Protein 3GW7 (pdb70)

Foldseek 3Di:
DCLPVCVCPVVDDPQCLLVQLLVVLCVLCPPVPAPNPLLNLLSRQLPVQPCPTQLVSLVPSLVVCCPVVVVPPPVSRVLSRLLSNQQDCSPVSDRDGPSSQSNVLSSLLCCFAPNVVVCLVVVCVVLVQDQAPVCVVCVPPPDPDSVSVSVLVPDLLCSLVPRDGDVSSVSSQLRNLNVQCVVQQVVCVNVVNVDGGNPVSSVPSHDPPSDHDDD/DCLPVCVCPVVDDPQCLLVQLLVVLCVLCPPVPAPNPLLNLLSRQLPVQPCPTQLVSLVPSLVVCCPVVVVPPPVSRVLSRLLSNQQDCSPVSDRDGPSSQSNVLSSLLCCFAPNVVVCLVVVCVVLVQDQAPVCVVCVPPPDPDSVSVSVLVPDLLCSLVPRDGDVSSVSSQLRNLNVQCVVQQVVCVNVVNVDGGNPVSSVPSHDPPSDHDDD

Secondary structure (DSSP, 8-state):
-TTTGGGTTTTT----HHHHHHHHHHHHTTTS-S-TTHHHHHHHHTTTT---SSHHHHHHHHHHHHHHTTSS-TTTTTSTTTGGGSS-TTS-----SHHHHHHHHHTGGGGSHHHHHHHHHHHHHHTT---SGGGGGGGTS------HHHHHTTTGGGTTTT--SHHHHHHHHHHHHHHHHHHHHHHHHHTT--SS--TTTHHHHS-TT------/-TTTGGGTTTTT----HHHHHHHHHHHHTTTS-S-TTHHHHHHHHTTTT---SSHHHHHHHHHHHHHHTTSS-TTTTTSTTTGGGSS-TTS-----SHHHHHHHHHTGGGGSHHHHHHHHHHHHHHTT---SGGGGGGGTS------HHHHHTTTGGGTTTT--SHHHHHHHHHHHHHHHHHHHHHHHHHTT--SS--TTTHHHHS-TT------

Solvent-accessible surface area: 22418 Å² total; per-residue (Å²): 188,75,139,122,62,34,55,101,10,62,70,156,61,178,116,43,30,8,114,18,1,34,33,10,0,75,110,16,1,51,146,92,144,42,23,64,54,1,0,4,1,0,0,5,7,6,70,57,22,127,136,190,34,1,76,74,1,6,100,63,1,86,169,40,5,152,130,57,31,111,148,73,41,66,157,66,23,110,22,0,14,47,0,0,8,1,11,33,102,52,18,127,54,64,16,143,42,74,20,0,21,11,0,16,0,1,24,18,8,31,10,0,0,0,13,0,0,1,80,4,0,18,55,2,10,69,109,57,30,56,24,90,48,36,20,60,56,34,97,168,106,176,66,130,44,66,70,0,14,2,21,0,79,55,46,0,28,106,7,14,117,76,12,96,11,99,119,0,81,93,18,0,58,72,1,7,16,38,0,0,72,2,11,0,9,9,22,4,8,24,74,8,108,8,69,48,55,50,117,150,21,15,108,81,66,25,71,93,42,47,105,125,128,155,208,187,86,141,123,60,34,53,102,11,62,70,159,61,179,117,45,31,8,116,18,1,36,33,9,0,73,109,17,1,52,146,92,143,41,23,66,54,0,0,6,1,0,0,6,7,6,71,60,22,126,138,190,34,2,76,75,1,6,101,63,1,88,169,40,4,154,132,55,37,111,143,75,40,64,157,64,22,110,21,0,16,49,0,0,8,1,12,33,103,52,19,127,55,63,16,142,42,74,20,0,21,12,0,15,0,1,24,18,8,31,10,0,0,0,14,0,0,2,79,4,0,17,56,2,10,68,106,57,31,57,24,91,47,36,21,60,55,33,97,164,103,177,66,130,42,68,72,0,14,2,21,0,80,56,46,0,27,103,8,13,119,75,12,98,10,100,120,0,82,91,17,0,60,73,1,8,16,37,0,0,72,2,11,0,10,9,20,4,8,22,71,7,107,8,69,47,55,49,117,151,20,15,108,81,67,24,73,92,42,48,106,127,130,156,208

Structure (mmCIF, N/CA/C/O backbone):
data_3GW7
#
_entry.id   3GW7
#
_cell.length_a   99.408
_cell.length_b   99.408
_cell.length_c   130.629
_cell.angle_alpha   90.000
_cell.angle_beta   90.000
_cell.angle_gamma   120.000
#
_symmetry.space_group_name_H-M   'P 63'
#
loop_
_entity.id
_entity.type
_entity.pdbx_description
1 polymer 'Uncharacterized protein yedJ'
2 non-polymer 'NICKEL (II) ION'
#
loop_
_atom_site.group_PDB
_atom_site.id
_atom_site.type_symbol
_atom_site.label_atom_id
_atom_site.label_alt_id
_atom_site.label_comp_id
_atom_site.label_asym_id
_atom_site.label_entity_id
_atom_site.label_seq_id
_atom_site.pdbx_PDB_ins_code
_atom_site.Cartn_x
_atom_site.Cartn_y
_atom_site.Cartn_z
_atom_site.occupancy
_atom_site.B_iso_or_equiv
_atom_site.auth_seq_id
_atom_site.auth_comp_id
_atom_site.auth_asym_id
_atom_site.auth_atom_id
_atom_site.pdbx_PDB_model_num
ATOM 1 N N . GLN A 1 4 ? 12.888 53.624 49.229 1.00 185.30 4 GLN A N 1
ATOM 2 C CA . GLN A 1 4 ? 12.880 54.254 47.882 1.00 185.50 4 GLN A CA 1
ATOM 3 C C . GLN A 1 4 ? 13.705 55.542 47.882 1.00 185.33 4 GLN A C 1
ATOM 4 O O . GLN A 1 4 ? 13.951 56.131 46.827 1.00 185.06 4 GLN A O 1
ATOM 10 N N . HIS A 1 5 ? 14.125 55.971 49.074 1.00 185.18 5 HIS A N 1
ATOM 11 C CA . HIS A 1 5 ? 14.958 57.169 49.233 1.00 184.85 5 HIS A CA 1
ATOM 12 C C . HIS A 1 5 ? 16.406 56.686 49.163 1.00 184.35 5 HIS A C 1
ATOM 13 O O . HIS A 1 5 ? 17.338 57.392 49.555 1.00 184.63 5 HIS A O 1
ATOM 20 N N . TRP A 1 6 ? 16.574 55.465 48.662 1.00 183.44 6 TRP A N 1
ATOM 21 C CA . TRP A 1 6 ? 17.882 54.831 48.526 1.00 181.80 6 TRP A CA 1
ATOM 22 C C . TRP A 1 6 ? 18.433 55.034 47.114 1.00 180.25 6 TRP A C 1
ATOM 23 O O . TRP A 1 6 ? 19.644 55.065 46.913 1.00 180.00 6 TRP A O 1
ATOM 34 N N . GLN A 1 7 ? 17.528 55.163 46.145 1.00 178.44 7 GLN A N 1
ATOM 35 C CA . GLN A 1 7 ? 17.898 55.373 44.748 1.00 176.14 7 GLN A CA 1
ATOM 36 C C . GLN A 1 7 ? 17.460 56.764 44.296 1.00 174.89 7 GLN A C 1
ATOM 37 O O . GLN A 1 7 ? 18.098 57.390 43.451 1.00 174.36 7 GLN A O 1
ATOM 43 N N . ALA A 1 8 ? 16.361 57.241 44.867 1.00 173.75 8 ALA A N 1
ATOM 44 C CA . ALA A 1 8 ? 15.829 58.554 44.525 1.00 172.75 8 ALA A CA 1
ATOM 45 C C . ALA A 1 8 ? 16.809 59.687 44.853 1.00 172.02 8 ALA A C 1
ATOM 46 O O . ALA A 1 8 ? 17.034 60.575 44.027 1.00 172.20 8 ALA A O 1
ATOM 48 N N . GLN A 1 9 ? 17.401 59.646 46.047 1.00 170.78 9 GLN A N 1
ATOM 49 C CA . GLN A 1 9 ? 18.343 60.679 46.492 1.00 168.98 9 GLN A CA 1
ATOM 50 C C . GLN A 1 9 ? 19.584 60.796 45.617 1.00 167.60 9 GLN A C 1
ATOM 51 O O . GLN A 1 9 ? 20.477 61.600 45.900 1.00 167.17 9 GLN A O 1
ATOM 57 N N . PHE A 1 10 ? 19.653 59.978 44.570 1.00 166.20 10 PHE A N 1
ATOM 58 C CA . PHE A 1 10 ? 20.784 60.033 43.655 1.00 164.62 10 PHE A CA 1
ATOM 59 C C . PHE A 1 10 ? 20.775 61.467 43.118 1.00 164.11 10 PHE A C 1
ATOM 60 O O . PHE A 1 10 ? 21.807 62.006 42.703 1.00 163.93 10 PHE A O 1
ATOM 68 N N . GLU A 1 11 ? 19.592 62.084 43.155 1.00 163.32 11 GLU A N 1
ATOM 69 C CA . GLU A 1 11 ? 19.416 63.464 42.715 1.00 161.93 11 GLU A CA 1
ATOM 70 C C . GLU A 1 11 ? 20.093 64.350 43.750 1.00 160.81 11 GLU A C 1
ATOM 71 O O . GLU A 1 11 ? 19.500 65.284 44.287 1.00 160.08 11 GLU A O 1
ATOM 77 N N . ASN A 1 12 ? 21.344 64.014 44.036 1.00 160.26 12 ASN A N 1
ATOM 78 C CA . ASN A 1 12 ? 22.152 64.758 44.978 1.00 160.32 12 ASN A CA 1
ATOM 79 C C . ASN A 1 12 ? 22.821 65.827 44.112 1.00 161.54 12 ASN A C 1
ATOM 80 O O . ASN A 1 12 ? 22.312 66.943 44.014 1.00 162.17 12 ASN A O 1
ATOM 85 N N . TRP A 1 13 ? 23.930 65.487 43.457 1.00 163.10 13 TRP A N 1
ATOM 86 C CA . TRP A 1 13 ? 24.623 66.450 42.588 1.00 164.28 13 TRP A CA 1
ATOM 87 C C . TRP A 1 13 ? 23.934 66.434 41.233 1.00 164.06 13 TRP A C 1
ATOM 88 O O . TRP A 1 13 ? 24.275 67.206 40.329 1.00 163.67 13 TRP A O 1
ATOM 99 N N . LEU A 1 14 ? 22.963 65.535 41.109 1.00 163.82 14 LEU A N 1
ATOM 100 C CA . LEU A 1 14 ? 22.196 65.396 39.884 1.00 163.93 14 LEU A CA 1
ATOM 101 C C . LEU A 1 14 ? 21.212 66.559 39.785 1.00 163.17 14 LEU A C 1
ATOM 102 O O . LEU A 1 14 ? 20.130 66.444 39.206 1.00 162.51 14 LEU A O 1
ATOM 107 N N . LYS A 1 15 ? 21.627 67.688 40.349 1.00 163.20 15 LYS A N 1
ATOM 108 C CA . LYS A 1 15 ? 20.842 68.916 40.368 1.00 163.56 15 LYS A CA 1
ATOM 109 C C . LYS A 1 15 ? 21.477 69.828 41.432 1.00 163.14 15 LYS A C 1
ATOM 110 O O . LYS A 1 15 ? 20.952 69.985 42.538 1.00 163.03 15 LYS A O 1
ATOM 116 N N . ASN A 1 16 ? 22.628 70.406 41.087 1.00 162.03 16 ASN A N 1
ATOM 117 C CA . ASN A 1 16 ? 23.363 71.294 41.985 1.00 161.02 16 ASN A CA 1
ATOM 118 C C . ASN A 1 16 ? 24.076 72.377 41.160 1.00 161.79 16 ASN A C 1
ATOM 119 O O . ASN A 1 16 ? 23.432 73.259 40.584 1.00 160.78 16 ASN A O 1
ATOM 124 N N . HIS A 1 17 ? 25.406 72.287 41.102 1.00 162.95 17 HIS A N 1
ATOM 125 C CA . HIS A 1 17 ? 26.261 73.223 40.358 1.00 163.37 17 HIS A CA 1
ATOM 126 C C . HIS A 1 17 ? 25.754 74.663 40.305 1.00 163.32 17 HIS A C 1
ATOM 127 O O . HIS A 1 17 ? 26.540 75.613 40.403 1.00 162.59 17 HIS A O 1
ATOM 134 N N . VAL A 1 27 ? 33.529 64.603 39.921 1.00 110.29 27 VAL A N 1
ATOM 135 C CA . VAL A 1 27 ? 32.103 64.734 39.601 1.00 111.52 27 VAL A CA 1
ATOM 136 C C . VAL A 1 27 ? 31.509 63.380 39.134 1.00 111.54 27 VAL A C 1
ATOM 137 O O . VAL A 1 27 ? 30.351 63.052 39.432 1.00 109.40 27 VAL A O 1
ATOM 141 N N . CYS A 1 28 ? 32.299 62.600 38.397 1.00 112.13 28 CYS A N 1
ATOM 142 C CA . CYS A 1 28 ? 31.857 61.276 37.944 1.00 113.04 28 CYS A CA 1
ATOM 143 C C . CYS A 1 28 ? 32.651 60.303 38.846 1.00 113.39 28 CYS A C 1
ATOM 144 O O . CYS A 1 28 ? 32.281 59.128 39.035 1.00 112.57 28 CYS A O 1
ATOM 147 N N . HIS A 1 29 ? 33.746 60.840 39.393 1.00 113.04 29 HIS A N 1
ATOM 148 C CA . HIS A 1 29 ? 34.649 60.152 40.317 1.00 112.79 29 HIS A CA 1
ATOM 149 C C . HIS A 1 29 ? 33.823 59.573 41.446 1.00 113.04 29 HIS A C 1
ATOM 150 O O . HIS A 1 29 ? 34.152 58.531 42.005 1.00 113.98 29 HIS A O 1
ATOM 157 N N . PHE A 1 30 ? 32.736 60.264 41.768 1.00 113.16 30 PHE A N 1
ATOM 158 C CA . PHE A 1 30 ? 31.835 59.861 42.837 1.00 112.35 30 PHE A CA 1
ATOM 159 C C . PHE A 1 30 ? 30.992 58.658 42.431 1.00 113.65 30 PHE A C 1
ATOM 160 O O . PHE A 1 30 ? 30.837 57.710 43.206 1.00 113.57 30 PHE A O 1
ATOM 168 N N . ARG A 1 31 ? 30.451 58.721 41.212 1.00 115.63 31 ARG A N 1
ATOM 169 C CA . ARG A 1 31 ? 29.610 57.675 40.627 1.00 115.85 31 ARG A CA 1
ATOM 170 C C . ARG A 1 31 ? 30.211 56.291 40.862 1.00 115.03 31 ARG A C 1
ATOM 171 O O . ARG A 1 31 ? 29.504 55.334 41.213 1.00 113.40 31 ARG A O 1
ATOM 179 N N . ARG A 1 32 ? 31.530 56.217 40.670 1.00 114.13 32 ARG A N 1
ATOM 180 C CA . ARG A 1 32 ? 32.330 54.993 40.828 1.00 112.38 32 ARG A CA 1
ATOM 181 C C . ARG A 1 32 ? 32.594 54.684 42.300 1.00 112.67 32 ARG A C 1
ATOM 182 O O . ARG A 1 32 ? 32.401 53.554 42.747 1.00 113.38 32 ARG A O 1
ATOM 190 N N . VAL A 1 33 ? 33.049 55.689 43.045 1.00 112.20 33 VAL A N 1
ATOM 191 C CA . VAL A 1 33 ? 33.343 55.477 44.443 1.00 112.10 33 VAL A CA 1
ATOM 192 C C . VAL A 1 33 ? 32.156 54.850 45.144 1.00 113.40 33 VAL A C 1
ATOM 193 O O . VAL A 1 33 ? 32.326 53.886 45.884 1.00 113.37 33 VAL A O 1
ATOM 197 N N . TRP A 1 34 ? 30.953 55.372 44.919 1.00 114.95 34 TRP A N 1
ATOM 198 C CA . TRP A 1 34 ? 29.786 54.776 45.566 1.00 117.47 34 TRP A CA 1
ATOM 199 C C . TRP A 1 34 ? 29.743 53.305 45.143 1.00 117.30 34 TRP A C 1
ATOM 200 O O . TRP A 1 34 ? 29.647 52.401 45.982 1.00 117.90 34 TRP A O 1
ATOM 211 N N . ALA A 1 35 ? 29.837 53.065 43.840 1.00 116.10 35 ALA A N 1
ATOM 212 C CA . ALA A 1 35 ? 29.794 51.707 43.303 1.00 114.87 35 ALA A CA 1
ATOM 213 C C . ALA A 1 35 ? 30.646 50.694 44.056 1.00 113.33 35 ALA A C 1
ATOM 214 O O . ALA A 1 35 ? 30.182 49.600 44.362 1.00 112.04 35 ALA A O 1
ATOM 216 N N . THR A 1 36 ? 31.896 51.059 44.335 1.00 113.20 36 THR A N 1
ATOM 217 C CA . THR A 1 36 ? 32.822 50.166 45.028 1.00 112.89 36 THR A CA 1
ATOM 218 C C . THR A 1 36 ? 32.711 50.318 46.541 1.00 112.64 36 THR A C 1
ATOM 219 O O . THR A 1 36 ? 33.128 49.435 47.302 1.00 111.87 36 THR A O 1
ATOM 223 N N . ALA A 1 37 ? 32.137 51.447 46.959 1.00 113.46 37 ALA A N 1
ATOM 224 C CA . ALA A 1 37 ? 31.918 51.773 48.378 1.00 113.92 37 ALA A CA 1
ATOM 225 C C . ALA A 1 37 ? 30.802 50.899 48.955 1.00 113.62 37 ALA A C 1
ATOM 226 O O . ALA A 1 37 ? 30.770 50.617 50.158 1.00 112.82 37 ALA A O 1
ATOM 228 N N . GLN A 1 38 ? 29.891 50.486 48.078 1.00 113.18 38 GLN A N 1
ATOM 229 C CA . GLN A 1 38 ? 28.783 49.647 48.462 1.00 112.85 38 GLN A CA 1
ATOM 230 C C . GLN A 1 38 ? 29.290 48.225 48.560 1.00 112.54 38 GLN A C 1
ATOM 231 O O . GLN A 1 38 ? 28.910 47.488 49.463 1.00 112.17 38 GLN A O 1
ATOM 237 N N . LYS A 1 39 ? 30.163 47.839 47.638 1.00 113.07 39 LYS A N 1
ATOM 238 C CA . LYS A 1 39 ? 30.698 46.484 47.636 1.00 114.21 39 LYS A CA 1
ATOM 239 C C . LYS A 1 39 ? 31.537 46.210 48.872 1.00 114.42 39 LYS A C 1
ATOM 240 O O . LYS A 1 39 ? 31.650 45.062 49.299 1.00 114.67 39 LYS A O 1
ATOM 246 N N . LEU A 1 40 ? 32.113 47.267 49.443 1.00 114.73 40 LEU A N 1
ATOM 247 C CA . LEU A 1 40 ? 32.949 47.160 50.638 1.00 115.67 40 LEU A CA 1
ATOM 248 C C . LEU A 1 40 ? 32.168 46.838 51.910 1.00 118.04 40 LEU A C 1
ATOM 249 O O . LEU A 1 40 ? 32.665 46.137 52.798 1.00 117.03 40 LEU A O 1
ATOM 254 N N . ALA A 1 41 ? 30.949 47.367 51.987 1.00 122.06 41 ALA A N 1
ATOM 255 C CA . ALA A 1 41 ? 30.064 47.175 53.130 1.00 126.39 41 ALA A CA 1
ATOM 256 C C . ALA A 1 41 ? 28.835 46.391 52.712 1.00 129.80 41 ALA A C 1
ATOM 257 O O . ALA A 1 41 ? 27.715 46.713 53.106 1.00 130.85 41 ALA A O 1
ATOM 259 N N . ALA A 1 42 ? 29.049 45.356 51.914 1.00 133.94 42 ALA A N 1
ATOM 260 C CA . ALA A 1 42 ? 27.949 44.535 51.438 1.00 138.42 42 ALA A CA 1
ATOM 261 C C . ALA A 1 42 ? 27.475 43.580 52.525 1.00 141.43 42 ALA A C 1
ATOM 262 O O . ALA A 1 42 ? 28.252 42.763 53.018 1.00 142.57 42 ALA A O 1
ATOM 264 N N . ASP A 1 43 ? 26.203 43.695 52.901 1.00 144.28 43 ASP A N 1
ATOM 265 C CA . ASP A 1 43 ? 25.598 42.830 53.917 1.00 146.22 43 ASP A CA 1
ATOM 266 C C . ASP A 1 43 ? 26.323 42.885 55.272 1.00 147.17 43 ASP A C 1
ATOM 267 O O . ASP A 1 43 ? 26.664 41.848 55.852 1.00 146.71 43 ASP A O 1
ATOM 272 N N . ASP A 1 44 ? 26.545 44.107 55.766 1.00 148.94 44 ASP A N 1
ATOM 273 C CA . ASP A 1 44 ? 27.217 44.360 57.053 1.00 150.25 44 ASP A CA 1
ATOM 274 C C . ASP A 1 44 ? 26.336 45.217 57.966 1.00 150.09 44 ASP A C 1
ATOM 275 O O . ASP A 1 44 ? 26.595 45.328 59.166 1.00 150.25 44 ASP A O 1
ATOM 280 N N . ASP A 1 45 ? 25.300 45.818 57.377 1.00 149.46 45 ASP A N 1
ATOM 281 C CA . ASP A 1 45 ? 24.358 46.682 58.094 1.00 147.54 45 ASP A CA 1
ATOM 282 C C . ASP A 1 45 ? 25.117 47.748 58.885 1.00 145.10 45 ASP A C 1
ATOM 283 O O . ASP A 1 45 ? 25.256 47.655 60.101 1.00 144.12 45 ASP A O 1
ATOM 288 N N . VAL A 1 46 ? 25.606 48.759 58.177 1.00 142.79 46 VAL A N 1
ATOM 289 C CA . VAL A 1 46 ? 26.356 49.841 58.797 1.00 141.15 46 VAL A CA 1
ATOM 290 C C . VAL A 1 46 ? 25.634 51.171 58.660 1.00 139.33 46 VAL A C 1
ATOM 291 O O . VAL A 1 46 ? 25.336 51.824 59.658 1.00 138.55 46 VAL A O 1
ATOM 295 N N . ASP A 1 47 ? 25.369 51.569 57.417 1.00 137.71 47 ASP A N 1
ATOM 296 C CA . ASP A 1 47 ? 24.657 52.811 57.120 1.00 136.05 47 ASP A CA 1
ATOM 297 C C . ASP A 1 47 ? 24.855 53.269 55.677 1.00 135.10 47 ASP A C 1
ATOM 298 O O . ASP A 1 47 ? 25.279 54.401 55.429 1.00 134.64 47 ASP A O 1
ATOM 303 N N . MET A 1 48 ? 24.538 52.395 54.725 1.00 133.50 48 MET A N 1
ATOM 304 C CA . MET A 1 48 ? 24.697 52.732 53.312 1.00 131.30 48 MET A CA 1
ATOM 305 C C . MET A 1 48 ? 23.724 53.843 52.904 1.00 129.91 48 MET A C 1
ATOM 306 O O . MET A 1 48 ? 22.965 53.709 51.946 1.00 129.91 48 MET A O 1
ATOM 311 N N . LEU A 1 49 ? 23.764 54.951 53.634 1.00 127.71 49 LEU A N 1
ATOM 312 C CA . LEU A 1 49 ? 22.874 56.069 53.369 1.00 125.85 49 LEU A CA 1
ATOM 313 C C . LEU A 1 49 ? 23.637 57.369 53.604 1.00 122.92 49 LEU A C 1
ATOM 314 O O . LEU A 1 49 ? 23.407 58.368 52.912 1.00 122.80 49 LEU A O 1
ATOM 319 N N . VAL A 1 50 ? 24.534 57.342 54.596 1.00 119.43 50 VAL A N 1
ATOM 320 C CA . VAL A 1 50 ? 25.393 58.487 54.954 1.00 117.88 50 VAL A CA 1
ATOM 321 C C . VAL A 1 50 ? 26.673 58.379 54.143 1.00 116.25 50 VAL A C 1
ATOM 322 O O . VAL A 1 50 ? 27.163 59.374 53.600 1.00 115.08 50 VAL A O 1
ATOM 326 N N . ILE A 1 51 ? 27.208 57.156 54.072 1.00 112.59 51 ILE A N 1
ATOM 327 C CA . ILE A 1 51 ? 28.439 56.894 53.333 1.00 107.57 51 ILE A CA 1
ATOM 328 C C . ILE A 1 51 ? 28.316 57.520 51.948 1.00 105.79 51 ILE A C 1
ATOM 329 O O . ILE A 1 51 ? 29.306 58.007 51.396 1.00 107.70 51 ILE A O 1
ATOM 334 N N . LEU A 1 52 ? 27.089 57.529 51.417 1.00 101.31 52 LEU A N 1
ATOM 335 C CA . LEU A 1 52 ? 26.805 58.068 50.094 1.00 98.05 52 LEU A CA 1
ATOM 336 C C . LEU A 1 52 ? 27.089 59.554 49.951 1.00 99.71 52 LEU A C 1
ATOM 337 O O . LEU A 1 52 ? 27.842 59.988 49.067 1.00 99.70 52 LEU A O 1
ATOM 342 N N . THR A 1 53 ? 26.462 60.342 50.808 1.00 100.73 53 THR A N 1
ATOM 343 C CA . THR A 1 53 ? 26.653 61.780 50.757 1.00 103.65 53 THR A CA 1
ATOM 344 C C . THR A 1 53 ? 28.128 62.048 51.050 1.00 103.24 53 THR A C 1
ATOM 345 O O . THR A 1 53 ? 28.709 63.038 50.588 1.00 102.34 53 THR A O 1
ATOM 349 N N . ALA A 1 54 ? 28.722 61.136 51.813 1.00 106.12 54 ALA A N 1
ATOM 350 C CA . ALA A 1 54 ? 30.127 61.241 52.171 1.00 109.35 54 ALA A CA 1
ATOM 351 C C . ALA A 1 54 ? 30.976 61.269 50.911 1.00 111.13 54 ALA A C 1
ATOM 352 O O . ALA A 1 54 ? 31.712 62.223 50.665 1.00 114.19 54 ALA A O 1
ATOM 354 N N . CYS A 1 55 ? 30.861 60.223 50.105 1.00 113.94 55 CYS A N 1
ATOM 355 C CA . CYS A 1 55 ? 31.644 60.154 48.888 1.00 115.42 55 CYS A CA 1
ATOM 356 C C . CYS A 1 55 ? 31.108 61.031 47.759 1.00 115.32 55 CYS A C 1
ATOM 357 O O . CYS A 1 55 ? 31.769 61.194 46.743 1.00 114.57 55 CYS A O 1
ATOM 360 N N . TYR A 1 56 ? 29.926 61.611 47.946 1.00 115.86 56 TYR A N 1
ATOM 361 C CA . TYR A 1 56 ? 29.336 62.475 46.926 1.00 116.80 56 TYR A CA 1
ATOM 362 C C . TYR A 1 56 ? 29.682 63.961 47.037 1.00 119.59 56 TYR A C 1
ATOM 363 O O . TYR A 1 56 ? 29.256 64.760 46.196 1.00 119.44 56 TYR A O 1
ATOM 372 N N . PHE A 1 57 ? 30.451 64.331 48.061 1.00 122.26 57 PHE A N 1
ATOM 373 C CA . PHE A 1 57 ? 30.822 65.726 48.270 1.00 124.26 57 PHE A CA 1
ATOM 374 C C . PHE A 1 57 ? 32.249 65.980 48.722 1.00 125.99 57 PHE A C 1
ATOM 375 O O . PHE A 1 57 ? 32.696 67.119 48.690 1.00 125.96 57 PHE A O 1
ATOM 383 N N . HIS A 1 58 ? 32.971 64.938 49.120 1.00 128.86 58 HIS A N 1
ATOM 384 C CA . HIS A 1 58 ? 34.343 65.118 49.601 1.00 132.51 58 HIS A CA 1
ATOM 385 C C . HIS A 1 58 ? 35.257 66.001 48.733 1.00 135.17 58 HIS A C 1
ATOM 386 O O . HIS A 1 58 ? 36.363 66.364 49.150 1.00 134.52 58 HIS A O 1
ATOM 393 N N . ASP A 1 59 ? 34.784 66.353 47.539 1.00 138.26 59 ASP A N 1
ATOM 394 C CA . ASP A 1 59 ? 35.549 67.181 46.609 1.00 141.69 59 ASP A CA 1
ATOM 395 C C . ASP A 1 59 ? 34.995 68.603 46.444 1.00 143.45 59 ASP A C 1
ATOM 396 O O . ASP A 1 59 ? 35.701 69.493 45.964 1.00 143.87 59 ASP A O 1
ATOM 401 N N . ILE A 1 60 ? 33.741 68.820 46.838 1.00 145.11 60 ILE A N 1
ATOM 402 C CA . ILE A 1 60 ? 33.115 70.135 46.690 1.00 146.76 60 ILE A CA 1
ATOM 403 C C . ILE A 1 60 ? 33.810 71.220 47.521 1.00 147.47 60 ILE A C 1
ATOM 404 O O . ILE A 1 60 ? 33.433 72.392 47.476 1.00 147.43 60 ILE A O 1
ATOM 409 N N . VAL A 1 61 ? 34.847 70.828 48.255 1.00 148.47 61 VAL A N 1
ATOM 410 C CA . VAL A 1 61 ? 35.584 71.762 49.107 1.00 149.28 61 VAL A CA 1
ATOM 411 C C . VAL A 1 61 ? 37.109 71.643 48.919 1.00 149.23 61 VAL A C 1
ATOM 412 O O . VAL A 1 61 ? 37.873 71.774 49.879 1.00 148.56 61 VAL A O 1
ATOM 416 N N . SER A 1 62 ? 37.539 71.410 47.678 1.00 149.49 62 SER A N 1
ATOM 417 C CA . SER A 1 62 ? 38.959 71.244 47.339 1.00 149.61 62 SER A CA 1
ATOM 418 C C . SER A 1 62 ? 39.730 70.484 48.423 1.00 149.76 62 SER A C 1
ATOM 419 O O . SER A 1 62 ? 40.865 70.050 48.211 1.00 149.53 62 SER A O 1
ATOM 422 N N . GLN A 1 71 ? 47.772 71.274 53.456 1.00 171.00 71 GLN A N 1
ATOM 423 C CA . GLN A 1 71 ? 47.164 70.136 54.140 1.00 170.79 71 GLN A CA 1
ATOM 424 C C . GLN A 1 71 ? 45.868 70.553 54.838 1.00 170.80 71 GLN A C 1
ATOM 425 O O . GLN A 1 71 ? 45.316 69.810 55.648 1.00 170.69 71 GLN A O 1
ATOM 431 N N . ARG A 1 72 ? 45.389 71.750 54.526 1.00 170.62 72 ARG A N 1
ATOM 432 C CA . ARG A 1 72 ? 44.161 72.251 55.122 1.00 170.07 72 ARG A CA 1
ATOM 433 C C . ARG A 1 72 ? 43.108 72.300 54.022 1.00 169.86 72 ARG A C 1
ATOM 434 O O . ARG A 1 72 ? 43.127 73.205 53.189 1.00 170.58 72 ARG A O 1
ATOM 442 N N . SER A 1 73 ? 42.202 71.327 53.995 1.00 168.82 73 SER A N 1
ATOM 443 C CA . SER A 1 73 ? 41.162 71.316 52.966 1.00 167.90 73 SER A CA 1
ATOM 444 C C . SER A 1 73 ? 40.107 70.247 53.198 1.00 167.02 73 SER A C 1
ATOM 445 O O . SER A 1 73 ? 39.003 70.316 52.652 1.00 166.68 73 SER A O 1
ATOM 448 N N . SER A 1 74 ? 40.448 69.254 54.008 1.00 166.19 74 SER A N 1
ATOM 449 C CA . SER A 1 74 ? 39.512 68.183 54.307 1.00 165.20 74 SER A CA 1
ATOM 450 C C . SER A 1 74 ? 38.656 68.539 55.509 1.00 164.19 74 SER A C 1
ATOM 451 O O . SER A 1 74 ? 37.476 68.201 55.551 1.00 163.76 74 SER A O 1
ATOM 454 N N . ILE A 1 75 ? 39.268 69.205 56.488 1.00 163.65 75 ILE A N 1
ATOM 455 C CA . ILE A 1 75 ? 38.573 69.626 57.703 1.00 162.79 75 ILE A CA 1
ATOM 456 C C . ILE A 1 75 ? 37.491 70.628 57.313 1.00 162.30 75 ILE A C 1
ATOM 457 O O . ILE A 1 75 ? 36.476 70.767 58.000 1.00 161.52 75 ILE A O 1
ATOM 462 N N . LEU A 1 76 ? 37.720 71.324 56.202 1.00 162.50 76 LEU A N 1
ATOM 463 C CA . LEU A 1 76 ? 36.766 72.304 55.696 1.00 162.77 76 LEU A CA 1
ATOM 464 C C . LEU A 1 76 ? 35.791 71.643 54.723 1.00 162.19 76 LEU A C 1
ATOM 465 O O . LEU A 1 76 ? 34.745 72.208 54.398 1.00 162.20 76 LEU A O 1
ATOM 470 N N . ALA A 1 77 ? 36.135 70.444 54.263 1.00 161.35 77 ALA A N 1
ATOM 471 C CA . ALA A 1 77 ? 35.275 69.712 53.344 1.00 159.92 77 ALA A CA 1
ATOM 472 C C . ALA A 1 77 ? 33.969 69.359 54.047 1.00 159.05 77 ALA A C 1
ATOM 473 O O . ALA A 1 77 ? 32.942 69.157 53.401 1.00 158.14 77 ALA A O 1
ATOM 475 N N . ALA A 1 78 ? 34.024 69.301 55.376 1.00 159.05 78 ALA A N 1
ATOM 476 C CA . ALA A 1 78 ? 32.866 68.975 56.209 1.00 159.47 78 ALA A CA 1
ATOM 477 C C . ALA A 1 78 ? 32.251 70.234 56.813 1.00 159.36 78 ALA A C 1
ATOM 478 O O . ALA A 1 78 ? 31.057 70.278 57.122 1.00 158.43 78 ALA A O 1
ATOM 480 N N . GLU A 1 79 ? 33.084 71.250 57.005 1.00 159.49 79 GLU A N 1
ATOM 481 C CA . GLU A 1 79 ? 32.617 72.522 57.535 1.00 159.76 79 GLU A CA 1
ATOM 482 C C . GLU A 1 79 ? 31.966 73.281 56.388 1.00 159.73 79 GLU A C 1
ATOM 483 O O . GLU A 1 79 ? 31.461 74.393 56.558 1.00 159.82 79 GLU A O 1
ATOM 489 N N . GLU A 1 80 ? 31.993 72.658 55.215 1.00 159.56 80 GLU A N 1
ATOM 490 C CA . GLU A 1 80 ? 31.413 73.226 54.004 1.00 158.78 80 GLU A CA 1
ATOM 491 C C . GLU A 1 80 ? 30.231 72.372 53.564 1.00 157.75 80 GLU A C 1
ATOM 492 O O . GLU A 1 80 ? 29.162 72.892 53.248 1.00 157.28 80 GLU A O 1
ATOM 498 N N . THR A 1 81 ? 30.430 71.057 53.546 1.00 157.09 81 THR A N 1
ATOM 499 C CA . THR A 1 81 ? 29.386 70.128 53.126 1.00 156.38 81 THR A CA 1
ATOM 500 C C . THR A 1 81 ? 28.235 70.071 54.134 1.00 156.75 81 THR A C 1
ATOM 501 O O . THR A 1 81 ? 27.142 69.614 53.799 1.00 157.08 81 THR A O 1
ATOM 505 N N . ARG A 1 82 ? 28.471 70.542 55.360 1.00 156.62 82 ARG A N 1
ATOM 506 C CA . ARG A 1 82 ? 27.431 70.533 56.391 1.00 156.31 82 ARG A CA 1
ATOM 507 C C . ARG A 1 82 ? 26.431 71.662 56.167 1.00 156.45 82 ARG A C 1
ATOM 508 O O . ARG A 1 82 ? 25.221 71.469 56.297 1.00 155.99 82 ARG A O 1
ATOM 516 N N . ARG A 1 83 ? 26.952 72.837 55.825 1.00 157.21 83 ARG A N 1
ATOM 517 C CA . ARG A 1 83 ? 26.132 74.021 55.561 1.00 157.75 83 ARG A CA 1
ATOM 518 C C . ARG A 1 83 ? 25.342 73.822 54.260 1.00 158.01 83 ARG A C 1
ATOM 519 O O . ARG A 1 83 ? 24.148 74.129 54.189 1.00 157.63 83 ARG A O 1
ATOM 527 N N . LEU A 1 84 ? 26.024 73.308 53.237 1.00 158.59 84 LEU A N 1
ATOM 528 C CA . LEU A 1 84 ? 25.416 73.053 51.933 1.00 159.02 84 LEU A CA 1
ATOM 529 C C . LEU A 1 84 ? 24.381 71.926 52.047 1.00 159.94 84 LEU A C 1
ATOM 530 O O . LEU A 1 84 ? 23.389 71.895 51.310 1.00 159.65 84 LEU A O 1
ATOM 535 N N . LEU A 1 85 ? 24.614 71.005 52.978 1.00 160.91 85 LEU A N 1
ATOM 536 C CA . LEU A 1 85 ? 23.705 69.887 53.190 1.00 161.96 85 LEU A CA 1
ATOM 537 C C . LEU A 1 85 ? 22.334 70.449 53.552 1.00 163.21 85 LEU A C 1
ATOM 538 O O . LEU A 1 85 ? 21.307 69.888 53.176 1.00 162.80 85 LEU A O 1
ATOM 543 N N . ARG A 1 86 ? 22.328 71.571 54.273 1.00 165.23 86 ARG A N 1
ATOM 544 C CA . ARG A 1 86 ? 21.085 72.228 54.684 1.00 167.17 86 ARG A CA 1
ATOM 545 C C . ARG A 1 86 ? 20.439 72.909 53.473 1.00 168.46 86 ARG A C 1
ATOM 546 O O . ARG A 1 86 ? 20.232 74.122 53.471 1.00 168.21 86 ARG A O 1
ATOM 554 N N . GLU A 1 87 ? 20.135 72.120 52.448 1.00 170.06 87 GLU A N 1
ATOM 555 C CA . GLU A 1 87 ? 19.514 72.624 51.228 1.00 171.81 87 GLU A CA 1
ATOM 556 C C . GLU A 1 87 ? 18.601 71.546 50.652 1.00 172.82 87 GLU A C 1
ATOM 557 O O . GLU A 1 87 ? 17.381 71.714 50.583 1.00 172.60 87 GLU A O 1
ATOM 563 N N . GLU A 1 88 ? 19.203 70.437 50.235 1.00 174.47 88 GLU A N 1
ATOM 564 C CA . GLU A 1 88 ? 18.452 69.312 49.681 1.00 175.54 88 GLU A CA 1
ATOM 565 C C . GLU A 1 88 ? 18.353 68.191 50.725 1.00 176.70 88 GLU A C 1
ATOM 566 O O . GLU A 1 88 ? 17.419 67.383 50.691 1.00 177.36 88 GLU A O 1
ATOM 572 N N . PHE A 1 89 ? 19.323 68.154 51.643 1.00 177.16 89 PHE A N 1
ATOM 573 C CA . PHE A 1 89 ? 19.378 67.156 52.721 1.00 177.13 89 PHE A CA 1
ATOM 574 C C . PHE A 1 89 ? 18.431 67.621 53.833 1.00 177.25 89 PHE A C 1
ATOM 575 O O . PHE A 1 89 ? 18.460 67.116 54.959 1.00 176.89 89 PHE A O 1
ATOM 583 N N . GLU A 1 90 ? 17.595 68.596 53.481 1.00 177.32 90 GLU A N 1
ATOM 584 C CA . GLU A 1 90 ? 16.608 69.188 54.375 1.00 176.95 90 GLU A CA 1
ATOM 585 C C . GLU A 1 90 ? 15.549 68.159 54.742 1.00 176.29 90 GLU A C 1
ATOM 586 O O . GLU A 1 90 ? 15.027 68.165 55.856 1.00 176.82 90 GLU A O 1
ATOM 592 N N . GLN A 1 91 ? 15.230 67.278 53.799 1.00 175.32 91 GLN A N 1
ATOM 593 C CA . GLN A 1 91 ? 14.219 66.248 54.026 1.00 174.35 91 GLN A CA 1
ATOM 594 C C . GLN A 1 91 ? 14.587 65.196 55.081 1.00 172.96 91 GLN A C 1
ATOM 595 O O . GLN A 1 91 ? 13.749 64.828 55.911 1.00 172.52 91 GLN A O 1
ATOM 601 N N . PHE A 1 92 ? 15.830 64.716 55.053 1.00 171.41 92 PHE A N 1
ATOM 602 C CA . PHE A 1 92 ? 16.260 63.693 56.004 1.00 169.85 92 PHE A CA 1
ATOM 603 C C . PHE A 1 92 ? 17.670 63.843 56.580 1.00 167.81 92 PHE A C 1
ATOM 604 O O . PHE A 1 92 ? 18.619 63.226 56.099 1.00 167.93 92 PHE A O 1
ATOM 612 N N . PRO A 1 93 ? 17.825 64.685 57.602 1.00 165.88 93 PRO A N 1
ATOM 613 C CA . PRO A 1 93 ? 19.139 64.869 58.218 1.00 164.26 93 PRO A CA 1
ATOM 614 C C . PRO A 1 93 ? 19.283 63.904 59.406 1.00 162.46 93 PRO A C 1
ATOM 615 O O . PRO A 1 93 ? 20.041 62.937 59.338 1.00 163.30 93 PRO A O 1
ATOM 619 N N . ALA A 1 94 ? 18.533 64.157 60.478 1.00 159.91 94 ALA A N 1
ATOM 620 C CA . ALA A 1 94 ? 18.573 63.327 61.687 1.00 156.85 94 ALA A CA 1
ATOM 621 C C . ALA A 1 94 ? 19.993 63.271 62.242 1.00 154.70 94 ALA A C 1
ATOM 622 O O . ALA A 1 94 ? 20.773 64.211 62.057 1.00 153.62 94 ALA A O 1
ATOM 624 N N . GLU A 1 95 ? 20.316 62.178 62.934 1.00 152.77 95 GLU A N 1
ATOM 625 C CA . GLU A 1 95 ? 21.655 61.981 63.497 1.00 151.03 95 GLU A CA 1
ATOM 626 C C . GLU A 1 95 ? 22.620 61.765 62.333 1.00 148.55 95 GLU A C 1
ATOM 627 O O . GLU A 1 95 ? 23.828 62.005 62.446 1.00 148.48 95 GLU A O 1
ATOM 633 N N . LYS A 1 96 ? 22.054 61.311 61.216 1.00 145.53 96 LYS A N 1
ATOM 634 C CA . LYS A 1 96 ? 22.788 61.056 59.981 1.00 142.28 96 LYS A CA 1
ATOM 635 C C . LYS A 1 96 ? 23.157 62.368 59.296 1.00 140.62 96 LYS A C 1
ATOM 636 O O . LYS A 1 96 ? 22.596 62.701 58.259 1.00 140.86 96 LYS A O 1
ATOM 642 N N . ILE A 1 97 ? 24.086 63.116 59.875 1.00 139.03 97 ILE A N 1
ATOM 643 C CA . ILE A 1 97 ? 24.516 64.380 59.286 1.00 138.74 97 ILE A CA 1
ATOM 644 C C .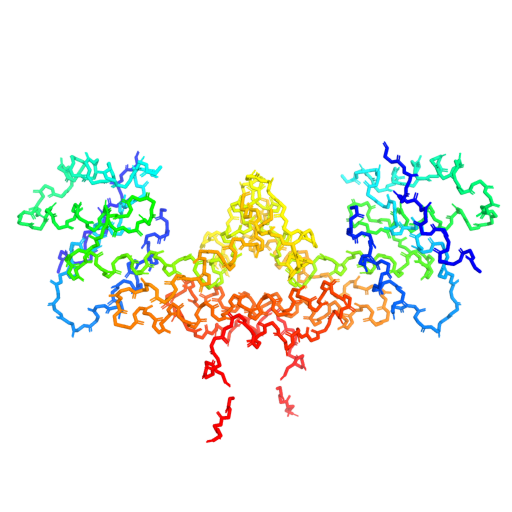 ILE A 1 97 ? 25.812 64.746 59.981 1.00 138.99 97 ILE A C 1
ATOM 645 O O . ILE A 1 97 ? 26.576 65.590 59.511 1.00 139.56 97 ILE A O 1
ATOM 650 N N . GLU A 1 98 ? 26.047 64.097 61.117 1.00 139.29 98 GLU A N 1
ATOM 651 C CA . GLU A 1 98 ? 27.258 64.310 61.901 1.00 138.90 98 GLU A CA 1
ATOM 652 C C . GLU A 1 98 ? 28.257 63.251 61.437 1.00 137.49 98 GLU A C 1
ATOM 653 O O . GLU A 1 98 ? 29.461 63.389 61.643 1.00 137.13 98 GLU A O 1
ATOM 659 N N . ALA A 1 99 ? 27.729 62.201 60.804 1.00 135.61 99 ALA A N 1
ATOM 660 C CA . ALA A 1 99 ? 28.525 61.099 60.272 1.00 133.25 99 ALA A CA 1
ATOM 661 C C . ALA A 1 99 ? 28.994 61.495 58.884 1.00 131.81 99 ALA A C 1
ATOM 662 O O . ALA A 1 99 ? 30.057 61.068 58.431 1.00 131.95 99 ALA A O 1
ATOM 664 N N . VAL A 1 100 ? 28.178 62.310 58.216 1.00 129.56 100 VAL A N 1
ATOM 665 C CA . VAL A 1 100 ? 28.486 62.804 56.875 1.00 126.55 100 VAL A CA 1
ATOM 666 C C . VAL A 1 100 ? 29.474 63.957 57.039 1.00 125.61 100 VAL A C 1
ATOM 667 O O . VAL A 1 100 ? 29.798 64.651 56.075 1.00 125.97 100 VAL A O 1
ATOM 671 N N . CYS A 1 101 ? 29.941 64.173 58.267 1.00 123.39 101 CYS A N 1
ATOM 672 C CA . CYS A 1 101 ? 30.911 65.232 58.511 1.00 121.07 101 CYS A CA 1
ATOM 673 C C . CYS A 1 101 ? 32.253 64.670 58.955 1.00 119.68 101 CYS A C 1
ATOM 674 O O . CYS A 1 101 ? 33.233 65.408 59.070 1.00 118.97 101 CYS A O 1
ATOM 677 N N . HIS A 1 102 ? 32.295 63.365 59.212 1.00 118.12 102 HIS A N 1
ATOM 678 C CA . HIS A 1 102 ? 33.546 62.718 59.591 1.00 116.92 102 HIS A CA 1
ATOM 679 C C . HIS A 1 102 ? 34.048 62.030 58.328 1.00 117.19 102 HIS A C 1
ATOM 680 O O . HIS A 1 102 ? 35.235 62.087 58.002 1.00 118.19 102 HIS A O 1
ATOM 687 N N . ALA A 1 103 ? 33.139 61.373 57.615 1.00 116.53 103 ALA A N 1
ATOM 688 C CA . ALA A 1 103 ? 33.519 60.701 56.392 1.00 115.62 103 ALA A CA 1
ATOM 689 C C . ALA A 1 103 ? 34.122 61.751 55.486 1.00 115.81 103 ALA A C 1
ATOM 690 O O . ALA A 1 103 ? 35.308 61.692 55.160 1.00 115.70 103 ALA A O 1
ATOM 692 N N . ILE A 1 104 ? 33.304 62.729 55.109 1.00 115.92 104 ILE A N 1
ATOM 693 C CA . ILE A 1 104 ? 33.747 63.808 54.229 1.00 116.47 104 ILE A CA 1
ATOM 694 C C . ILE A 1 104 ? 34.742 64.733 54.913 1.00 117.36 104 ILE A C 1
ATOM 695 O O . ILE A 1 104 ? 34.709 65.951 54.733 1.00 116.63 104 ILE A O 1
ATOM 700 N N . ALA A 1 105 ? 35.628 64.136 55.697 1.00 118.70 105 ALA A N 1
ATOM 701 C CA . ALA A 1 105 ? 36.654 64.872 56.410 1.00 120.85 105 ALA A CA 1
ATOM 702 C C . ALA A 1 105 ? 37.766 63.886 56.684 1.00 122.58 105 ALA A C 1
ATOM 703 O O . ALA A 1 105 ? 38.880 64.268 57.030 1.00 123.59 105 ALA A O 1
ATOM 705 N N . ALA A 1 106 ? 37.454 62.606 56.538 1.00 124.32 106 ALA A N 1
ATOM 706 C CA . ALA A 1 106 ? 38.450 61.568 56.755 1.00 126.54 106 ALA A CA 1
ATOM 707 C C . ALA A 1 106 ? 38.465 60.678 55.529 1.00 127.95 106 ALA A C 1
ATOM 708 O O . ALA A 1 106 ? 37.917 59.579 55.532 1.00 128.28 106 ALA A O 1
ATOM 710 N N . HIS A 1 107 ? 39.090 61.174 54.473 1.00 129.51 107 HIS A N 1
ATOM 711 C CA . HIS A 1 107 ? 39.183 60.429 53.242 1.00 132.16 107 HIS A CA 1
ATOM 712 C C . HIS A 1 107 ? 40.533 60.730 52.596 1.00 135.02 107 HIS A C 1
ATOM 713 O O . HIS A 1 107 ? 41.158 59.853 51.991 1.00 136.29 107 HIS A O 1
ATOM 720 N N . SER A 1 108 ? 40.999 61.966 52.743 1.00 137.32 108 SER A N 1
ATOM 721 C CA . SER A 1 108 ? 42.286 62.362 52.168 1.00 140.39 108 SER A CA 1
ATOM 722 C C . SER A 1 108 ? 43.338 62.463 53.258 1.00 141.96 108 SER A C 1
ATOM 723 O O . SER A 1 108 ? 43.178 63.233 54.203 1.00 141.71 108 SER A O 1
ATOM 726 N N . PHE A 1 109 ? 44.417 61.692 53.129 1.00 144.35 109 PHE A N 1
ATOM 727 C CA . PHE A 1 109 ? 45.472 61.728 54.144 1.00 146.90 109 PHE A CA 1
ATOM 728 C C . PHE A 1 109 ? 46.308 63.003 54.108 1.00 148.32 109 PHE A C 1
ATOM 729 O O . PHE A 1 109 ? 47.498 62.995 54.443 1.00 148.59 109 PHE A O 1
ATOM 737 N N . SER A 1 110 ? 45.671 64.097 53.695 1.00 149.45 110 SER A N 1
ATOM 738 C CA . SER A 1 110 ? 46.326 65.401 53.646 1.00 150.08 110 SER A CA 1
ATOM 739 C C . SER A 1 110 ? 46.071 66.079 54.997 1.00 150.36 110 SER A C 1
ATOM 740 O O . SER A 1 110 ? 46.878 66.888 55.458 1.00 150.68 110 SER A O 1
ATOM 743 N N . ALA A 1 111 ? 44.951 65.720 55.628 1.00 150.45 111 ALA A N 1
ATOM 744 C CA . ALA A 1 111 ? 44.555 66.269 56.928 1.00 150.29 111 ALA A CA 1
ATOM 745 C C . ALA A 1 111 ? 44.792 65.271 58.066 1.00 149.69 111 ALA A C 1
ATOM 746 O O . ALA A 1 111 ? 44.635 65.611 59.241 1.00 149.92 111 ALA A O 1
ATOM 748 N N . GLN A 1 112 ? 45.182 64.049 57.709 1.00 148.79 112 GLN A N 1
ATOM 749 C CA . GLN A 1 112 ? 45.428 62.983 58.682 1.00 147.75 112 GLN A CA 1
ATOM 750 C C . GLN A 1 112 ? 44.245 62.815 59.643 1.00 145.66 112 GLN A C 1
ATOM 751 O O . GLN A 1 112 ? 44.421 62.443 60.804 1.00 146.02 112 GLN A O 1
ATOM 757 N N . ILE A 1 113 ? 43.040 63.097 59.154 1.00 142.50 113 ILE A N 1
ATOM 758 C CA . ILE A 1 113 ? 41.824 62.971 59.960 1.00 138.97 113 ILE A CA 1
ATOM 759 C C . ILE A 1 113 ? 41.441 61.484 60.059 1.00 135.90 113 ILE A C 1
ATOM 760 O O . ILE A 1 113 ? 40.713 60.958 59.211 1.00 135.58 113 ILE A O 1
ATOM 765 N N . ALA A 1 114 ? 41.941 60.819 61.100 1.00 131.81 114 ALA A N 1
ATOM 766 C CA . ALA A 1 114 ? 41.681 59.396 61.331 1.00 127.96 114 ALA A CA 1
ATOM 767 C C . ALA A 1 114 ? 40.192 59.079 61.374 1.00 125.05 114 ALA A C 1
ATOM 768 O O . ALA A 1 114 ? 39.460 59.656 62.169 1.00 125.68 114 ALA A O 1
ATOM 770 N N . PRO A 1 115 ? 39.721 58.152 60.524 1.00 121.48 115 PRO A N 1
ATOM 771 C CA . PRO A 1 115 ? 38.304 57.789 60.503 1.00 119.79 115 PRO A CA 1
ATOM 772 C C . PRO A 1 115 ? 37.939 56.880 61.669 1.00 117.87 115 PRO A C 1
ATOM 773 O O . PRO A 1 115 ? 38.610 55.869 61.893 1.00 118.04 115 PRO A O 1
ATOM 777 N N . LEU A 1 116 ? 36.884 57.233 62.409 1.00 114.77 116 LEU A N 1
ATOM 778 C CA . LEU A 1 116 ? 36.439 56.422 63.547 1.00 111.00 116 LEU A CA 1
ATOM 779 C C . LEU A 1 116 ? 35.201 55.625 63.218 1.00 109.24 116 LEU A C 1
ATOM 780 O O . LEU A 1 116 ? 35.082 54.466 63.600 1.00 109.12 116 LEU A O 1
ATOM 785 N N . THR A 1 117 ? 34.273 56.252 62.512 1.00 107.21 117 THR A N 1
ATOM 786 C CA . THR A 1 117 ? 33.038 55.583 62.141 1.00 106.17 117 THR A CA 1
ATOM 787 C C . THR A 1 117 ? 33.311 54.490 61.127 1.00 105.39 117 THR A C 1
ATOM 788 O O . THR A 1 117 ? 34.104 54.679 60.202 1.00 104.53 117 THR A O 1
ATOM 792 N N . THR A 1 118 ? 32.646 53.348 61.285 1.00 105.50 118 THR A N 1
ATOM 793 C CA . THR A 1 118 ? 32.816 52.246 60.327 1.00 104.80 118 THR A CA 1
ATOM 794 C C . THR A 1 118 ? 32.256 52.667 58.966 1.00 104.57 118 THR A C 1
ATOM 795 O O . THR A 1 118 ? 32.476 51.993 57.971 1.00 104.32 118 THR A O 1
ATOM 799 N N . GLU A 1 119 ? 31.541 53.790 58.936 1.00 105.14 119 GLU A N 1
ATOM 800 C CA . GLU A 1 119 ? 30.982 54.300 57.691 1.00 105.53 119 GLU A CA 1
ATOM 801 C C . GLU A 1 119 ? 32.028 55.209 57.025 1.00 105.01 119 GLU A C 1
ATOM 802 O O . GLU A 1 119 ? 32.193 55.218 55.804 1.00 102.17 119 GLU A O 1
ATOM 808 N N . ALA A 1 120 ? 32.730 55.971 57.862 1.00 105.84 120 ALA A N 1
ATOM 809 C CA . ALA A 1 120 ? 33.776 56.920 57.444 1.00 106.34 120 ALA A CA 1
ATOM 810 C C . ALA A 1 120 ? 35.042 56.169 57.026 1.00 105.78 120 ALA A C 1
ATOM 811 O O . ALA A 1 120 ? 36.038 56.757 56.577 1.00 105.40 120 ALA A O 1
ATOM 813 N N . LYS A 1 121 ? 34.984 54.855 57.202 1.00 104.44 121 LYS A N 1
ATOM 814 C CA . LYS A 1 121 ? 36.079 53.979 56.841 1.00 101.54 121 LYS A CA 1
ATOM 815 C C . LYS A 1 121 ? 35.856 53.459 55.424 1.00 98.12 121 LYS A C 1
ATOM 816 O O . LYS A 1 121 ? 36.766 53.435 54.617 1.00 96.56 121 LYS A O 1
ATOM 822 N N . ILE A 1 122 ? 34.632 53.065 55.119 1.00 94.87 122 ILE A N 1
ATOM 823 C CA . ILE A 1 122 ? 34.334 52.560 53.798 1.00 92.42 122 ILE A CA 1
ATOM 824 C C . ILE A 1 122 ? 34.642 53.598 52.699 1.00 93.09 122 ILE A C 1
ATOM 825 O O . ILE A 1 122 ? 34.962 53.232 51.574 1.00 93.36 122 ILE A O 1
ATOM 830 N N . VAL A 1 123 ? 34.543 54.885 53.008 1.00 92.41 123 VAL A N 1
ATOM 831 C CA . VAL A 1 123 ? 34.808 55.899 52.001 1.00 91.73 123 VAL A CA 1
ATOM 832 C C . VAL A 1 123 ? 36.293 56.117 51.858 1.00 92.49 123 VAL A C 1
ATOM 833 O O . VAL A 1 123 ? 36.816 56.191 50.746 1.00 92.48 123 VAL A O 1
ATOM 837 N N . GLN A 1 124 ? 36.981 56.224 52.989 1.00 93.50 124 GLN A N 1
ATOM 838 C CA . GLN A 1 124 ? 38.430 56.435 52.975 1.00 94.35 124 GLN A CA 1
ATOM 839 C C . GLN A 1 124 ? 39.090 55.256 52.265 1.00 96.29 124 GLN A C 1
ATOM 840 O O . GLN A 1 124 ? 40.308 55.214 52.101 1.00 98.22 124 GLN A O 1
ATOM 846 N N . ASP A 1 125 ? 38.281 54.288 51.852 1.00 96.22 125 ASP A N 1
ATOM 847 C CA . ASP A 1 125 ? 38.816 53.144 51.156 1.00 94.85 125 ASP A CA 1
ATOM 848 C C . ASP A 1 125 ? 38.378 53.230 49.728 1.00 94.10 125 ASP A C 1
ATOM 849 O O . ASP A 1 125 ? 39.203 53.167 48.829 1.00 96.14 125 ASP A O 1
ATOM 854 N N . ALA A 1 126 ? 37.084 53.408 49.508 1.00 91.82 126 ALA A N 1
ATOM 855 C CA . ALA A 1 126 ? 36.593 53.489 48.146 1.00 89.58 126 ALA A CA 1
ATOM 856 C C . ALA A 1 126 ? 37.271 54.624 47.377 1.00 88.78 126 ALA A C 1
ATOM 857 O O . ALA A 1 126 ? 37.666 54.430 46.231 1.00 89.50 126 ALA A O 1
ATOM 859 N N . ASP A 1 127 ? 37.427 55.789 48.003 1.00 87.69 127 ASP A N 1
ATOM 860 C CA . ASP A 1 127 ? 38.067 56.936 47.350 1.00 87.93 127 ASP A CA 1
ATOM 861 C C . ASP A 1 127 ? 39.584 56.691 47.202 1.00 88.29 127 ASP A C 1
ATOM 862 O O . ASP A 1 127 ? 40.207 57.083 46.204 1.00 86.96 127 ASP A O 1
ATOM 867 N N . ARG A 1 128 ? 40.179 56.034 48.194 1.00 88.96 128 ARG A N 1
ATOM 868 C CA . ARG A 1 128 ? 41.614 55.766 48.170 1.00 88.73 128 ARG A CA 1
ATOM 869 C C . ARG A 1 128 ? 41.971 54.674 47.166 1.00 88.43 128 ARG A C 1
ATOM 870 O O . ARG A 1 128 ? 43.127 54.520 46.797 1.00 88.13 128 ARG A O 1
ATOM 878 N N . LEU A 1 129 ? 40.976 53.908 46.741 1.00 89.02 129 LEU A N 1
ATOM 879 C CA . LEU A 1 129 ? 41.203 52.858 45.760 1.00 89.21 129 LEU A CA 1
ATOM 880 C C . LEU A 1 129 ? 41.239 53.526 44.381 1.00 90.98 129 LEU A C 1
ATOM 881 O O . LEU A 1 129 ? 41.676 52.937 43.385 1.00 93.02 129 LEU A O 1
ATOM 886 N N . GLU A 1 130 ? 40.781 54.769 44.320 1.00 89.96 130 GLU A N 1
ATOM 887 C CA . GLU A 1 130 ? 40.789 55.485 43.056 1.00 87.58 130 GLU A CA 1
ATOM 888 C C . GLU A 1 130 ? 42.217 55.963 42.765 1.00 85.15 130 GLU A C 1
ATOM 889 O O . GLU A 1 130 ? 42.464 56.573 41.730 1.00 84.81 130 GLU A O 1
ATOM 895 N N . ALA A 1 131 ? 43.151 55.680 43.678 1.00 81.60 131 ALA A N 1
ATOM 896 C CA . ALA A 1 131 ? 44.552 56.086 43.514 1.00 78.65 131 ALA A CA 1
ATOM 897 C C . ALA A 1 131 ? 45.370 54.973 42.887 1.00 77.54 131 ALA A C 1
ATOM 898 O O . ALA A 1 131 ? 46.426 55.217 42.289 1.00 77.39 131 ALA A O 1
ATOM 900 N N . LEU A 1 132 ? 44.862 53.753 43.019 1.00 75.38 132 LEU A N 1
ATOM 901 C CA . LEU A 1 132 ? 45.506 52.571 42.479 1.00 73.49 132 LEU A CA 1
ATOM 902 C C . LEU A 1 132 ? 44.774 52.087 41.232 1.00 73.69 132 LEU A C 1
ATOM 903 O O . LEU A 1 132 ? 43.725 52.620 40.860 1.00 73.27 132 LEU A O 1
ATOM 908 N N . GLY A 1 133 ? 45.344 51.084 40.579 1.00 74.20 133 GLY A N 1
ATOM 909 C CA . GLY A 1 133 ? 44.738 50.534 39.380 1.00 75.24 133 GLY A CA 1
ATOM 910 C C . GLY A 1 133 ? 44.949 51.314 38.091 1.00 75.56 133 GLY A C 1
ATOM 911 O O . GLY A 1 133 ? 45.752 52.241 38.009 1.00 74.86 133 GLY A O 1
ATOM 912 N N . ALA A 1 134 ? 44.222 50.910 37.062 1.00 75.96 134 ALA A N 1
ATOM 913 C CA . ALA A 1 134 ? 44.311 51.564 35.771 1.00 76.99 134 ALA A CA 1
ATOM 914 C C . ALA A 1 134 ? 44.071 53.087 35.866 1.00 77.02 134 ALA A C 1
ATOM 915 O O . ALA A 1 134 ? 44.885 53.871 35.362 1.00 77.22 134 ALA A O 1
ATOM 917 N N . ILE A 1 135 ? 42.971 53.500 36.511 1.00 77.27 135 ILE A N 1
ATOM 918 C CA . ILE A 1 135 ? 42.613 54.928 36.680 1.00 76.11 135 ILE A CA 1
ATOM 919 C C . ILE A 1 135 ? 43.699 55.565 37.528 1.00 76.91 135 ILE A C 1
ATOM 920 O O . ILE A 1 135 ? 44.038 56.734 37.346 1.00 76.50 135 ILE A O 1
ATOM 925 N N . GLY A 1 136 ? 44.222 54.792 38.478 1.00 77.31 136 GLY A N 1
ATOM 926 C CA . GLY A 1 136 ? 45.270 55.298 39.346 1.00 78.62 136 GLY A CA 1
ATOM 927 C C . GLY A 1 136 ? 46.516 55.610 38.542 1.00 80.23 136 GLY A C 1
ATOM 928 O O . GLY A 1 136 ? 47.078 56.689 38.697 1.00 79.78 136 GLY A O 1
ATOM 929 N N . LEU A 1 137 ? 46.937 54.673 37.683 1.00 81.19 137 LEU A N 1
ATOM 930 C CA . LEU A 1 137 ? 48.122 54.842 36.847 1.00 82.05 137 LEU A CA 1
ATOM 931 C C . LEU A 1 137 ? 47.946 56.000 35.897 1.00 83.47 137 LEU A C 1
ATOM 932 O O . LEU A 1 137 ? 48.925 56.576 35.427 1.00 84.46 137 LEU A O 1
ATOM 937 N N . ALA A 1 138 ? 46.703 56.336 35.586 1.00 84.93 138 ALA A N 1
ATOM 938 C CA . ALA A 1 138 ? 46.456 57.457 34.688 1.00 86.74 138 ALA A CA 1
ATOM 939 C C . ALA A 1 138 ? 46.567 58.777 35.460 1.00 88.14 138 ALA A C 1
ATOM 940 O O . ALA A 1 138 ? 47.178 59.727 34.963 1.00 87.75 138 ALA A O 1
ATOM 942 N N . ARG A 1 139 ? 45.996 58.829 36.671 1.00 89.10 139 ARG A N 1
ATOM 943 C CA . ARG A 1 139 ? 46.046 60.039 37.508 1.00 90.17 139 ARG A CA 1
ATOM 944 C C . ARG A 1 139 ? 47.512 60.460 37.788 1.00 89.62 139 ARG A C 1
ATOM 945 O O . ARG A 1 139 ? 47.891 61.600 37.542 1.00 89.47 139 ARG A O 1
ATOM 953 N N . VAL A 1 140 ? 48.348 59.545 38.262 1.00 89.85 140 VAL A N 1
ATOM 954 C CA . VAL A 1 140 ? 49.743 59.886 38.561 1.00 90.68 140 VAL A CA 1
ATOM 955 C C . VAL A 1 140 ? 50.462 60.692 37.487 1.00 91.63 140 VAL A C 1
ATOM 956 O O . VAL A 1 140 ? 51.214 61.610 37.794 1.00 91.75 140 VAL A O 1
ATOM 960 N N . PHE A 1 141 ? 50.236 60.317 36.231 1.00 93.68 141 PHE A N 1
ATOM 961 C CA . PHE A 1 141 ? 50.873 60.949 35.084 1.00 94.72 141 PHE A CA 1
ATOM 962 C C . PHE A 1 141 ? 50.092 62.133 34.551 1.00 96.53 141 PHE A C 1
ATOM 963 O O . PHE A 1 141 ? 50.685 63.107 34.078 1.00 96.98 141 PHE A O 1
ATOM 971 N N . ALA A 1 142 ? 48.765 62.057 34.599 1.00 98.54 142 ALA A N 1
ATOM 972 C CA . ALA A 1 142 ? 47.960 63.190 34.135 1.00 100.85 142 ALA A CA 1
ATOM 973 C C . ALA A 1 142 ? 48.372 64.377 35.030 1.00 101.74 142 ALA A C 1
ATOM 974 O O . ALA A 1 142 ? 48.960 65.350 34.546 1.00 102.37 142 ALA A O 1
ATOM 976 N N . VAL A 1 143 ? 48.070 64.276 36.328 1.00 102.25 143 VAL A N 1
ATOM 977 C CA . VAL A 1 143 ? 48.434 65.293 37.309 1.00 102.65 143 VAL A CA 1
ATOM 978 C C . VAL A 1 143 ? 49.883 65.694 37.029 1.00 102.67 143 VAL A C 1
ATOM 979 O O . VAL A 1 143 ? 50.169 66.839 36.681 1.00 103.09 143 VAL A O 1
ATOM 983 N N . SER A 1 144 ? 50.792 64.738 37.157 1.00 102.93 144 SER A N 1
ATOM 984 C CA . SER A 1 144 ? 52.199 64.998 36.902 1.00 103.80 144 SER A CA 1
ATOM 985 C C . SER A 1 144 ? 52.393 65.784 35.603 1.00 104.85 144 SER A C 1
ATOM 986 O O . SER A 1 144 ? 53.429 66.406 35.414 1.00 105.64 144 SER A O 1
ATOM 989 N N . GLY A 1 145 ? 51.398 65.765 34.716 1.00 106.75 145 GLY A N 1
ATOM 990 C CA . GLY A 1 145 ? 51.505 66.476 33.441 1.00 108.57 145 GLY A CA 1
ATOM 991 C C . GLY A 1 145 ? 51.394 67.992 33.519 1.00 109.87 145 GLY A C 1
ATOM 992 O O . GLY A 1 145 ? 52.208 68.741 32.948 1.00 108.64 145 GLY A O 1
ATOM 993 N N . ALA A 1 146 ? 50.351 68.430 34.221 1.00 112.14 146 ALA A N 1
ATOM 994 C CA . ALA A 1 146 ? 50.071 69.842 34.446 1.00 113.32 146 ALA A CA 1
ATOM 995 C C . ALA A 1 146 ? 51.204 70.375 35.322 1.00 113.44 146 ALA A C 1
ATOM 996 O O . ALA A 1 146 ? 51.886 71.328 34.952 1.00 113.61 146 ALA A O 1
ATOM 998 N N . LEU A 1 147 ? 51.408 69.749 36.478 1.00 113.58 147 LEU A N 1
ATOM 999 C CA . LEU A 1 147 ? 52.488 70.166 37.366 1.00 114.43 147 LEU A CA 1
ATOM 1000 C C . LEU A 1 147 ? 53.827 70.072 36.628 1.00 115.34 147 LEU A C 1
ATOM 1001 O O . LEU A 1 147 ? 54.850 70.570 37.110 1.00 115.44 147 LEU A O 1
ATOM 1006 N N . GLY A 1 148 ? 53.816 69.422 35.465 1.00 115.67 148 GLY A N 1
ATOM 1007 C CA . GLY A 1 148 ? 55.037 69.253 34.692 1.00 116.57 148 GLY A CA 1
ATOM 1008 C C . GLY A 1 148 ? 56.219 68.852 35.565 1.00 116.71 148 GLY A C 1
ATOM 1009 O O . GLY A 1 148 ? 57.118 69.665 35.795 1.00 116.91 148 GLY A O 1
ATOM 1010 N N . VAL A 1 149 ? 56.230 67.606 36.041 1.00 116.00 149 VAL A N 1
ATOM 1011 C CA . VAL A 1 149 ? 57.304 67.129 36.907 1.00 115.70 149 VAL A CA 1
ATOM 1012 C C . VAL A 1 149 ? 58.182 66.060 36.269 1.00 116.45 149 VAL A C 1
ATOM 1013 O O . VAL A 1 149 ? 59.167 65.621 36.865 1.00 116.61 149 VAL A O 1
ATOM 1017 N N . ALA A 1 150 ? 57.833 65.636 35.064 1.00 117.01 150 ALA A N 1
ATOM 1018 C CA . ALA A 1 150 ? 58.625 64.624 34.384 1.00 118.73 150 ALA A CA 1
ATOM 1019 C C . ALA A 1 150 ? 58.541 63.282 35.111 1.00 119.83 150 ALA A C 1
ATOM 1020 O O . ALA A 1 150 ? 57.855 63.163 36.123 1.00 120.06 150 ALA A O 1
ATOM 1022 N N . LEU A 1 151 ? 59.262 62.281 34.616 1.00 121.59 151 LEU A N 1
ATOM 1023 C CA . LEU A 1 151 ? 59.208 60.950 35.203 1.00 123.32 151 LEU A CA 1
ATOM 1024 C C . LEU A 1 151 ? 60.249 60.035 34.551 1.00 126.69 151 LEU A C 1
ATOM 1025 O O . LEU A 1 151 ? 60.274 58.828 34.810 1.00 126.15 151 LEU A O 1
ATOM 1030 N N . PHE A 1 152 ? 61.093 60.624 33.697 1.00 131.44 152 PHE A N 1
ATOM 1031 C CA . PHE A 1 152 ? 62.127 59.892 32.934 1.00 135.01 152 PHE A CA 1
ATOM 1032 C C . PHE A 1 152 ? 63.235 59.212 33.769 1.00 135.81 152 PHE A C 1
ATOM 1033 O O . PHE A 1 152 ? 63.220 59.255 35.008 1.00 133.75 152 PHE A O 1
ATOM 1041 N N . ASP A 1 153 ? 64.176 58.583 33.053 1.00 137.74 153 ASP A N 1
ATOM 1042 C CA . ASP A 1 153 ? 65.312 57.854 33.627 1.00 140.18 153 ASP A CA 1
ATOM 1043 C C . ASP A 1 153 ? 65.876 58.561 34.829 1.00 142.67 153 ASP A C 1
ATOM 1044 O O . ASP A 1 153 ? 66.562 57.961 35.651 1.00 143.49 153 ASP A O 1
ATOM 1049 N N . GLY A 1 154 ? 65.596 59.849 34.927 1.00 144.98 154 GLY A N 1
ATOM 1050 C CA . GLY A 1 154 ? 66.084 60.591 36.063 1.00 147.68 154 GLY A CA 1
ATOM 1051 C C . GLY A 1 154 ? 65.632 59.908 37.337 1.00 149.59 154 GLY A C 1
ATOM 1052 O O . GLY A 1 154 ? 66.085 60.285 38.419 1.00 150.00 154 GLY A O 1
ATOM 1053 N N . GLU A 1 155 ? 64.745 58.907 37.203 1.00 151.49 155 GLU A N 1
ATOM 1054 C CA . GLU A 1 155 ? 64.187 58.136 38.345 1.00 153.04 155 GLU A CA 1
ATOM 1055 C C . GLU A 1 155 ? 64.682 56.685 38.485 1.00 152.59 155 GLU A C 1
ATOM 1056 O O . GLU A 1 155 ? 64.690 56.136 39.589 1.00 153.06 155 GLU A O 1
ATOM 1062 N N . ASP A 1 156 ? 65.083 56.061 37.381 1.00 151.57 156 ASP A N 1
ATOM 1063 C CA . ASP A 1 156 ? 65.545 54.687 37.458 1.00 150.40 156 ASP A CA 1
ATOM 1064 C C . ASP A 1 156 ? 66.796 54.568 38.316 1.00 148.93 156 ASP A C 1
ATOM 1065 O O . ASP A 1 156 ? 66.812 53.822 39.293 1.00 149.13 156 ASP A O 1
ATOM 1070 N N . PRO A 1 157 ? 67.866 55.304 37.969 1.00 147.77 157 PRO A N 1
ATOM 1071 C CA . PRO A 1 157 ? 69.079 55.194 38.787 1.00 146.58 157 PRO A CA 1
ATOM 1072 C C . PRO A 1 157 ? 68.913 55.529 40.287 1.00 144.54 157 PRO A C 1
ATOM 1073 O O . PRO A 1 157 ? 69.896 55.521 41.037 1.00 143.82 157 PRO A O 1
ATOM 1077 N N . PHE A 1 158 ? 67.674 55.807 40.714 1.00 143.41 158 PHE A N 1
ATOM 1078 C CA . PHE A 1 158 ? 67.359 56.122 42.124 1.00 142.17 158 PHE A CA 1
ATOM 1079 C C . PHE A 1 158 ? 67.515 54.909 43.042 1.00 142.10 158 PHE A C 1
ATOM 1080 O O . PHE A 1 158 ? 67.052 54.919 44.188 1.00 141.29 158 PHE A O 1
ATOM 1088 N N . ALA A 1 159 ? 68.154 53.866 42.519 1.00 142.60 159 ALA A N 1
ATOM 1089 C CA . ALA A 1 159 ? 68.418 52.656 43.276 1.00 143.34 159 ALA A CA 1
ATOM 1090 C C . ALA A 1 159 ? 69.634 52.992 44.150 1.00 144.20 159 ALA A C 1
ATOM 1091 O O . ALA A 1 159 ? 69.894 52.331 45.156 1.00 143.81 159 ALA A O 1
ATOM 1093 N N . GLN A 1 160 ? 70.353 54.046 43.753 1.00 145.23 160 GLN A N 1
ATOM 1094 C CA . GLN A 1 160 ? 71.539 54.534 44.456 1.00 145.36 160 GLN A CA 1
ATOM 1095 C C . GLN A 1 160 ? 71.449 56.013 44.837 1.00 144.87 160 GLN A C 1
ATOM 1096 O O . GLN A 1 160 ? 72.244 56.500 45.643 1.00 144.80 160 GLN A O 1
ATOM 1102 N N . HIS A 1 161 ? 70.489 56.722 44.248 1.00 144.55 161 HIS A N 1
ATOM 1103 C CA . HIS A 1 161 ? 70.272 58.141 44.540 1.00 144.37 161 HIS A CA 1
ATOM 1104 C C . HIS A 1 161 ? 69.060 58.256 45.469 1.00 143.23 161 HIS A C 1
ATOM 1105 O O . HIS A 1 161 ? 68.616 57.257 46.039 1.00 142.77 161 HIS A O 1
ATOM 1112 N N . ARG A 1 162 ? 68.514 59.463 45.602 1.00 141.04 162 ARG A N 1
ATOM 1113 C CA . ARG A 1 162 ? 67.366 59.681 46.477 1.00 139.42 162 ARG A CA 1
ATOM 1114 C C . ARG A 1 162 ? 66.106 60.213 45.771 1.00 138.76 162 ARG A C 1
ATOM 1115 O O . ARG A 1 162 ? 66.208 60.981 44.811 1.00 138.92 162 ARG A O 1
ATOM 1123 N N . PRO A 1 163 ? 64.898 59.806 46.244 1.00 138.96 163 PRO A N 1
ATOM 1124 C CA . PRO A 1 163 ? 63.600 60.214 45.680 1.00 136.42 163 PRO A CA 1
ATOM 1125 C C . PRO A 1 163 ? 63.134 61.628 46.018 1.00 136.49 163 PRO A C 1
ATOM 1126 O O . PRO A 1 163 ? 62.863 61.943 47.177 1.00 135.76 163 PRO A O 1
ATOM 1130 N N . LEU A 1 164 ? 63.037 62.464 44.986 1.00 137.10 164 LEU A N 1
ATOM 1131 C CA . LEU A 1 164 ? 62.605 63.854 45.135 1.00 137.21 164 LEU A CA 1
ATOM 1132 C C . LEU A 1 164 ? 61.079 63.950 44.992 1.00 137.26 164 LEU A C 1
ATOM 1133 O O . LEU A 1 164 ? 60.490 65.012 45.219 1.00 137.62 164 LEU A O 1
ATOM 1138 N N . ASP A 1 165 ? 60.451 62.836 44.618 1.00 136.84 165 ASP A N 1
ATOM 1139 C CA . ASP A 1 165 ? 59.001 62.774 44.424 1.00 136.71 165 ASP A CA 1
ATOM 1140 C C . ASP A 1 165 ? 58.529 63.953 43.578 1.00 136.79 165 ASP A C 1
ATOM 1141 O O . ASP A 1 165 ? 59.342 64.681 43.004 1.00 137.46 165 ASP A O 1
ATOM 1146 N N . ASP A 1 166 ? 57.215 64.136 43.506 1.00 136.68 166 ASP A N 1
ATOM 1147 C CA . ASP A 1 166 ? 56.629 65.227 42.736 1.00 136.83 166 ASP A CA 1
ATOM 1148 C C . ASP A 1 166 ? 57.281 66.564 43.114 1.00 136.43 166 ASP A C 1
ATOM 1149 O O . ASP A 1 166 ? 58.345 66.926 42.598 1.00 135.03 166 ASP A O 1
ATOM 1154 N N . TYR A 1 169 ? 59.761 64.012 38.897 1.00 112.24 169 TYR A N 1
ATOM 1155 C CA . TYR A 1 169 ? 59.807 62.554 38.897 1.00 112.72 169 TYR A CA 1
ATOM 1156 C C . TYR A 1 169 ? 58.546 61.818 39.431 1.00 111.82 169 TYR A C 1
ATOM 1157 O O . TYR A 1 169 ? 58.508 61.341 40.579 1.00 112.12 169 TYR A O 1
ATOM 1166 N N . ALA A 1 170 ? 57.522 61.719 38.581 1.00 108.61 170 ALA A N 1
ATOM 1167 C CA . ALA A 1 170 ? 56.279 61.047 38.939 1.00 104.77 170 ALA A CA 1
ATOM 1168 C C . ALA A 1 170 ? 56.507 59.580 39.306 1.00 102.74 170 ALA A C 1
ATOM 1169 O O . ALA A 1 170 ? 56.074 59.129 40.362 1.00 102.01 170 ALA A O 1
ATOM 1171 N N . LEU A 1 171 ? 57.196 58.831 38.454 1.00 100.57 171 LEU A N 1
ATOM 1172 C CA . LEU A 1 171 ? 57.430 57.413 38.744 1.00 99.60 171 LEU A CA 1
ATOM 1173 C C . LEU A 1 171 ? 57.935 57.169 40.178 1.00 100.23 171 LEU A C 1
ATOM 1174 O O . LEU A 1 171 ? 57.981 56.027 40.655 1.00 100.57 171 LEU A O 1
ATOM 1179 N N . ASP A 1 172 ? 58.316 58.240 40.864 1.00 100.10 172 ASP A N 1
ATOM 1180 C CA . ASP A 1 172 ? 58.784 58.129 42.238 1.00 99.87 172 ASP A CA 1
ATOM 1181 C C . ASP A 1 172 ? 57.571 58.131 43.163 1.00 99.30 172 ASP A C 1
ATOM 1182 O O . ASP A 1 172 ? 57.511 57.361 44.133 1.00 97.80 172 ASP A O 1
ATOM 1187 N N . HIS A 1 173 ? 56.606 58.995 42.836 1.00 99.15 173 HIS A N 1
ATOM 1188 C CA . HIS A 1 173 ? 55.354 59.145 43.587 1.00 98.61 173 HIS A CA 1
ATOM 1189 C C . HIS A 1 173 ? 54.776 57.757 43.780 1.00 97.31 173 HIS A C 1
ATOM 1190 O O . HIS A 1 173 ? 53.908 57.538 44.622 1.00 96.34 173 HIS A O 1
ATOM 1197 N N . PHE A 1 174 ? 55.288 56.825 42.984 1.00 96.48 174 PHE A N 1
ATOM 1198 C CA . PHE A 1 174 ? 54.869 55.438 43.037 1.00 96.24 174 PHE A CA 1
ATOM 1199 C C . PHE A 1 174 ? 55.222 54.773 44.353 1.00 96.46 174 PHE A C 1
ATOM 1200 O O . PHE A 1 174 ? 54.342 54.394 45.117 1.00 97.32 174 PHE A O 1
ATOM 1208 N N . GLN A 1 175 ? 56.504 54.610 44.628 1.00 96.41 175 GLN A N 1
ATOM 1209 C CA . GLN A 1 175 ? 56.854 53.957 45.866 1.00 97.04 175 GLN A CA 1
ATOM 1210 C C . GLN A 1 175 ? 56.981 54.907 47.044 1.00 99.82 175 GLN A C 1
ATOM 1211 O O . GLN A 1 175 ? 57.799 54.691 47.938 1.00 101.77 175 GLN A O 1
ATOM 1217 N N . THR A 1 176 ? 56.162 55.951 47.073 1.00 100.96 176 THR A N 1
ATOM 1218 C CA . THR A 1 176 ? 56.217 56.889 48.185 1.00 101.36 176 THR A CA 1
ATOM 1219 C C . THR A 1 176 ? 54.861 56.995 48.868 1.00 101.64 176 THR A C 1
ATOM 1220 O O . THR A 1 176 ? 54.766 57.107 50.097 1.00 102.30 176 THR A O 1
ATOM 1224 N N . LYS A 1 177 ? 53.814 56.945 48.055 1.00 100.54 177 LYS A N 1
ATOM 1225 C CA . LYS A 1 177 ? 52.445 57.061 48.538 1.00 99.37 177 LYS A CA 1
ATOM 1226 C C . LYS A 1 177 ? 51.634 55.862 48.069 1.00 98.52 177 LYS A C 1
ATOM 1227 O O . LYS A 1 177 ? 51.103 55.086 48.874 1.00 98.91 177 LYS A O 1
ATOM 1233 N N . LEU A 1 178 ? 51.568 55.725 46.750 1.00 96.69 178 LEU A N 1
ATOM 1234 C CA . LEU A 1 178 ? 50.811 54.670 46.102 1.00 94.28 178 LEU A CA 1
ATOM 1235 C C . LEU A 1 178 ? 51.130 53.247 46.510 1.00 94.44 178 LEU A C 1
ATOM 1236 O O . LEU A 1 178 ? 50.234 52.464 46.810 1.00 95.75 178 LEU A O 1
ATOM 1241 N N . LEU A 1 179 ? 52.402 52.903 46.518 1.00 93.49 179 LEU A N 1
ATOM 1242 C CA . LEU A 1 179 ? 52.760 51.556 46.873 1.00 93.06 179 LEU A CA 1
ATOM 1243 C C . LEU A 1 179 ? 52.636 51.322 48.364 1.00 93.47 179 LEU A C 1
ATOM 1244 O O . LEU A 1 179 ? 52.739 50.196 48.838 1.00 92.81 179 LEU A O 1
ATOM 1249 N N . LYS A 1 180 ? 52.394 52.388 49.107 1.00 94.52 180 LYS A N 1
ATOM 1250 C CA . LYS A 1 180 ? 52.284 52.263 50.546 1.00 95.99 180 LYS A CA 1
ATOM 1251 C C . LYS A 1 180 ? 50.841 52.420 51.003 1.00 96.15 180 LYS A C 1
ATOM 1252 O O . LYS A 1 180 ? 50.548 52.295 52.186 1.00 96.49 180 LYS A O 1
ATOM 1258 N N . LEU A 1 181 ? 49.946 52.688 50.056 1.00 96.64 181 LEU A N 1
ATOM 1259 C CA . LEU A 1 181 ? 48.529 52.879 50.360 1.00 96.99 181 LEU A CA 1
ATOM 1260 C C . LEU A 1 181 ? 47.777 51.631 50.794 1.00 98.50 181 LEU A C 1
ATOM 1261 O O . LEU A 1 181 ? 46.972 51.670 51.723 1.00 98.97 181 LEU A O 1
ATOM 1266 N N . PRO A 1 182 ? 48.019 50.505 50.120 1.00 100.54 182 PRO A N 1
ATOM 1267 C CA . PRO A 1 182 ? 47.317 49.276 50.487 1.00 102.86 182 PRO A CA 1
ATOM 1268 C C . PRO A 1 182 ? 47.576 48.746 51.893 1.00 103.57 182 PRO A C 1
ATOM 1269 O O . PRO A 1 182 ? 46.662 48.210 52.516 1.00 105.15 182 PRO A O 1
ATOM 1273 N N . GLN A 1 183 ? 48.802 48.898 52.395 1.00 104.15 183 GLN A N 1
ATOM 1274 C CA . GLN A 1 183 ? 49.166 48.406 53.731 1.00 105.41 183 GLN A CA 1
ATOM 1275 C C . GLN A 1 183 ? 48.479 49.200 54.870 1.00 103.55 183 GLN A C 1
ATOM 1276 O O . GLN A 1 183 ? 48.191 48.647 55.936 1.00 102.40 183 GLN A O 1
ATOM 1282 N N . THR A 1 184 ? 48.219 50.485 54.621 1.00 102.02 184 THR A N 1
ATOM 1283 C CA . THR A 1 184 ? 47.564 51.378 55.574 1.00 100.35 184 THR A CA 1
ATOM 1284 C C . THR A 1 184 ? 46.070 51.456 55.251 1.00 99.60 184 THR A C 1
ATOM 1285 O O . THR A 1 184 ? 45.401 52.405 55.647 1.00 99.16 184 THR A O 1
ATOM 1289 N N . MET A 1 185 ? 45.562 50.481 54.502 1.00 100.48 185 MET A N 1
ATOM 1290 C CA . MET A 1 185 ? 44.141 50.429 54.134 1.00 100.84 185 MET A CA 1
ATOM 1291 C C . MET A 1 185 ? 43.432 49.990 55.409 1.00 101.41 185 MET A C 1
ATOM 1292 O O . MET A 1 185 ? 43.903 49.062 56.075 1.00 102.27 185 MET A O 1
ATOM 1297 N N . GLN A 1 186 ? 42.314 50.629 55.760 1.00 101.60 186 GLN A N 1
ATOM 1298 C CA . GLN A 1 186 ? 41.638 50.264 57.015 1.00 103.01 186 GLN A CA 1
ATOM 1299 C C . GLN A 1 186 ? 40.316 49.513 56.901 1.00 101.36 186 GLN A C 1
ATOM 1300 O O . GLN A 1 186 ? 39.559 49.411 57.870 1.00 99.64 186 GLN A O 1
ATOM 1306 N N . THR A 1 187 ? 40.057 48.958 55.726 1.00 100.97 187 THR A N 1
ATOM 1307 C CA . THR A 1 187 ? 38.826 48.214 55.524 1.00 101.75 187 THR A CA 1
ATOM 1308 C C . THR A 1 187 ? 39.054 46.769 55.119 1.00 102.86 187 THR A C 1
ATOM 1309 O O . THR A 1 187 ? 39.593 46.483 54.051 1.00 103.08 187 THR A O 1
ATOM 1313 N N . ALA A 1 188 ? 38.616 45.871 55.994 1.00 104.53 188 ALA A N 1
ATOM 1314 C CA . ALA A 1 188 ? 38.705 44.433 55.800 1.00 104.95 188 ALA A CA 1
ATOM 1315 C C . ALA A 1 188 ? 39.087 44.056 54.362 1.00 105.10 188 ALA A C 1
ATOM 1316 O O . ALA A 1 188 ? 40.267 43.836 54.067 1.00 103.37 188 ALA A O 1
ATOM 1318 N N . ARG A 1 189 ? 38.077 44.002 53.486 1.00 105.80 189 ARG A N 1
ATOM 1319 C CA . ARG A 1 189 ? 38.240 43.656 52.069 1.00 105.55 189 ARG A CA 1
ATOM 1320 C C . ARG A 1 189 ? 38.990 44.758 51.322 1.00 102.63 189 ARG A C 1
ATOM 1321 O O . ARG A 1 189 ? 39.904 44.477 50.554 1.00 103.47 189 ARG A O 1
ATOM 1329 N N . GLY A 1 190 ? 38.607 46.009 51.539 1.00 98.93 190 GLY A N 1
ATOM 1330 C CA . GLY A 1 190 ? 39.283 47.097 50.861 1.00 96.00 190 GLY A CA 1
ATOM 1331 C C . GLY A 1 190 ? 40.799 46.998 50.765 1.00 94.24 190 GLY A C 1
ATOM 1332 O O . GLY A 1 190 ? 41.381 47.533 49.836 1.00 93.67 190 GLY A O 1
ATOM 1333 N N . LYS A 1 191 ? 41.448 46.315 51.700 1.00 94.04 191 LYS A N 1
ATOM 1334 C CA . LYS A 1 191 ? 42.907 46.193 51.682 1.00 93.57 191 LYS A CA 1
ATOM 1335 C C . LYS A 1 191 ? 43.406 45.168 50.679 1.00 93.45 191 LYS A C 1
ATOM 1336 O O . LYS A 1 191 ? 44.396 45.390 49.989 1.00 93.85 191 LYS A O 1
ATOM 1342 N N . GLN A 1 192 ? 42.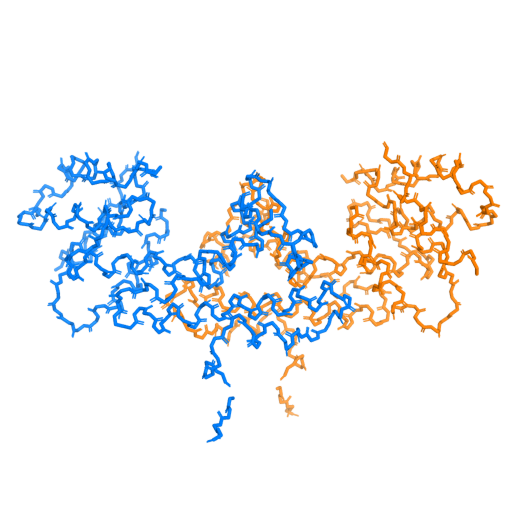729 44.030 50.625 1.00 93.23 192 GLN A N 1
ATOM 1343 C CA . GLN A 1 192 ? 43.097 42.964 49.711 1.00 92.69 192 GLN A CA 1
ATOM 1344 C C . GLN A 1 192 ? 42.761 43.424 48.304 1.00 91.74 192 GLN A C 1
ATOM 1345 O O . GLN A 1 192 ? 43.286 42.909 47.326 1.00 93.26 192 GLN A O 1
ATOM 1351 N N . LEU A 1 193 ? 41.869 44.402 48.218 1.00 89.86 193 LEU A N 1
ATOM 1352 C CA . LEU A 1 193 ? 41.446 44.955 46.939 1.00 87.49 193 LEU A CA 1
ATOM 1353 C C . LEU A 1 193 ? 42.451 46.025 46.501 1.00 86.84 193 LEU A C 1
ATOM 1354 O O . LEU A 1 193 ? 42.781 46.142 45.325 1.00 85.71 193 LEU A O 1
ATOM 1359 N N . ALA A 1 194 ? 42.927 46.809 47.462 1.00 87.33 194 ALA A N 1
ATOM 1360 C CA . ALA A 1 194 ? 43.907 47.851 47.191 1.00 87.08 194 ALA A CA 1
ATOM 1361 C C . ALA A 1 194 ? 45.252 47.165 47.101 1.00 87.20 194 ALA A C 1
ATOM 1362 O O . ALA A 1 194 ? 46.281 47.821 46.981 1.00 88.86 194 ALA A O 1
ATOM 1364 N N . GLN A 1 195 ? 45.238 45.838 47.167 1.00 86.80 195 GLN A N 1
ATOM 1365 C CA . GLN A 1 195 ? 46.460 45.045 47.115 1.00 85.86 195 GLN A CA 1
ATOM 1366 C C . GLN A 1 195 ? 46.683 44.549 45.690 1.00 85.13 195 GLN A C 1
ATOM 1367 O O . GLN A 1 195 ? 47.814 44.531 45.199 1.00 86.44 195 GLN A O 1
ATOM 1373 N N . HIS A 1 196 ? 45.595 44.148 45.038 1.00 83.39 196 HIS A N 1
ATOM 1374 C CA . HIS A 1 196 ? 45.643 43.694 43.658 1.00 81.32 196 HIS A CA 1
ATOM 1375 C C . HIS A 1 196 ? 45.990 44.931 42.828 1.00 81.67 196 HIS A C 1
ATOM 1376 O O . HIS A 1 196 ? 47.065 45.010 42.226 1.00 80.91 196 HIS A O 1
ATOM 1383 N N . ASN A 1 197 ? 45.085 45.910 42.833 1.00 81.91 197 ASN A N 1
ATOM 1384 C CA . ASN A 1 197 ? 45.298 47.142 42.092 1.00 82.27 197 ASN A CA 1
ATOM 1385 C C . ASN A 1 197 ? 46.659 47.782 42.313 1.00 82.66 197 ASN A C 1
ATOM 1386 O O . ASN A 1 197 ? 47.198 48.438 41.415 1.00 83.36 197 ASN A O 1
ATOM 1391 N N . ALA A 1 198 ? 47.224 47.575 43.496 1.00 80.83 198 ALA A N 1
ATOM 1392 C CA . ALA A 1 198 ? 48.538 48.109 43.794 1.00 80.50 198 ALA A CA 1
ATOM 1393 C C . ALA A 1 198 ? 49.601 47.255 43.093 1.00 81.61 198 ALA A C 1
ATOM 1394 O O . ALA A 1 198 ? 50.717 47.728 42.838 1.00 81.60 198 ALA A O 1
ATOM 1396 N N . HIS A 1 199 ? 49.251 46.005 42.779 1.00 80.49 199 HIS A N 1
ATOM 1397 C CA . HIS A 1 199 ? 50.163 45.102 42.091 1.00 79.11 199 HIS A CA 1
ATOM 1398 C C . HIS A 1 199 ? 50.133 45.425 40.601 1.00 78.61 199 HIS A C 1
ATOM 1399 O O . HIS A 1 199 ? 51.127 45.226 39.905 1.00 78.85 199 HIS A O 1
ATOM 1406 N N . PHE A 1 200 ? 49.003 45.938 40.114 1.00 77.77 200 PHE A N 1
ATOM 1407 C CA . PHE A 1 200 ? 48.886 46.295 38.700 1.00 76.12 200 PHE A CA 1
ATOM 1408 C C . PHE A 1 200 ? 49.871 47.417 38.401 1.00 75.93 200 PHE A C 1
ATOM 1409 O O . PHE A 1 200 ? 50.397 47.504 37.300 1.00 76.06 200 PHE A O 1
ATOM 1417 N N . LEU A 1 201 ? 50.121 48.266 39.393 1.00 76.12 201 LEU A N 1
ATOM 1418 C CA . LEU A 1 201 ? 51.052 49.375 39.240 1.00 76.33 201 LEU A CA 1
ATOM 1419 C C . LEU A 1 201 ? 52.488 48.876 39.106 1.00 77.80 201 LEU A C 1
ATOM 1420 O O . LEU A 1 201 ? 53.237 49.367 38.262 1.00 79.00 201 LEU A O 1
ATOM 1425 N N . VAL A 1 202 ? 52.868 47.908 39.943 1.00 78.25 202 VAL A N 1
ATOM 1426 C CA . VAL A 1 202 ? 54.211 47.326 39.911 1.00 76.61 202 VAL A CA 1
ATOM 1427 C C . VAL A 1 202 ? 54.464 46.750 38.523 1.00 76.85 202 VAL A C 1
ATOM 1428 O O . VAL A 1 202 ? 55.425 47.144 37.883 1.00 79.98 202 VAL A O 1
ATOM 1432 N N . GLU A 1 203 ? 53.610 45.833 38.055 1.00 75.43 203 GLU A N 1
ATOM 1433 C CA . GLU A 1 203 ? 53.760 45.234 36.724 1.00 73.14 203 GLU A CA 1
ATOM 1434 C C . GLU A 1 203 ? 54.046 46.319 35.675 1.00 70.98 203 GLU A C 1
ATOM 1435 O O . GLU A 1 203 ? 54.815 46.086 34.738 1.00 69.56 203 GLU A O 1
ATOM 1441 N N . PHE A 1 204 ? 53.419 47.494 35.843 1.00 70.10 204 PHE A N 1
ATOM 1442 C CA . PHE A 1 204 ? 53.640 48.661 34.971 1.00 68.86 204 PHE A CA 1
ATOM 1443 C C . PHE A 1 204 ? 55.097 49.105 35.155 1.00 68.77 204 PHE A C 1
ATOM 1444 O O . PHE A 1 204 ? 55.777 49.467 34.213 1.00 68.71 204 PHE A O 1
ATOM 1452 N N . MET A 1 205 ? 55.535 49.125 36.401 1.00 69.33 205 MET A N 1
ATOM 1453 C CA . MET A 1 205 ? 56.890 49.467 36.709 1.00 69.45 205 MET A CA 1
ATOM 1454 C C . MET A 1 205 ? 57.751 48.399 36.034 1.00 70.35 205 MET A C 1
ATOM 1455 O O . MET A 1 205 ? 58.748 48.729 35.414 1.00 73.26 205 MET A O 1
ATOM 1460 N N . ALA A 1 206 ? 57.365 47.126 36.120 1.00 70.29 206 ALA A N 1
ATOM 1461 C CA . ALA A 1 206 ? 58.131 46.029 35.498 1.00 69.72 206 ALA A CA 1
ATOM 1462 C C . ALA A 1 206 ? 58.395 46.239 33.996 1.00 70.52 206 ALA A C 1
ATOM 1463 O O . ALA A 1 206 ? 59.516 46.079 33.536 1.00 69.81 206 ALA A O 1
ATOM 1465 N N . LYS A 1 207 ? 57.349 46.577 33.245 1.00 72.76 207 LYS A N 1
ATOM 1466 C CA . LYS A 1 207 ? 57.456 46.848 31.815 1.00 75.28 207 LYS A CA 1
ATOM 1467 C C . LYS A 1 207 ? 58.251 48.150 31.589 1.00 77.20 207 LYS A C 1
ATOM 1468 O O . LYS A 1 207 ? 59.006 48.284 30.621 1.00 77.61 207 LYS A O 1
ATOM 1474 N N . LEU A 1 208 ? 58.078 49.113 32.489 1.00 78.67 208 LEU A N 1
ATOM 1475 C CA . LEU A 1 208 ? 58.751 50.405 32.366 1.00 78.41 208 LEU A CA 1
ATOM 1476 C C . LEU A 1 208 ? 60.233 50.240 32.544 1.00 77.94 208 LEU A C 1
ATOM 1477 O O . LEU A 1 208 ? 61.000 50.974 31.943 1.00 78.62 208 LEU A O 1
ATOM 1482 N N . SER A 1 209 ? 60.637 49.293 33.381 1.00 77.19 209 SER A N 1
ATOM 1483 C CA . SER A 1 209 ? 62.055 49.093 33.603 1.00 78.89 209 SER A CA 1
ATOM 1484 C C . SER A 1 209 ? 62.674 48.535 32.343 1.00 81.43 209 SER A C 1
ATOM 1485 O O . SER A 1 209 ? 63.633 49.103 31.810 1.00 83.46 209 SER A O 1
ATOM 1488 N N . ALA A 1 210 ? 62.121 47.418 31.872 1.00 81.92 210 ALA A N 1
ATOM 1489 C CA . ALA A 1 210 ? 62.609 46.767 30.667 1.00 82.06 210 ALA A CA 1
ATOM 1490 C C . ALA A 1 210 ? 62.737 47.787 29.539 1.00 81.89 210 ALA A C 1
ATOM 1491 O O . ALA A 1 210 ? 63.837 48.118 29.111 1.00 81.23 210 ALA A O 1
ATOM 1493 N N . GLU A 1 211 ? 61.602 48.278 29.068 1.00 82.29 211 GLU A N 1
ATOM 1494 C CA . GLU A 1 211 ? 61.566 49.266 28.003 1.00 83.89 211 GLU A CA 1
ATOM 1495 C C . GLU A 1 211 ? 62.628 50.330 28.192 1.00 84.49 211 GLU A C 1
ATOM 1496 O O . GLU A 1 211 ? 63.232 50.786 27.223 1.00 83.78 211 GLU A O 1
ATOM 1502 N N . LEU A 1 212 ? 62.817 50.730 29.450 1.00 86.08 212 LEU A N 1
ATOM 1503 C CA . LEU A 1 212 ? 63.776 51.762 29.850 1.00 88.05 212 LEU A CA 1
ATOM 1504 C C . LEU A 1 212 ? 65.193 51.218 29.715 1.00 90.75 212 LEU A C 1
ATOM 1505 O O . LEU A 1 212 ? 66.152 51.981 29.650 1.00 93.04 212 LEU A O 1
ATOM 1510 N N . ALA A 1 213 ? 65.326 49.900 29.674 1.00 91.97 213 ALA A N 1
ATOM 1511 C CA . ALA A 1 213 ? 66.631 49.302 29.536 1.00 93.40 213 ALA A CA 1
ATOM 1512 C C . ALA A 1 213 ? 66.727 48.695 28.158 1.00 95.42 213 ALA A C 1
ATOM 1513 O O . ALA A 1 213 ? 67.346 47.649 27.970 1.00 97.09 213 ALA A O 1
ATOM 1515 N N . GLY A 1 214 ? 66.102 49.354 27.194 1.00 97.11 214 GLY A N 1
ATOM 1516 C CA . GLY A 1 214 ? 66.118 48.864 25.828 1.00 99.84 214 GLY A CA 1
ATOM 1517 C C . GLY A 1 214 ? 65.727 47.401 25.653 1.00 101.03 214 GLY A C 1
ATOM 1518 O O . GLY A 1 214 ? 66.331 46.700 24.852 1.00 101.60 214 GLY A O 1
ATOM 1519 N N . GLU A 1 215 ? 64.730 46.931 26.393 1.00 101.97 215 GLU A N 1
ATOM 1520 C CA . GLU A 1 215 ? 64.298 45.552 26.254 1.00 104.98 215 GLU A CA 1
ATOM 1521 C C . GLU A 1 215 ? 63.171 45.413 25.227 1.00 105.17 215 GLU A C 1
ATOM 1522 O O . GLU A 1 215 ? 63.131 44.437 24.473 1.00 108.07 215 GLU A O 1
ATOM 1528 N N . ASN A 1 216 ? 62.260 46.388 25.207 1.00 103.32 216 ASN A N 1
ATOM 1529 C CA . ASN A 1 216 ? 61.121 46.435 24.271 1.00 100.51 216 ASN A CA 1
ATOM 1530 C C . ASN A 1 216 ? 60.184 45.230 24.335 1.00 99.85 216 ASN A C 1
ATOM 1531 O O . ASN A 1 216 ? 59.154 45.227 23.682 1.00 98.44 216 ASN A O 1
ATOM 1536 N N . GLU A 1 217 ? 60.524 44.206 25.105 1.00 100.25 217 GLU A N 1
ATOM 1537 C CA . GLU A 1 217 ? 59.655 43.047 25.137 1.00 101.19 217 GLU A CA 1
ATOM 1538 C C . GLU A 1 217 ? 59.138 42.637 26.508 1.00 102.03 217 GLU A C 1
ATOM 1539 O O . GLU A 1 217 ? 58.060 43.069 26.924 1.00 103.72 217 GLU A O 1
ATOM 1545 N N . GLY A 1 218 ? 59.889 41.808 27.222 1.00 101.33 218 GLY A N 1
ATOM 1546 C CA . GLY A 1 218 ? 59.439 41.369 28.537 1.00 100.95 218 GLY A CA 1
ATOM 1547 C C . GLY A 1 218 ? 59.371 42.460 29.595 1.00 100.63 218 GLY A C 1
ATOM 1548 O O . GLY A 1 218 ? 59.324 43.654 29.296 1.00 99.80 218 GLY A O 1
ATOM 1549 N N . VAL A 1 219 ? 59.338 42.040 30.850 1.00 100.21 219 VAL A N 1
ATOM 1550 C CA . VAL A 1 219 ? 59.308 42.982 31.948 1.00 100.89 219 VAL A CA 1
ATOM 1551 C C . VAL A 1 219 ? 60.426 42.596 32.898 1.00 103.40 219 VAL A C 1
ATOM 1552 O O . VAL A 1 219 ? 60.779 41.419 32.998 1.00 104.73 219 VAL A O 1
ATOM 1556 N N . ASP A 1 220 ? 60.980 43.593 33.588 1.00 104.43 220 ASP A N 1
ATOM 1557 C CA . ASP A 1 220 ? 62.077 43.391 34.531 1.00 104.89 220 ASP A CA 1
ATOM 1558 C C . ASP A 1 220 ? 61.636 42.551 35.712 1.00 106.45 220 ASP A C 1
ATOM 1559 O O . ASP A 1 220 ? 61.227 43.087 36.739 1.00 107.39 220 ASP A O 1
ATOM 1564 N N . HIS A 1 221 ? 61.718 41.230 35.572 1.00 108.41 221 HIS A N 1
ATOM 1565 C CA . HIS A 1 221 ? 61.335 40.325 36.661 1.00 109.65 221 HIS A CA 1
ATOM 1566 C C . HIS A 1 221 ? 62.320 40.443 37.825 1.00 108.70 221 HIS A C 1
ATOM 1567 O O . HIS A 1 221 ? 62.876 39.445 38.283 1.00 109.58 221 HIS A O 1
ATOM 1574 N N . LYS A 1 222 ? 62.536 41.667 38.286 1.00 106.54 222 LYS A N 1
ATOM 1575 C CA . LYS A 1 222 ? 63.440 41.920 39.386 1.00 105.82 222 LYS A CA 1
ATOM 1576 C C . LYS A 1 222 ? 62.747 43.019 40.165 1.00 105.32 222 LYS A C 1
ATOM 1577 O O . LYS A 1 222 ? 62.916 43.126 41.384 1.00 107.23 222 LYS A O 1
ATOM 1583 N N . VAL A 1 223 ? 61.944 43.817 39.451 1.00 103.03 223 VAL A N 1
ATOM 1584 C CA . VAL A 1 223 ? 61.182 44.914 40.057 1.00 100.81 223 VAL A CA 1
ATOM 1585 C C . VAL A 1 223 ? 59.894 44.358 40.637 1.00 100.18 223 VAL A C 1
ATOM 1586 O O . VAL A 1 223 ? 59.347 44.910 41.586 1.00 99.43 223 VAL A O 1
ATOM 1590 N N . ILE A 1 224 ? 59.421 43.259 40.053 1.00 100.93 224 ILE A N 1
ATOM 1591 C CA . ILE A 1 224 ? 58.207 42.596 40.517 1.00 100.94 224 ILE A CA 1
ATOM 1592 C C . ILE A 1 224 ? 58.643 41.922 41.803 1.00 101.51 224 ILE A C 1
ATOM 1593 O O . ILE A 1 224 ? 57.869 41.780 42.739 1.00 102.27 224 ILE A O 1
ATOM 1598 N N . ASP A 1 225 ? 59.906 41.524 41.842 1.00 102.37 225 ASP A N 1
ATOM 1599 C CA . ASP A 1 225 ? 60.443 40.849 43.000 1.00 104.24 225 ASP A CA 1
ATOM 1600 C C . ASP A 1 225 ? 60.631 41.732 44.209 1.00 104.20 225 ASP A C 1
ATOM 1601 O O . ASP A 1 225 ? 60.645 41.228 45.332 1.00 105.61 225 ASP A O 1
ATOM 1606 N N . ALA A 1 226 ? 60.775 43.038 43.993 1.00 103.56 226 ALA A N 1
ATOM 1607 C CA . ALA A 1 226 ? 60.993 43.975 45.098 1.00 103.25 226 ALA A CA 1
ATOM 1608 C C . ALA A 1 226 ? 59.842 44.936 45.457 1.00 103.00 226 ALA A C 1
ATOM 1609 O O . ALA A 1 226 ? 59.689 45.293 46.626 1.00 102.34 226 ALA A O 1
ATOM 1611 N N . PHE A 1 227 ? 59.041 45.346 44.471 1.00 103.69 227 PHE A N 1
ATOM 1612 C CA . PHE A 1 227 ? 57.936 46.267 44.734 1.00 104.39 227 PHE A CA 1
ATOM 1613 C C . PHE A 1 227 ? 56.536 45.698 44.934 1.00 105.67 227 PHE A C 1
ATOM 1614 O O . PHE A 1 227 ? 55.575 46.459 44.897 1.00 106.95 227 PHE A O 1
ATOM 1622 N N . SER A 1 228 ? 56.389 44.385 45.095 1.00 106.44 228 SER A N 1
ATOM 1623 C CA . SER A 1 228 ? 55.065 43.817 45.375 1.00 107.71 228 SER A CA 1
ATOM 1624 C C . SER A 1 228 ? 55.156 42.432 45.989 1.00 109.33 228 SER A C 1
ATOM 1625 O O . SER A 1 228 ? 55.818 41.535 45.459 1.00 109.19 228 SER A O 1
ATOM 1628 N N . SER A 1 229 ? 54.471 42.285 47.120 1.00 110.42 229 SER A N 1
ATOM 1629 C CA . SER A 1 229 ? 54.434 41.045 47.884 1.00 111.65 229 SER A CA 1
ATOM 1630 C C . SER A 1 229 ? 54.024 39.838 47.051 1.00 112.24 229 SER A C 1
ATOM 1631 O O . SER A 1 229 ? 52.896 39.769 46.577 1.00 112.50 229 SER A O 1
ATOM 1634 N N . ALA A 1 230 ? 54.937 38.884 46.880 1.00 113.03 230 ALA A N 1
ATOM 1635 C CA . ALA A 1 230 ? 54.629 37.685 46.114 1.00 113.05 230 ALA A CA 1
ATOM 1636 C C . ALA A 1 230 ? 53.389 37.043 46.722 1.00 114.10 230 ALA A C 1
ATOM 1637 O O . ALA A 1 230 ? 52.959 37.403 47.825 1.00 115.18 230 ALA A O 1
ATOM 1639 N N . GLY A 1 231 ? 52.812 36.090 46.005 1.00 113.98 231 GLY A N 1
ATOM 1640 C CA . GLY A 1 231 ? 51.611 35.455 46.496 1.00 112.94 231 GLY A CA 1
ATOM 1641 C C . GLY A 1 231 ? 50.477 36.003 45.662 1.00 113.03 231 GLY A C 1
ATOM 1642 O O . GLY A 1 231 ? 49.542 35.285 45.351 1.00 113.36 231 GLY A O 1
ATOM 1643 N N . LEU A 1 232 ? 50.552 37.274 45.287 1.00 113.63 232 LEU A N 1
ATOM 1644 C CA . LEU A 1 232 ? 49.493 37.841 44.476 1.00 114.88 232 LEU A CA 1
ATOM 1645 C C . LEU A 1 232 ? 49.560 37.355 43.041 1.00 118.50 232 LEU A C 1
ATOM 1646 O O . LEU A 1 232 ? 48.959 37.957 42.150 1.00 120.71 232 LEU A O 1
ATOM 1651 N N . GLU A 1 233 ? 50.286 36.261 42.816 1.00 121.34 233 GLU A N 1
ATOM 1652 C CA . GLU A 1 233 ? 50.414 35.686 41.477 1.00 122.72 233 GLU A CA 1
ATOM 1653 C C . GLU A 1 233 ? 51.166 34.354 41.509 1.00 123.16 233 GLU A C 1
ATOM 1654 O O . GLU A 1 233 ? 51.249 33.644 40.496 1.00 123.91 233 GLU A O 1
ATOM 1660 N N . HIS A 1 235 ? 53.371 31.722 41.804 1.00 81.39 235 HIS A N 1
ATOM 1661 C CA . HIS A 1 235 ? 53.985 31.783 43.133 1.00 80.97 235 HIS A CA 1
ATOM 1662 C C . HIS A 1 235 ? 54.179 30.372 43.662 1.00 79.70 235 HIS A C 1
ATOM 1663 O O . HIS A 1 235 ? 53.324 29.517 43.445 1.00 79.85 235 HIS A O 1
ATOM 1670 N N . HIS A 1 236 ? 55.282 30.118 44.364 1.00 77.14 236 HIS A N 1
ATOM 1671 C CA . HIS A 1 236 ? 55.517 28.782 44.913 1.00 74.33 236 HIS A CA 1
ATOM 1672 C C . HIS A 1 236 ? 55.524 28.860 46.442 1.00 72.66 236 HIS A C 1
ATOM 1673 O O . HIS A 1 236 ? 55.180 29.902 46.972 1.00 74.12 236 HIS A O 1
ATOM 1680 N N . HIS A 1 237 ? 55.868 27.779 47.144 1.00 70.33 237 HIS A N 1
ATOM 1681 C CA . HIS A 1 237 ? 55.900 27.769 48.614 1.00 68.41 237 HIS A CA 1
ATOM 1682 C C . HIS A 1 237 ? 57.127 26.932 49.013 1.00 67.03 237 HIS A C 1
ATOM 1683 O O . HIS A 1 237 ? 57.223 25.783 48.589 1.00 68.82 237 HIS A O 1
ATOM 1690 N N . HIS A 1 238 ? 58.086 27.454 49.784 1.00 64.44 238 HIS A N 1
ATOM 1691 C CA . HIS A 1 238 ? 59.205 26.561 50.160 1.00 62.79 238 HIS A CA 1
ATOM 1692 C C . HIS A 1 238 ? 58.894 25.936 51.517 1.00 62.47 238 HIS A C 1
ATOM 1693 O O . HIS A 1 238 ? 57.724 25.567 51.805 1.00 61.55 238 HIS A O 1
ATOM 1700 N N . GLN B 1 4 ? 86.130 53.199 16.204 1.00 185.13 4 GLN B N 1
ATOM 1701 C CA . GLN B 1 4 ? 86.754 54.233 17.074 1.00 185.46 4 GLN B CA 1
ATOM 1702 C C . GLN B 1 4 ? 85.913 55.512 17.071 1.00 185.48 4 GLN B C 1
ATOM 1703 O O . GLN B 1 4 ? 85.756 56.161 18.109 1.00 185.42 4 GLN B O 1
ATOM 1709 N N . HIS B 1 5 ? 85.378 55.864 15.901 1.00 185.39 5 HIS B N 1
ATOM 1710 C CA . HIS B 1 5 ? 84.522 57.047 15.747 1.00 185.03 5 HIS B CA 1
ATOM 1711 C C . HIS B 1 5 ? 83.082 56.544 15.733 1.00 184.53 5 HIS B C 1
ATOM 1712 O O . HIS B 1 5 ? 82.204 57.128 15.090 1.00 184.43 5 HIS B O 1
ATOM 1719 N N . TRP B 1 6 ? 82.862 55.440 16.445 1.00 183.80 6 TRP B N 1
ATOM 1720 C CA . TRP B 1 6 ? 81.552 54.803 16.552 1.00 182.38 6 TRP B CA 1
ATOM 1721 C C . TRP B 1 6 ? 80.991 55.011 17.964 1.00 180.68 6 TRP B C 1
ATOM 1722 O O . TRP B 1 6 ? 79.778 55.051 18.154 1.00 180.36 6 TRP B O 1
ATOM 1733 N N . GLN B 1 7 ? 81.886 55.137 18.943 1.00 178.66 7 GLN B N 1
ATOM 1734 C CA . GLN B 1 7 ? 81.508 55.348 20.340 1.00 176.27 7 GLN B CA 1
ATOM 1735 C C . GLN B 1 7 ? 81.944 56.740 20.794 1.00 174.95 7 GLN B C 1
ATOM 1736 O O . GLN B 1 7 ? 81.302 57.366 21.640 1.00 174.47 7 GLN B O 1
ATOM 1742 N N . ALA B 1 8 ? 83.043 57.219 20.223 1.00 173.58 8 ALA B N 1
ATOM 1743 C CA . ALA B 1 8 ? 83.575 58.530 20.564 1.00 172.43 8 ALA B CA 1
ATOM 1744 C C . ALA B 1 8 ? 82.597 59.664 20.236 1.00 171.80 8 ALA B C 1
ATOM 1745 O O . ALA B 1 8 ? 82.375 60.552 21.061 1.00 172.18 8 ALA B O 1
ATOM 1747 N N . GLN B 1 9 ? 82.002 59.623 19.043 1.00 170.55 9 GLN B N 1
ATOM 1748 C CA . GLN B 1 9 ? 81.060 60.659 18.601 1.00 168.66 9 GLN B CA 1
ATOM 1749 C C . GLN B 1 9 ? 79.820 60.775 19.478 1.00 167.35 9 GLN B C 1
ATOM 1750 O O . GLN B 1 9 ? 78.927 61.580 19.195 1.00 166.75 9 GLN B O 1
ATOM 1756 N N . PHE B 1 10 ? 79.753 59.957 20.526 1.00 166.02 10 PHE B N 1
ATOM 1757 C CA . PHE B 1 10 ? 78.623 60.009 21.443 1.00 164.40 10 PHE B CA 1
ATOM 1758 C C . PHE B 1 10 ? 78.632 61.444 21.977 1.00 164.07 10 PHE B C 1
ATOM 1759 O O . PHE B 1 10 ? 77.599 61.983 22.390 1.00 164.07 10 PHE B O 1
ATOM 1767 N N . GLU B 1 11 ? 79.814 62.060 21.938 1.00 163.29 11 GLU B N 1
ATOM 1768 C CA . GLU B 1 11 ? 79.990 63.442 22.376 1.00 161.74 11 GLU B CA 1
ATOM 1769 C C . GLU B 1 11 ? 79.312 64.328 21.338 1.00 160.67 11 GLU B C 1
ATOM 1770 O O . GLU B 1 11 ? 79.905 65.262 20.798 1.00 159.54 11 GLU B O 1
ATOM 1776 N N . ASN B 1 12 ? 78.060 63.992 21.054 1.00 160.12 12 ASN B N 1
ATOM 1777 C CA . ASN B 1 12 ? 77.250 64.735 20.114 1.00 160.22 12 ASN B CA 1
ATOM 1778 C C . ASN B 1 12 ? 76.581 65.804 20.981 1.00 161.63 12 ASN B C 1
ATOM 1779 O O . ASN B 1 12 ? 77.087 66.922 21.076 1.00 162.48 12 ASN B O 1
ATOM 1784 N N . TRP B 1 13 ? 75.472 65.465 21.639 1.00 163.02 13 TRP B N 1
ATOM 1785 C CA . TRP B 1 13 ? 74.782 66.429 22.509 1.00 163.94 13 TRP B CA 1
ATOM 1786 C C . TRP B 1 13 ? 75.473 66.415 23.865 1.00 163.85 13 TRP B C 1
ATOM 1787 O O . TRP B 1 13 ? 75.136 67.189 24.768 1.00 163.46 13 TRP B O 1
ATOM 1798 N N . LEU B 1 14 ? 76.441 65.513 23.993 1.00 163.58 14 LEU B N 1
ATOM 1799 C CA . LEU B 1 14 ? 77.208 65.375 25.218 1.00 163.50 14 LEU B CA 1
ATOM 1800 C C . LEU B 1 14 ? 78.194 66.537 25.315 1.00 163.00 14 LEU B C 1
ATOM 1801 O O . LEU B 1 14 ? 79.275 66.423 25.895 1.00 162.37 14 LEU B O 1
ATOM 1806 N N . LYS B 1 15 ? 77.781 67.664 24.746 1.00 163.07 15 LYS B N 1
ATOM 1807 C CA . LYS B 1 15 ? 78.566 68.891 24.726 1.00 163.39 15 LYS B CA 1
ATOM 1808 C C . LYS B 1 15 ? 77.932 69.803 23.662 1.00 163.15 15 LYS B C 1
ATOM 1809 O O . LYS B 1 15 ? 78.458 69.959 22.557 1.00 162.96 15 LYS B O 1
ATOM 1815 N N . ASN B 1 16 ? 76.779 70.379 24.006 1.00 162.27 16 ASN B N 1
ATOM 1816 C CA . ASN B 1 16 ? 76.044 71.269 23.110 1.00 161.40 16 ASN B CA 1
ATOM 1817 C C . ASN B 1 16 ? 75.330 72.353 23.937 1.00 162.34 16 ASN B C 1
ATOM 1818 O O . ASN B 1 16 ? 75.974 73.239 24.510 1.00 161.68 16 ASN B O 1
ATOM 1823 N N . HIS B 1 17 ? 74.000 72.264 23.996 1.00 163.29 17 HIS B N 1
ATOM 1824 C CA . HIS B 1 17 ? 73.146 73.200 24.742 1.00 163.60 17 HIS B CA 1
ATOM 1825 C C . HIS B 1 17 ? 73.655 74.637 24.793 1.00 163.48 17 HIS B C 1
ATOM 1826 O O . HIS B 1 17 ? 72.868 75.585 24.699 1.00 163.04 17 HIS B O 1
ATOM 1833 N N . VAL B 1 27 ? 65.875 64.588 25.177 1.00 111.55 27 VAL B N 1
ATOM 1834 C CA . VAL B 1 27 ? 67.304 64.713 25.499 1.00 112.33 27 VAL B CA 1
ATOM 1835 C C . VAL B 1 27 ? 67.898 63.356 25.964 1.00 111.90 27 VAL B C 1
ATOM 1836 O O . VAL B 1 27 ? 69.054 63.029 25.664 1.00 109.64 27 VAL B O 1
ATOM 1840 N N . CYS B 1 28 ? 67.111 62.575 26.703 1.00 112.06 28 CYS B N 1
ATOM 1841 C CA . CYS B 1 28 ? 67.555 61.255 27.155 1.00 112.49 28 CYS B CA 1
ATOM 1842 C C . CYS B 1 28 ? 66.760 60.285 26.257 1.00 112.99 28 CYS B C 1
ATOM 1843 O O . CYS B 1 28 ? 67.127 59.109 26.071 1.00 111.73 28 CYS B O 1
ATOM 1846 N N . HIS B 1 29 ? 65.665 60.824 25.708 1.00 112.94 29 HIS B N 1
ATOM 1847 C CA . HIS B 1 29 ? 64.757 60.136 24.783 1.00 112.74 29 HIS B CA 1
ATOM 1848 C C . HIS B 1 29 ? 65.577 59.552 23.651 1.00 112.85 29 HIS B C 1
ATOM 1849 O O . HIS B 1 29 ? 65.243 58.511 23.094 1.00 112.84 29 HIS B O 1
ATOM 1856 N N . PHE B 1 30 ? 66.665 60.241 23.326 1.00 113.07 30 PHE B N 1
ATOM 1857 C CA . PHE B 1 30 ? 67.566 59.837 22.257 1.00 111.78 30 PHE B CA 1
ATOM 1858 C C . PHE B 1 30 ? 68.409 58.635 22.667 1.00 112.81 30 PHE B C 1
ATOM 1859 O O . PHE B 1 30 ? 68.563 57.685 21.894 1.00 112.21 30 PHE B O 1
ATOM 1867 N N . ARG B 1 31 ? 68.950 58.701 23.885 1.00 114.85 31 ARG B N 1
ATOM 1868 C CA . ARG B 1 31 ? 69.791 57.658 24.471 1.00 115.40 31 ARG B CA 1
ATOM 1869 C C . ARG B 1 31 ? 69.194 56.272 24.237 1.00 115.11 31 ARG B C 1
ATOM 1870 O O . ARG B 1 31 ? 69.904 55.316 23.886 1.00 113.71 31 ARG B O 1
ATOM 1878 N N . ARG B 1 32 ? 67.874 56.195 24.425 1.00 114.41 32 ARG B N 1
ATOM 1879 C CA . ARG B 1 32 ? 67.073 54.970 24.270 1.00 111.90 32 ARG B CA 1
ATOM 1880 C C . ARG B 1 32 ? 66.809 54.667 22.803 1.00 112.15 32 ARG B C 1
ATOM 1881 O O . ARG B 1 32 ? 67.004 53.542 22.358 1.00 113.09 32 ARG B O 1
ATOM 1889 N N . VAL B 1 33 ? 66.353 55.671 22.059 1.00 111.76 33 VAL B N 1
ATOM 1890 C CA . VAL B 1 33 ? 66.058 55.458 20.660 1.00 111.82 33 VAL B CA 1
ATOM 1891 C C . VAL B 1 33 ? 67.245 54.835 19.957 1.00 113.20 33 VAL B C 1
ATOM 1892 O O . VAL B 1 33 ? 67.072 53.875 19.208 1.00 113.38 33 VAL B O 1
ATOM 1896 N N . TRP B 1 34 ? 68.450 55.353 20.188 1.00 114.47 34 TRP B N 1
ATOM 1897 C CA . TRP B 1 34 ? 69.617 54.757 19.537 1.00 117.09 34 TRP B CA 1
ATOM 1898 C C . TRP B 1 34 ? 69.662 53.288 19.954 1.00 116.97 34 TRP B C 1
ATOM 1899 O O . TRP B 1 34 ? 69.767 52.392 19.114 1.00 117.22 34 TRP B O 1
ATOM 1910 N N . ALA B 1 35 ? 69.561 53.046 21.256 1.00 116.49 35 ALA B N 1
ATOM 1911 C CA . ALA B 1 35 ? 69.605 51.687 21.800 1.00 115.46 35 ALA B CA 1
ATOM 1912 C C . ALA B 1 35 ? 68.748 50.676 21.047 1.00 114.37 35 ALA B C 1
ATOM 1913 O O . ALA B 1 35 ? 69.210 49.581 20.735 1.00 113.59 35 ALA B O 1
ATOM 1915 N N . THR B 1 36 ? 67.499 51.041 20.773 1.00 114.00 36 THR B N 1
ATOM 1916 C CA . THR B 1 36 ? 66.576 50.149 20.078 1.00 113.27 36 THR B CA 1
ATOM 1917 C C . THR B 1 36 ? 66.691 50.301 18.562 1.00 113.89 36 THR B C 1
ATOM 1918 O O . THR B 1 36 ? 66.287 49.411 17.800 1.00 113.34 36 THR B O 1
ATOM 1922 N N . ALA B 1 37 ? 67.255 51.436 18.143 1.00 114.30 37 ALA B N 1
ATOM 1923 C CA . ALA B 1 37 ? 67.476 51.758 16.725 1.00 114.25 37 ALA B CA 1
ATOM 1924 C C . ALA B 1 37 ? 68.593 50.886 16.147 1.00 113.91 37 ALA B C 1
ATOM 1925 O O . ALA B 1 37 ? 68.629 50.612 14.943 1.00 113.05 37 ALA B O 1
ATOM 1927 N N . GLN B 1 38 ? 69.500 50.467 17.025 1.00 113.52 38 GLN B N 1
ATOM 1928 C CA . GLN B 1 38 ? 70.610 49.626 16.640 1.00 113.21 38 GLN B CA 1
ATOM 1929 C C . GLN B 1 38 ? 70.104 48.201 16.544 1.00 112.81 38 GLN B C 1
ATOM 1930 O O . GLN B 1 38 ? 70.488 47.460 15.646 1.00 112.48 38 GLN B O 1
ATOM 1936 N N . LYS B 1 39 ? 69.225 47.819 17.462 1.00 112.99 39 LYS B N 1
ATOM 1937 C CA . LYS B 1 39 ? 68.691 46.466 17.462 1.00 114.00 39 LYS B CA 1
ATOM 1938 C C . LYS B 1 39 ? 67.848 46.190 16.230 1.00 113.90 39 LYS B C 1
ATOM 1939 O O . LYS B 1 39 ? 67.721 45.044 15.813 1.00 113.88 39 LYS B O 1
ATOM 1945 N N . LEU B 1 40 ? 67.280 47.247 15.657 1.00 114.51 40 LEU B N 1
ATOM 1946 C CA . LEU B 1 40 ? 66.442 47.141 14.464 1.00 115.79 40 LEU B CA 1
ATOM 1947 C C . LEU B 1 40 ? 67.223 46.819 13.187 1.00 118.28 40 LEU B C 1
ATOM 1948 O O . LEU B 1 40 ? 66.726 46.120 12.292 1.00 117.13 40 LEU B O 1
ATOM 1953 N N . ALA B 1 41 ? 68.441 47.349 13.113 1.00 122.25 41 ALA B N 1
ATOM 1954 C CA . ALA B 1 41 ? 69.328 47.161 11.970 1.00 126.64 41 ALA B CA 1
ATOM 1955 C C . ALA B 1 41 ? 70.558 46.374 12.388 1.00 130.11 41 ALA B C 1
ATOM 1956 O O . ALA B 1 41 ? 71.678 46.696 11.991 1.00 130.96 41 ALA B O 1
ATOM 1958 N N . ALA B 1 42 ? 70.344 45.338 13.186 1.00 134.44 42 ALA B N 1
ATOM 1959 C CA . ALA B 1 42 ? 71.443 44.516 13.662 1.00 138.76 42 ALA B CA 1
ATOM 1960 C C . ALA B 1 42 ? 71.917 43.558 12.577 1.00 141.78 42 ALA B C 1
ATOM 1961 O O . ALA B 1 42 ? 71.142 42.737 12.089 1.00 142.78 42 ALA B O 1
ATOM 1963 N N . ASP B 1 43 ? 73.189 43.675 12.199 1.00 144.58 43 ASP B N 1
ATOM 1964 C CA . ASP B 1 43 ? 73.792 42.808 11.184 1.00 146.55 43 ASP B CA 1
ATOM 1965 C C . ASP B 1 43 ? 73.065 42.866 9.828 1.00 147.61 43 ASP B C 1
ATOM 1966 O O . ASP B 1 43 ? 72.716 41.831 9.251 1.00 147.52 43 ASP B O 1
ATOM 1971 N N . ASP B 1 44 ? 72.847 44.088 9.331 1.00 149.19 44 ASP B N 1
ATOM 1972 C CA . ASP B 1 44 ? 72.176 44.338 8.044 1.00 150.21 44 ASP B CA 1
ATOM 1973 C C . ASP B 1 44 ? 73.059 45.195 7.133 1.00 149.98 44 ASP B C 1
ATOM 1974 O O . ASP B 1 44 ? 72.802 45.305 5.932 1.00 150.11 44 ASP B O 1
ATOM 1979 N N . ASP B 1 45 ? 74.092 45.797 7.723 1.00 149.17 45 ASP B N 1
ATOM 1980 C CA . ASP B 1 45 ? 75.033 46.660 7.007 1.00 147.23 45 ASP B CA 1
ATOM 1981 C C . ASP B 1 45 ? 74.272 47.726 6.215 1.00 144.90 45 ASP B C 1
ATOM 1982 O O . ASP B 1 45 ? 74.130 47.631 4.999 1.00 143.74 45 ASP B O 1
ATOM 1987 N N . VAL B 1 46 ? 73.785 48.740 6.921 1.00 142.58 46 VAL B N 1
ATOM 1988 C CA . VAL B 1 46 ? 73.033 49.822 6.300 1.00 140.69 46 VAL B CA 1
ATOM 1989 C C . VAL B 1 46 ? 73.757 51.148 6.438 1.00 139.14 46 VAL B C 1
ATOM 1990 O O . VAL B 1 46 ? 74.064 51.795 5.437 1.00 138.38 46 VAL B O 1
ATOM 1994 N N . ASP B 1 47 ? 74.016 51.549 7.681 1.00 137.64 47 ASP B N 1
ATOM 1995 C CA . ASP B 1 47 ? 74.730 52.791 7.979 1.00 136.13 47 ASP B CA 1
ATOM 1996 C C . ASP B 1 47 ? 74.533 53.252 9.422 1.00 135.13 47 ASP B C 1
ATOM 1997 O O . ASP B 1 47 ? 74.115 54.387 9.669 1.00 134.45 47 ASP B O 1
ATOM 2002 N N . MET B 1 48 ? 74.847 52.379 10.376 1.00 133.61 48 MET B N 1
ATOM 2003 C CA . MET B 1 48 ? 74.691 52.715 11.790 1.00 131.20 48 MET B CA 1
ATOM 2004 C C . MET B 1 48 ? 75.665 53.824 12.196 1.00 129.42 48 MET B C 1
ATOM 2005 O O . MET B 1 48 ? 76.424 53.690 13.152 1.00 128.96 48 MET B O 1
ATOM 2010 N N . LEU B 1 49 ? 75.628 54.929 11.462 1.00 127.35 49 LEU B N 1
ATOM 2011 C CA . LEU B 1 49 ? 76.520 56.046 11.725 1.00 125.73 49 LEU B CA 1
ATOM 2012 C C . LEU B 1 49 ? 75.759 57.347 11.489 1.00 122.83 49 LEU B C 1
ATOM 2013 O O . LEU B 1 49 ? 75.996 58.351 12.174 1.00 122.70 49 LEU B O 1
ATOM 2018 N N . VAL B 1 50 ? 74.856 57.315 10.504 1.00 119.30 50 VAL B N 1
ATOM 2019 C CA . VAL B 1 50 ? 74.000 58.459 10.147 1.00 117.99 50 VAL B CA 1
ATOM 2020 C C . VAL B 1 50 ? 72.718 58.354 10.956 1.00 116.40 50 VAL B C 1
ATOM 2021 O O . VAL B 1 50 ? 72.227 59.349 11.496 1.00 115.47 50 VAL B O 1
ATOM 2025 N N . ILE B 1 51 ? 72.180 57.132 11.024 1.00 112.33 51 ILE B N 1
ATOM 2026 C CA . ILE B 1 51 ? 70.947 56.875 11.762 1.00 106.52 51 ILE B CA 1
ATOM 2027 C C . ILE B 1 51 ? 71.078 57.503 13.150 1.00 106.17 51 ILE B C 1
ATOM 2028 O O . ILE B 1 51 ? 70.089 57.999 13.704 1.00 107.13 51 ILE B O 1
ATOM 2033 N N . LEU B 1 52 ? 72.309 57.510 13.677 1.00 101.12 52 LEU B N 1
ATOM 2034 C CA . LEU B 1 52 ? 72.600 58.049 14.999 1.00 97.78 52 LEU B CA 1
ATOM 2035 C C . LEU B 1 52 ? 72.314 59.538 15.145 1.00 100.00 52 LEU B C 1
ATOM 2036 O O . LEU B 1 52 ? 71.560 59.975 16.027 1.00 99.71 52 LEU B O 1
ATOM 2041 N N . THR B 1 53 ? 72.942 60.323 14.288 1.00 100.69 53 THR B N 1
ATOM 2042 C CA . THR B 1 53 ? 72.748 61.758 14.334 1.00 102.28 53 THR B CA 1
ATOM 2043 C C . THR B 1 53 ? 71.270 62.025 14.043 1.00 103.46 53 THR B C 1
ATOM 2044 O O . THR B 1 53 ? 70.686 63.014 14.509 1.00 102.77 53 THR B O 1
ATOM 2048 N N . ALA B 1 54 ? 70.672 61.113 13.281 1.00 106.21 54 ALA B N 1
ATOM 2049 C CA . ALA B 1 54 ? 69.269 61.221 12.927 1.00 109.04 54 ALA B CA 1
ATOM 2050 C C . ALA B 1 54 ? 68.425 61.250 14.189 1.00 111.00 54 ALA B C 1
ATOM 2051 O O . ALA B 1 54 ? 67.689 62.206 14.439 1.00 113.77 54 ALA B O 1
ATOM 2053 N N . CYS B 1 55 ? 68.541 60.205 14.994 1.00 113.96 55 CYS B N 1
ATOM 2054 C CA . CYS B 1 55 ? 67.757 60.135 16.211 1.00 115.69 55 CYS B CA 1
ATOM 2055 C C . CYS B 1 55 ? 68.296 61.009 17.338 1.00 115.80 55 CYS B C 1
ATOM 2056 O O . CYS B 1 55 ? 67.639 61.162 18.361 1.00 115.47 55 CYS B O 1
ATOM 2059 N N . TYR B 1 56 ? 69.478 61.593 17.147 1.00 116.36 56 TYR B N 1
ATOM 2060 C CA . TYR B 1 56 ? 70.074 62.462 18.165 1.00 117.11 56 TYR B CA 1
ATOM 2061 C C . TYR B 1 56 ? 69.728 63.949 18.056 1.00 119.46 56 TYR B C 1
ATOM 2062 O O . TYR B 1 56 ? 70.152 64.749 18.897 1.00 118.91 56 TYR B O 1
ATOM 2071 N N . PHE B 1 57 ? 68.953 64.317 17.037 1.00 122.11 57 PHE B N 1
ATOM 2072 C CA . PHE B 1 57 ? 68.581 65.710 16.828 1.00 124.10 57 PHE B CA 1
ATOM 2073 C C . PHE B 1 57 ? 67.151 65.966 16.379 1.00 125.63 57 PHE B C 1
ATOM 2074 O O . PHE B 1 57 ? 66.704 67.105 16.411 1.00 125.32 57 PHE B O 1
ATOM 2082 N N . HIS B 1 58 ? 66.429 64.923 15.984 1.00 128.49 58 HIS B N 1
ATOM 2083 C CA . HIS B 1 58 ? 65.058 65.103 15.500 1.00 132.10 58 HIS B CA 1
ATOM 2084 C C . HIS B 1 58 ? 64.148 65.986 16.364 1.00 134.78 58 HIS B C 1
ATOM 2085 O O . HIS B 1 58 ? 63.046 66.355 15.942 1.00 134.02 58 HIS B O 1
ATOM 2092 N N . ASP B 1 59 ? 64.621 66.335 17.561 1.00 138.14 59 ASP B N 1
ATOM 2093 C CA . ASP B 1 59 ? 63.857 67.163 18.496 1.00 141.67 59 ASP B CA 1
ATOM 2094 C C . ASP B 1 59 ? 64.410 68.585 18.661 1.00 143.38 59 ASP B C 1
ATOM 2095 O O . ASP B 1 59 ? 63.705 69.474 19.148 1.00 143.69 59 ASP B O 1
ATOM 2100 N N . ILE B 1 60 ? 65.661 68.802 18.259 1.00 145.20 60 ILE B N 1
ATOM 2101 C CA . ILE B 1 60 ? 66.291 70.118 18.404 1.00 146.98 60 ILE B CA 1
ATOM 2102 C C . ILE B 1 60 ? 65.598 71.202 17.573 1.00 147.44 60 ILE B C 1
ATOM 2103 O O . ILE B 1 60 ? 65.982 72.371 17.614 1.00 147.47 60 ILE B O 1
ATOM 2108 N N . VAL B 1 61 ? 64.557 70.813 16.843 1.00 148.30 61 VAL B N 1
ATOM 2109 C CA . VAL B 1 61 ? 63.821 71.748 15.992 1.00 149.10 61 VAL B CA 1
ATOM 2110 C C . VAL B 1 61 ? 62.297 71.629 16.181 1.00 149.09 61 VAL B C 1
ATOM 2111 O O . VAL B 1 61 ? 61.536 71.755 15.218 1.00 148.29 61 VAL B O 1
ATOM 2115 N N . SER B 1 62 ? 61.865 71.396 17.422 1.00 149.35 62 SER B N 1
ATOM 2116 C CA . SER B 1 62 ? 60.444 71.231 17.765 1.00 149.42 62 SER B CA 1
ATOM 2117 C C . SER B 1 62 ? 59.674 70.471 16.684 1.00 149.66 62 SER B C 1
ATOM 2118 O O . SER B 1 62 ? 58.542 70.033 16.899 1.00 149.58 62 SER B O 1
ATOM 2121 N N . GLN B 1 71 ? 51.635 71.262 11.663 1.00 170.69 71 GLN B N 1
ATOM 2122 C CA . GLN B 1 71 ? 52.241 70.123 10.975 1.00 170.73 71 GLN B CA 1
ATOM 2123 C C . GLN B 1 71 ? 53.537 70.537 10.276 1.00 170.72 71 GLN B C 1
ATOM 2124 O O . GLN B 1 71 ? 54.092 69.792 9.466 1.00 170.41 71 GLN B O 1
ATOM 2130 N N . ARG B 1 72 ? 54.013 71.736 10.585 1.00 170.52 72 ARG B N 1
ATOM 2131 C CA . ARG B 1 72 ? 55.240 72.237 9.988 1.00 170.06 72 ARG B CA 1
ATOM 2132 C C . ARG B 1 72 ? 56.295 72.284 11.086 1.00 169.78 72 ARG B C 1
ATOM 2133 O O . ARG B 1 72 ? 56.279 73.190 11.917 1.00 170.44 72 ARG B O 1
ATOM 2141 N N . SER B 1 73 ? 57.200 71.311 11.111 1.00 168.56 73 SER B N 1
ATOM 2142 C CA . SER B 1 73 ? 58.237 71.301 12.139 1.00 167.67 73 SER B CA 1
ATOM 2143 C C . SER B 1 73 ? 59.289 70.231 11.907 1.00 166.98 73 SER B C 1
ATOM 2144 O O . SER B 1 73 ? 60.392 70.296 12.458 1.00 166.68 73 SER B O 1
ATOM 2147 N N . SER B 1 74 ? 58.946 69.240 11.097 1.00 166.17 74 SER B N 1
ATOM 2148 C CA . SER B 1 74 ? 59.881 68.166 10.799 1.00 165.14 74 SER B CA 1
ATOM 2149 C C . SER B 1 74 ? 60.737 68.520 9.594 1.00 164.56 74 SER B C 1
ATOM 2150 O O . SER B 1 74 ? 61.917 68.178 9.548 1.00 164.15 74 SER B O 1
ATOM 2153 N N . ILE B 1 75 ? 60.127 69.191 8.616 1.00 164.00 75 ILE B N 1
ATOM 2154 C CA . ILE B 1 75 ? 60.824 69.611 7.403 1.00 162.78 75 ILE B CA 1
ATOM 2155 C C . ILE B 1 75 ? 61.910 70.611 7.792 1.00 162.56 75 ILE B C 1
ATOM 2156 O O . ILE B 1 75 ? 62.926 70.746 7.107 1.00 161.88 75 ILE B O 1
ATOM 2161 N N . LEU B 1 76 ? 61.683 71.311 8.899 1.00 162.70 76 LEU B N 1
ATOM 2162 C CA . LEU B 1 76 ? 62.641 72.289 9.402 1.00 162.95 76 LEU B CA 1
ATOM 2163 C C . LEU B 1 76 ? 63.619 71.628 10.375 1.00 162.50 76 LEU B C 1
ATOM 2164 O O . LEU B 1 76 ? 64.665 72.193 10.697 1.00 162.35 76 LEU B O 1
ATOM 2169 N N . ALA B 1 77 ? 63.275 70.431 10.841 1.00 161.71 77 ALA B N 1
ATOM 2170 C CA . ALA B 1 77 ? 64.133 69.702 11.763 1.00 160.09 77 ALA B CA 1
ATOM 2171 C C . ALA B 1 77 ? 65.437 69.346 11.060 1.00 159.20 77 ALA B C 1
ATOM 2172 O O . ALA B 1 77 ? 66.464 69.138 11.705 1.00 157.97 77 ALA B O 1
ATOM 2174 N N . ALA B 1 78 ? 65.379 69.291 9.731 1.00 159.41 78 ALA B N 1
ATOM 2175 C CA . ALA B 1 78 ? 66.535 68.962 8.894 1.00 159.90 78 ALA B CA 1
ATOM 2176 C C . ALA B 1 78 ? 67.145 70.220 8.287 1.00 159.75 78 ALA B C 1
ATOM 2177 O O . ALA B 1 78 ? 68.338 70.263 7.973 1.00 159.08 78 ALA B O 1
ATOM 2179 N N . GLU B 1 79 ? 66.311 71.236 8.098 1.00 159.68 79 GLU B N 1
ATOM 2180 C CA . GLU B 1 79 ? 66.778 72.506 7.566 1.00 159.93 79 GLU B CA 1
ATOM 2181 C C . GLU B 1 79 ? 67.431 73.265 8.711 1.00 159.99 79 GLU B C 1
ATOM 2182 O O . GLU B 1 79 ? 67.935 74.378 8.540 1.00 160.37 79 GLU B O 1
ATOM 2188 N N . GLU B 1 80 ? 67.407 72.642 9.885 1.00 159.77 80 GLU B N 1
ATOM 2189 C CA . GLU B 1 80 ? 67.988 73.210 11.096 1.00 158.90 80 GLU B CA 1
ATOM 2190 C C . GLU B 1 80 ? 69.171 72.355 11.538 1.00 157.98 80 GLU B C 1
ATOM 2191 O O . GLU B 1 80 ? 70.238 72.876 11.857 1.00 157.52 80 GLU B O 1
ATOM 2197 N N . THR B 1 81 ? 68.972 71.039 11.554 1.00 157.26 81 THR B N 1
ATOM 2198 C CA . THR B 1 81 ? 70.015 70.111 11.973 1.00 156.48 81 THR B CA 1
ATOM 2199 C C . THR B 1 81 ? 71.167 70.053 10.967 1.00 156.66 81 THR B C 1
ATOM 2200 O O . THR B 1 81 ? 72.260 69.599 11.304 1.00 156.86 81 THR B O 1
ATOM 2204 N N . ARG B 1 82 ? 70.931 70.523 9.741 1.00 156.53 82 ARG B N 1
ATOM 2205 C CA . ARG B 1 82 ? 71.971 70.514 8.708 1.00 156.19 82 ARG B CA 1
ATOM 2206 C C . ARG B 1 82 ? 72.971 71.644 8.930 1.00 156.30 82 ARG B C 1
ATOM 2207 O O . ARG B 1 82 ? 74.182 71.453 8.797 1.00 155.91 82 ARG B O 1
ATOM 2215 N N . ARG B 1 83 ? 72.451 72.818 9.274 1.00 156.95 83 ARG B N 1
ATOM 2216 C CA . ARG B 1 83 ? 73.271 74.000 9.536 1.00 157.49 83 ARG B CA 1
ATOM 2217 C C . ARG B 1 83 ? 74.061 73.797 10.835 1.00 157.95 83 ARG B C 1
ATOM 2218 O O . ARG B 1 83 ? 75.255 74.095 10.903 1.00 157.80 83 ARG B O 1
ATOM 2226 N N . LEU B 1 84 ? 73.377 73.288 11.858 1.00 158.77 84 LEU B N 1
ATOM 2227 C CA . LEU B 1 84 ? 73.987 73.033 13.161 1.00 159.42 84 LEU B CA 1
ATOM 2228 C C . LEU B 1 84 ? 75.022 71.905 13.046 1.00 160.27 84 LEU B C 1
ATOM 2229 O O . LEU B 1 84 ? 76.015 71.876 13.782 1.00 160.21 84 LEU B O 1
ATOM 2234 N N . LEU B 1 85 ? 74.788 70.983 12.115 1.00 161.11 85 LEU B N 1
ATOM 2235 C CA . LEU B 1 85 ? 75.698 69.865 11.904 1.00 162.09 85 LEU B CA 1
ATOM 2236 C C . LEU B 1 85 ? 77.068 70.426 11.541 1.00 163.19 85 LEU B C 1
ATOM 2237 O O . LEU B 1 85 ? 78.094 69.864 11.915 1.00 162.65 85 LEU B O 1
ATOM 2242 N N . ARG B 1 86 ? 77.073 71.547 10.822 1.00 165.28 86 ARG B N 1
ATOM 2243 C CA . ARG B 1 86 ? 78.317 72.203 10.410 1.00 167.39 86 ARG B CA 1
ATOM 2244 C C . ARG B 1 86 ? 78.963 72.884 11.621 1.00 168.67 86 ARG B C 1
ATOM 2245 O O . ARG B 1 86 ? 79.171 74.099 11.626 1.00 168.48 86 AR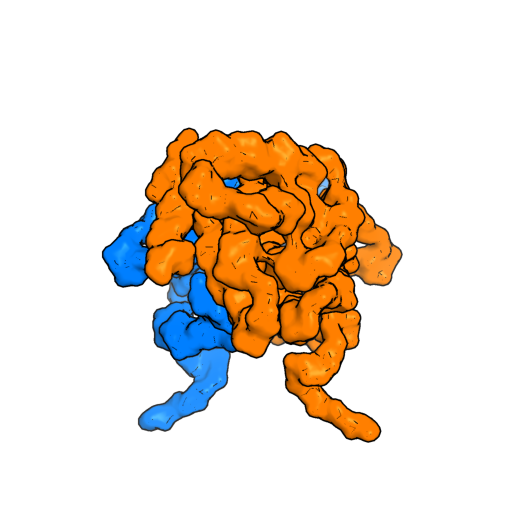G B O 1
ATOM 2253 N N . GLU B 1 87 ? 79.266 72.096 12.647 1.00 170.28 87 GLU B N 1
ATOM 2254 C CA . GLU B 1 87 ? 79.886 72.600 13.866 1.00 172.23 87 GLU B CA 1
ATOM 2255 C C . GLU B 1 87 ? 80.798 71.523 14.442 1.00 173.33 87 GLU B C 1
ATOM 2256 O O . GLU B 1 87 ? 82.018 71.694 14.513 1.00 173.28 87 GLU B O 1
ATOM 2262 N N . GLU B 1 88 ? 80.196 70.412 14.859 1.00 175.05 88 GLU B N 1
ATOM 2263 C CA . GLU B 1 88 ? 80.949 69.286 15.413 1.00 176.09 88 GLU B CA 1
ATOM 2264 C C . GLU B 1 88 ? 81.046 68.162 14.370 1.00 177.25 88 GLU B C 1
ATOM 2265 O O . GLU B 1 88 ? 81.977 67.351 14.406 1.00 177.89 88 GLU B O 1
ATOM 2271 N N . PHE B 1 89 ? 80.076 68.127 13.450 1.00 177.69 89 PHE B N 1
ATOM 2272 C CA . PHE B 1 89 ? 80.020 67.130 12.371 1.00 177.54 89 PHE B CA 1
ATOM 2273 C C . PHE B 1 89 ? 80.968 67.594 11.256 1.00 177.64 89 PHE B C 1
ATOM 2274 O O . PHE B 1 89 ? 80.935 67.088 10.130 1.00 177.20 89 PHE B O 1
ATOM 2282 N N . GLU B 1 90 ? 81.806 68.569 11.607 1.00 177.50 90 GLU B N 1
ATOM 2283 C CA . GLU B 1 90 ? 82.792 69.162 10.713 1.00 177.02 90 GLU B CA 1
ATOM 2284 C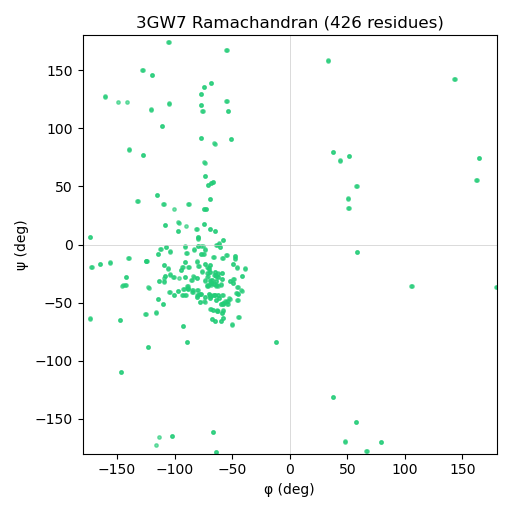 C . GLU B 1 90 ? 83.851 68.133 10.347 1.00 176.59 90 GLU B C 1
ATOM 2285 O O . GLU B 1 90 ? 84.375 68.140 9.233 1.00 177.29 90 GLU B O 1
ATOM 2291 N N . GLN B 1 91 ? 84.167 67.251 11.290 1.00 175.63 91 GLN B N 1
ATOM 2292 C CA . GLN B 1 91 ? 85.180 66.219 11.065 1.00 174.52 91 GLN B CA 1
ATOM 2293 C C . GLN B 1 91 ? 84.810 65.168 10.012 1.00 173.06 91 GLN B C 1
ATOM 2294 O O . GLN B 1 91 ? 85.650 64.799 9.185 1.00 172.69 91 GLN B O 1
ATOM 2300 N N . PHE B 1 92 ? 83.566 64.689 10.039 1.00 171.28 92 PHE B N 1
ATOM 2301 C CA . PHE B 1 92 ? 83.135 63.667 9.088 1.00 169.37 92 PHE B CA 1
ATOM 2302 C C . PHE B 1 92 ? 81.724 63.818 8.515 1.00 167.40 92 PHE B C 1
ATOM 2303 O O . PHE B 1 92 ? 80.774 63.202 8.993 1.00 167.40 92 PHE B O 1
ATOM 2311 N N . PRO B 1 93 ? 81.570 64.662 7.495 1.00 165.64 93 PRO B N 1
ATOM 2312 C CA . PRO B 1 93 ? 80.255 64.848 6.878 1.00 164.01 93 PRO B CA 1
ATOM 2313 C C . PRO B 1 93 ? 80.108 63.883 5.685 1.00 162.58 93 PRO B C 1
ATOM 2314 O O . PRO B 1 93 ? 79.346 62.918 5.752 1.00 163.58 93 PRO B O 1
ATOM 2318 N N . ALA B 1 94 ? 80.857 64.135 4.611 1.00 159.80 94 ALA B N 1
ATOM 2319 C CA . ALA B 1 94 ? 80.818 63.306 3.402 1.00 156.44 94 ALA B CA 1
ATOM 2320 C C . ALA B 1 94 ? 79.399 63.248 2.852 1.00 154.40 94 ALA B C 1
ATOM 2321 O O . ALA B 1 94 ? 78.620 64.187 3.043 1.00 153.22 94 ALA B O 1
ATOM 2323 N N . GLU B 1 95 ? 79.075 62.156 2.159 1.00 152.61 95 GLU B N 1
ATOM 2324 C CA . GLU B 1 95 ? 77.735 61.957 1.599 1.00 150.68 95 GLU B CA 1
ATOM 2325 C C . GLU B 1 95 ? 76.771 61.739 2.761 1.00 148.24 95 GLU B C 1
ATOM 2326 O O . GLU B 1 95 ? 75.565 61.974 2.647 1.00 147.83 95 GLU B O 1
ATOM 2332 N N . LYS B 1 96 ? 77.339 61.289 3.878 1.00 145.45 96 LYS B N 1
ATOM 2333 C CA . LYS B 1 96 ? 76.605 61.035 5.114 1.00 142.31 96 LYS B CA 1
ATOM 2334 C C . LYS B 1 96 ? 76.239 62.351 5.800 1.00 140.98 96 LYS B C 1
ATOM 2335 O O . LYS B 1 96 ? 76.803 62.685 6.836 1.00 141.19 96 LYS B O 1
ATOM 2341 N N . ILE B 1 97 ? 75.307 63.098 5.224 1.00 139.13 97 ILE B N 1
ATOM 2342 C CA . ILE B 1 97 ? 74.880 64.362 5.811 1.00 138.14 97 ILE B CA 1
ATOM 2343 C C . ILE B 1 97 ? 73.585 64.729 5.117 1.00 139.02 97 ILE B C 1
ATOM 2344 O O . ILE B 1 97 ? 72.821 65.573 5.586 1.00 139.58 97 ILE B O 1
ATOM 2349 N N . GLU B 1 98 ? 73.347 64.080 3.982 1.00 139.43 98 GLU B N 1
ATOM 2350 C CA . GLU B 1 98 ? 72.134 64.296 3.200 1.00 138.74 98 GLU B CA 1
ATOM 2351 C C . GLU B 1 98 ? 71.133 63.240 3.668 1.00 137.41 98 GLU B C 1
ATOM 2352 O O . GLU B 1 98 ? 69.929 63.385 3.473 1.00 136.93 98 GLU B O 1
ATOM 2358 N N . ALA B 1 99 ? 71.662 62.186 4.292 1.00 135.65 99 ALA B N 1
ATOM 2359 C CA . ALA B 1 99 ? 70.866 61.085 4.826 1.00 133.63 99 ALA B CA 1
ATOM 2360 C C . ALA B 1 99 ? 70.397 61.479 6.216 1.00 132.01 99 ALA B C 1
ATOM 2361 O O . ALA B 1 99 ? 69.336 61.048 6.670 1.00 132.45 99 ALA B O 1
ATOM 2363 N N . VAL B 1 100 ? 71.213 62.294 6.886 1.00 129.67 100 VAL B N 1
ATOM 2364 C CA . VAL B 1 100 ? 70.904 62.783 8.225 1.00 126.88 100 VAL B CA 1
ATOM 2365 C C . VAL B 1 100 ? 69.919 63.937 8.057 1.00 125.06 100 VAL B C 1
ATOM 2366 O O . VAL B 1 100 ? 69.596 64.632 9.015 1.00 125.83 100 VAL B O 1
ATOM 2370 N N . CYS B 1 101 ? 69.456 64.156 6.830 1.00 122.89 101 CYS B N 1
ATOM 2371 C CA . CYS B 1 101 ? 68.487 65.216 6.590 1.00 120.86 101 CYS B CA 1
ATOM 2372 C C . CYS B 1 101 ? 67.140 64.653 6.149 1.00 119.06 101 CYS B C 1
ATOM 2373 O O . CYS B 1 101 ? 66.160 65.391 6.037 1.00 117.96 101 CYS B O 1
ATOM 2376 N N . HIS B 1 102 ? 67.097 63.349 5.890 1.00 117.65 102 HIS B N 1
ATOM 2377 C CA . HIS B 1 102 ? 65.847 62.699 5.514 1.00 116.61 102 HIS B CA 1
ATOM 2378 C C . HIS B 1 102 ? 65.344 62.007 6.772 1.00 116.79 102 HIS B C 1
ATOM 2379 O O . HIS B 1 102 ? 64.157 62.060 7.089 1.00 117.81 102 HIS B O 1
ATOM 2386 N N . ALA B 1 103 ? 66.252 61.349 7.486 1.00 116.14 103 ALA B N 1
ATOM 2387 C CA . ALA B 1 103 ? 65.874 60.675 8.712 1.00 115.30 103 ALA B CA 1
ATOM 2388 C C . ALA B 1 103 ? 65.275 61.725 9.621 1.00 115.99 103 ALA B C 1
ATOM 2389 O O . ALA B 1 103 ? 64.090 61.664 9.952 1.00 116.39 103 ALA B O 1
ATOM 2391 N N . ILE B 1 104 ? 66.094 62.704 10.000 1.00 116.08 104 ILE B N 1
ATOM 2392 C CA . ILE B 1 104 ? 65.650 63.786 10.877 1.00 116.31 104 ILE B CA 1
ATOM 2393 C C . ILE B 1 104 ? 64.659 64.711 10.187 1.00 117.03 104 ILE B C 1
ATOM 2394 O O . ILE B 1 104 ? 64.700 65.927 10.363 1.00 116.50 104 ILE B O 1
ATOM 2399 N N . ALA B 1 105 ? 63.770 64.119 9.402 1.00 118.22 105 ALA B N 1
ATOM 2400 C CA . ALA B 1 105 ? 62.748 64.857 8.687 1.00 120.57 105 ALA B CA 1
ATOM 2401 C C . ALA B 1 105 ? 61.635 63.874 8.415 1.00 122.67 105 ALA B C 1
ATOM 2402 O O . ALA B 1 105 ? 60.524 64.258 8.064 1.00 123.91 105 ALA B O 1
ATOM 2404 N N . ALA B 1 106 ? 61.944 62.592 8.566 1.00 124.74 106 ALA B N 1
ATOM 2405 C CA . ALA B 1 106 ? 60.948 61.551 8.350 1.00 127.00 106 ALA B CA 1
ATOM 2406 C C . ALA B 1 106 ? 60.937 60.663 9.577 1.00 128.36 106 ALA B C 1
ATOM 2407 O O . ALA B 1 106 ? 61.498 59.569 9.575 1.00 128.69 106 ALA B O 1
ATOM 2409 N N . HIS B 1 107 ? 60.303 61.155 10.631 1.00 129.77 107 HIS B N 1
ATOM 2410 C CA . HIS B 1 107 ? 60.212 60.413 11.863 1.00 132.25 107 HIS B CA 1
ATOM 2411 C C . HIS B 1 107 ? 58.866 60.715 12.508 1.00 134.92 107 HIS B C 1
ATOM 2412 O O . HIS B 1 107 ? 58.241 59.837 13.111 1.00 136.10 107 HIS B O 1
ATOM 2419 N N . SER B 1 108 ? 58.402 61.953 12.365 1.00 137.23 108 SER B N 1
ATOM 2420 C CA . SER B 1 108 ? 57.115 62.351 12.938 1.00 140.36 108 SER B CA 1
ATOM 2421 C C . SER B 1 108 ? 56.058 62.453 11.850 1.00 141.72 108 SER B C 1
ATOM 2422 O O . SER B 1 108 ? 56.213 63.225 10.905 1.00 141.26 108 SER B O 1
ATOM 2425 N N . PHE B 1 109 ? 54.981 61.681 11.981 1.00 144.08 109 PHE B N 1
ATOM 2426 C CA . PHE B 1 109 ? 53.927 61.716 10.969 1.00 146.82 109 PHE B CA 1
ATOM 2427 C C . PHE B 1 109 ? 53.093 62.992 11.005 1.00 148.24 109 PHE B C 1
ATOM 2428 O O . PHE B 1 109 ? 51.900 62.987 10.674 1.00 148.47 109 PHE B O 1
ATOM 2436 N N . SER B 1 110 ? 53.734 64.085 11.417 1.00 149.32 110 SER B N 1
ATOM 2437 C CA . SER B 1 110 ? 53.079 65.389 11.467 1.00 150.31 110 SER B CA 1
ATOM 2438 C C . SER B 1 110 ? 53.333 66.070 10.115 1.00 150.81 110 SER B C 1
ATOM 2439 O O . SER B 1 110 ? 52.527 66.885 9.653 1.00 150.99 110 SER B O 1
ATOM 2442 N N . ALA B 1 111 ? 54.453 65.709 9.484 1.00 150.88 111 ALA B N 1
ATOM 2443 C CA . ALA B 1 111 ? 54.848 66.257 8.183 1.00 150.59 111 ALA B CA 1
ATOM 2444 C C . ALA B 1 111 ? 54.609 65.256 7.042 1.00 149.85 111 ALA B C 1
ATOM 2445 O O . ALA B 1 111 ? 54.768 65.595 5.866 1.00 150.16 111 ALA B O 1
ATOM 2447 N N . GLN B 1 112 ? 54.211 64.036 7.399 1.00 148.57 112 GLN B N 1
ATOM 2448 C CA . GLN B 1 112 ? 53.964 62.972 6.427 1.00 147.21 112 GLN B CA 1
ATOM 2449 C C . GLN B 1 112 ? 55.147 62.806 5.468 1.00 145.35 112 GLN B C 1
ATOM 2450 O O . GLN B 1 112 ? 54.970 62.436 4.306 1.00 145.71 112 GLN B O 1
ATOM 2456 N N . ILE B 1 113 ? 56.352 63.087 5.956 1.00 142.28 113 ILE B N 1
ATOM 2457 C CA . ILE B 1 113 ? 57.568 62.960 5.152 1.00 138.55 113 ILE B CA 1
ATOM 2458 C C . ILE B 1 113 ? 57.949 61.471 5.053 1.00 135.80 113 ILE B C 1
ATOM 2459 O O . ILE B 1 113 ? 58.672 60.943 5.904 1.00 135.66 113 ILE B O 1
ATOM 2464 N N . ALA B 1 114 ? 57.452 60.807 4.009 1.00 131.65 114 ALA B N 1
ATOM 2465 C CA . ALA B 1 114 ? 57.710 59.386 3.776 1.00 127.43 114 ALA B CA 1
ATOM 2466 C C . ALA B 1 114 ? 59.201 59.069 3.732 1.00 124.52 114 ALA B C 1
ATOM 2467 O O . ALA B 1 114 ? 59.932 59.648 2.937 1.00 125.28 114 ALA B O 1
ATOM 2469 N N . PRO B 1 115 ? 59.672 58.139 4.582 1.00 122.15 115 PRO B N 1
ATOM 2470 C CA . PRO B 1 115 ? 61.089 57.778 4.599 1.00 119.09 115 PRO B CA 1
ATOM 2471 C C . PRO B 1 115 ? 61.450 56.871 3.429 1.00 117.20 115 PRO B C 1
ATOM 2472 O O . PRO B 1 115 ? 60.773 55.868 3.196 1.00 117.51 115 PRO B O 1
ATOM 2476 N N . LEU B 1 116 ? 62.509 57.219 2.694 1.00 114.30 116 LEU B N 1
ATOM 2477 C CA . LEU B 1 116 ? 62.949 56.406 1.555 1.00 110.48 116 LEU B CA 1
ATOM 2478 C C . LEU B 1 116 ? 64.184 55.607 1.886 1.00 108.09 116 LEU B C 1
ATOM 2479 O O . LEU B 1 116 ? 64.299 54.448 1.507 1.00 107.65 116 LEU B O 1
ATOM 2484 N N . THR B 1 117 ? 65.112 56.234 2.591 1.00 106.32 117 THR B N 1
ATOM 2485 C CA . THR B 1 117 ? 66.348 55.567 2.965 1.00 105.95 117 THR B CA 1
ATOM 2486 C C . THR B 1 117 ? 66.080 54.474 3.982 1.00 104.86 117 THR B C 1
ATOM 2487 O O . THR B 1 117 ? 65.292 54.665 4.910 1.00 104.43 117 THR B O 1
ATOM 2491 N N . THR B 1 118 ? 66.740 53.331 3.822 1.00 105.08 118 THR B N 1
ATOM 2492 C CA . THR B 1 118 ? 66.570 52.232 4.779 1.00 104.83 118 THR B CA 1
ATOM 2493 C C . THR B 1 118 ? 67.133 52.652 6.141 1.00 104.47 118 THR B C 1
ATOM 2494 O O . THR B 1 118 ? 66.915 51.981 7.140 1.00 104.55 118 THR B O 1
ATOM 2498 N N . GLU B 1 119 ? 67.850 53.772 6.171 1.00 105.05 119 GLU B N 1
ATOM 2499 C CA . GLU B 1 119 ? 68.412 54.275 7.415 1.00 105.71 119 GLU B CA 1
ATOM 2500 C C . GLU B 1 119 ? 67.368 55.188 8.077 1.00 105.67 119 GLU B C 1
ATOM 2501 O O . GLU B 1 119 ? 67.209 55.205 9.300 1.00 103.73 119 GLU B O 1
ATOM 2507 N N . ALA B 1 120 ? 66.662 55.947 7.237 1.00 106.47 120 ALA B N 1
ATOM 2508 C CA . ALA B 1 120 ? 65.618 56.897 7.655 1.00 106.63 120 ALA B CA 1
ATOM 2509 C C . ALA B 1 120 ? 64.358 56.147 8.078 1.00 105.56 120 ALA B C 1
ATOM 2510 O O . ALA B 1 120 ? 63.371 56.734 8.542 1.00 105.45 120 ALA B O 1
ATOM 2512 N N . LYS B 1 121 ? 64.409 54.837 7.890 1.00 104.18 121 LYS B N 1
ATOM 2513 C CA . LYS B 1 121 ? 63.313 53.967 8.255 1.00 101.96 121 LYS B CA 1
ATOM 2514 C C . LYS B 1 121 ? 63.537 53.442 9.672 1.00 98.50 121 LYS B C 1
ATOM 2515 O O . LYS B 1 121 ? 62.618 53.413 10.477 1.00 97.54 121 LYS B O 1
ATOM 2521 N N . ILE B 1 122 ? 64.763 53.045 9.981 1.00 95.18 122 ILE B N 1
ATOM 2522 C CA . ILE B 1 122 ? 65.066 52.545 11.305 1.00 93.44 122 ILE B CA 1
ATOM 2523 C C . ILE B 1 122 ? 64.759 53.580 12.407 1.00 92.71 122 ILE B C 1
ATOM 2524 O O . ILE B 1 122 ? 64.438 53.212 13.529 1.00 93.15 122 ILE B O 1
ATOM 2529 N N . VAL B 1 123 ? 64.857 54.867 12.101 1.00 92.16 123 VAL B N 1
ATOM 2530 C CA . VAL B 1 123 ? 64.583 55.879 13.110 1.00 92.51 123 VAL B CA 1
ATOM 2531 C C . VAL B 1 123 ? 63.091 56.100 13.254 1.00 92.11 123 VAL B C 1
ATOM 2532 O O . VAL B 1 123 ? 62.563 56.185 14.366 1.00 91.39 123 VAL B O 1
ATOM 2536 N N . GLN B 1 124 ? 62.405 56.205 12.124 1.00 93.35 124 GLN B N 1
ATOM 2537 C CA . GLN B 1 124 ? 60.961 56.418 12.135 1.00 94.47 124 GLN B CA 1
ATOM 2538 C C . GLN B 1 124 ? 60.308 55.243 12.846 1.00 96.35 124 GLN B C 1
ATOM 2539 O O . GLN B 1 124 ? 59.090 55.202 13.015 1.00 98.70 124 GLN B O 1
ATOM 2545 N N . ASP B 1 125 ? 61.118 54.273 13.254 1.00 96.58 125 ASP B N 1
ATOM 2546 C CA . ASP B 1 125 ? 60.584 53.127 13.954 1.00 95.16 125 ASP B CA 1
ATOM 2547 C C . ASP B 1 125 ? 61.025 53.204 15.381 1.00 93.99 125 ASP B C 1
ATOM 2548 O O . ASP B 1 125 ? 60.204 53.133 16.278 1.00 96.21 125 ASP B O 1
ATOM 2553 N N . ALA B 1 126 ? 62.317 53.385 15.601 1.00 91.81 126 ALA B N 1
ATOM 2554 C CA . ALA B 1 126 ? 62.804 53.462 16.965 1.00 89.37 126 ALA B CA 1
ATOM 2555 C C . ALA B 1 126 ? 62.124 54.605 17.724 1.00 88.41 126 ALA B C 1
ATOM 2556 O O . ALA B 1 126 ? 61.715 54.416 18.866 1.00 89.24 126 ALA B O 1
ATOM 2558 N N . ASP B 1 127 ? 61.979 55.771 17.096 1.00 87.26 127 ASP B N 1
ATOM 2559 C CA . ASP B 1 127 ? 61.337 56.916 17.750 1.00 88.14 127 ASP B CA 1
ATOM 2560 C C . ASP B 1 127 ? 59.818 56.676 17.905 1.00 88.25 127 ASP B C 1
ATOM 2561 O O . ASP B 1 127 ? 59.200 57.073 18.905 1.00 86.31 127 ASP B O 1
ATOM 2566 N N . ARG B 1 128 ? 59.220 56.019 16.915 1.00 88.89 128 ARG B N 1
ATOM 2567 C CA . ARG B 1 128 ? 57.787 55.751 16.936 1.00 88.38 128 ARG B CA 1
ATOM 2568 C C . ARG B 1 128 ? 57.432 54.656 17.936 1.00 88.06 128 ARG B C 1
ATOM 2569 O O . ARG B 1 128 ? 56.275 54.498 18.300 1.00 88.46 128 ARG B O 1
ATOM 2577 N N . LEU B 1 129 ? 58.428 53.894 18.371 1.00 88.20 129 LEU B N 1
ATOM 2578 C CA . LEU B 1 129 ? 58.196 52.843 19.346 1.00 88.44 129 LEU B CA 1
ATOM 2579 C C . LEU B 1 129 ? 58.152 53.511 20.721 1.00 90.33 129 LEU B C 1
ATOM 2580 O O . LEU B 1 129 ? 57.691 52.932 21.717 1.00 92.45 129 LEU B O 1
ATOM 2585 N N . GLU B 1 130 ? 58.628 54.749 20.786 1.00 89.62 130 GLU B N 1
ATOM 2586 C CA . GLU B 1 130 ? 58.612 55.470 22.053 1.00 87.12 130 GLU B CA 1
ATOM 2587 C C . GLU B 1 130 ? 57.178 55.947 22.351 1.00 84.46 130 GLU B C 1
ATOM 2588 O O . GLU B 1 130 ? 56.932 56.545 23.389 1.00 84.36 130 GLU B O 1
ATOM 2594 N N . ALA B 1 131 ? 56.242 55.665 21.441 1.00 80.96 131 ALA B N 1
ATOM 2595 C CA . ALA B 1 131 ? 54.847 56.072 21.606 1.00 77.95 131 ALA B CA 1
ATOM 2596 C C . ALA B 1 131 ? 54.033 54.957 22.234 1.00 77.09 131 ALA B C 1
ATOM 2597 O O . ALA B 1 131 ? 52.976 55.188 22.831 1.00 76.98 131 ALA B O 1
ATOM 2599 N N . LEU B 1 132 ? 54.546 53.741 22.102 1.00 75.66 132 LEU B N 1
ATOM 2600 C CA . LEU B 1 132 ? 53.895 52.559 22.636 1.00 74.89 132 LEU B CA 1
ATOM 2601 C C . LEU B 1 132 ? 54.629 52.076 23.877 1.00 75.84 132 LEU B C 1
ATOM 2602 O O . LEU B 1 132 ? 55.678 52.611 24.240 1.00 75.99 132 LEU B O 1
ATOM 2607 N N . GLY B 1 133 ? 54.061 51.070 24.531 1.00 76.69 133 GLY B N 1
ATOM 2608 C CA . GLY B 1 133 ? 54.666 50.522 25.733 1.00 77.11 133 GLY B CA 1
ATOM 2609 C C . GLY B 1 133 ? 54.455 51.307 27.022 1.00 76.98 133 GLY B C 1
ATOM 2610 O O . GLY B 1 133 ? 53.660 52.243 27.103 1.00 75.99 133 GLY B O 1
ATOM 2611 N N . ALA B 1 134 ? 55.181 50.900 28.051 1.00 77.16 134 ALA B N 1
ATOM 2612 C CA . ALA B 1 134 ? 55.094 51.551 29.340 1.00 77.77 134 ALA B CA 1
ATOM 2613 C C . ALA B 1 134 ? 55.334 53.070 29.241 1.00 77.94 134 ALA B C 1
ATOM 2614 O O . ALA B 1 134 ? 54.515 53.854 29.740 1.00 78.45 134 ALA B O 1
ATOM 2616 N N . ILE B 1 135 ? 56.431 53.481 28.592 1.00 78.20 135 ILE B N 1
ATOM 2617 C CA . ILE B 1 135 ? 56.793 54.913 28.424 1.00 77.17 135 ILE B CA 1
ATOM 2618 C C . ILE B 1 135 ? 55.709 55.554 27.580 1.00 77.78 135 ILE B C 1
ATOM 2619 O O . ILE B 1 135 ? 55.371 56.723 27.762 1.00 77.26 135 ILE B O 1
ATOM 2624 N N . GLY B 1 136 ? 55.183 54.780 26.631 1.00 78.19 136 GLY B N 1
ATOM 2625 C CA . GLY B 1 136 ? 54.132 55.286 25.766 1.00 79.20 136 GLY B CA 1
ATOM 2626 C C . GLY B 1 136 ? 52.883 55.595 26.575 1.00 80.09 136 GLY B C 1
ATOM 2627 O O . GLY B 1 136 ? 52.317 56.672 26.419 1.00 79.43 136 GLY B O 1
ATOM 2628 N N . LEU B 1 137 ? 52.464 54.658 27.434 1.00 80.08 137 LEU B N 1
ATOM 2629 C CA . LEU B 1 137 ? 51.282 54.827 28.267 1.00 80.83 137 LEU B CA 1
ATOM 2630 C C . LEU B 1 137 ? 51.458 55.989 29.213 1.00 82.95 137 LEU B C 1
ATOM 2631 O O . LEU B 1 137 ? 50.482 56.578 29.678 1.00 83.90 137 LEU B O 1
ATOM 2636 N N . ALA B 1 138 ? 52.702 56.319 29.526 1.00 85.25 138 ALA B N 1
ATOM 2637 C CA . ALA B 1 138 ? 52.952 57.440 30.425 1.00 87.21 138 ALA B CA 1
ATOM 2638 C C . ALA B 1 138 ? 52.836 58.762 29.653 1.00 88.61 138 ALA B C 1
ATOM 2639 O O . ALA B 1 138 ? 52.210 59.705 30.148 1.00 88.60 138 ALA B O 1
ATOM 2641 N N . ARG B 1 139 ? 53.414 58.821 28.444 1.00 89.43 139 ARG B N 1
ATOM 2642 C CA . ARG B 1 139 ? 53.361 60.033 27.607 1.00 90.48 139 ARG B CA 1
ATOM 2643 C C . ARG B 1 139 ? 51.894 60.453 27.325 1.00 90.03 139 ARG B C 1
ATOM 2644 O O . ARG B 1 139 ? 51.520 61.594 27.569 1.00 90.12 139 ARG B O 1
ATOM 2652 N N . VAL B 1 140 ? 51.053 59.539 26.855 1.00 90.27 140 VAL B N 1
ATOM 2653 C CA . VAL B 1 140 ? 49.660 59.882 26.554 1.00 90.51 140 VAL B CA 1
ATOM 2654 C C . VAL B 1 140 ? 48.943 60.689 27.624 1.00 90.95 140 VAL B C 1
ATOM 2655 O O . VAL B 1 140 ? 48.194 61.613 27.318 1.00 90.67 140 VAL B O 1
ATOM 2659 N N . PHE B 1 141 ? 49.166 60.310 28.877 1.00 93.12 141 PHE B N 1
ATOM 2660 C CA . PHE B 1 141 ? 48.534 60.945 30.025 1.00 94.20 141 PHE B CA 1
ATOM 2661 C C . PHE B 1 141 ? 49.320 62.128 30.561 1.00 95.78 141 PHE B C 1
ATOM 2662 O O . PHE B 1 141 ? 48.730 63.100 31.029 1.00 96.13 141 PHE B O 1
ATOM 2670 N N . ALA B 1 142 ? 50.647 62.049 30.519 1.00 97.39 142 ALA B N 1
ATOM 2671 C CA . ALA B 1 142 ? 51.452 63.179 30.981 1.00 99.71 142 ALA B CA 1
ATOM 2672 C C . ALA B 1 142 ? 51.040 64.363 30.086 1.00 101.55 142 ALA B C 1
ATOM 2673 O O . ALA B 1 142 ? 50.453 65.333 30.573 1.00 102.58 142 ALA B O 1
ATOM 2675 N N . VAL B 1 143 ? 51.340 64.265 28.786 1.00 101.95 143 VAL B N 1
ATOM 2676 C CA . VAL B 1 143 ? 50.977 65.286 27.806 1.00 101.33 143 VAL B CA 1
ATOM 2677 C C . VAL B 1 143 ? 49.527 65.681 28.087 1.00 102.32 143 VAL B C 1
ATOM 2678 O O . VAL B 1 143 ? 49.240 66.822 28.450 1.00 102.48 143 VAL B O 1
ATOM 2682 N N . SER B 1 144 ? 48.619 64.726 27.950 1.00 102.53 144 SER B N 1
ATOM 2683 C CA . SER B 1 144 ? 47.213 64.989 28.210 1.00 103.69 144 SER B CA 1
ATOM 2684 C C . SER B 1 144 ? 47.014 65.776 29.515 1.00 104.89 144 SER B C 1
ATOM 2685 O O . SER B 1 144 ? 45.970 66.391 29.713 1.00 105.26 144 SER B O 1
ATOM 2688 N N . GLY B 1 145 ? 48.013 65.764 30.396 1.00 106.57 145 GLY B N 1
ATOM 2689 C CA . GLY B 1 145 ? 47.904 66.469 31.672 1.00 108.10 145 GLY B CA 1
ATOM 2690 C C . GLY B 1 145 ? 48.021 67.980 31.597 1.00 109.14 145 GLY B C 1
ATOM 2691 O O . GLY B 1 145 ? 47.215 68.729 32.176 1.00 107.92 145 GLY B O 1
ATOM 2692 N N . ALA B 1 146 ? 49.061 68.415 30.890 1.00 111.29 146 ALA B N 1
ATOM 2693 C CA . ALA B 1 146 ? 49.342 69.828 30.666 1.00 113.10 146 ALA B CA 1
ATOM 2694 C C . ALA B 1 146 ? 48.207 70.366 29.791 1.00 113.36 146 ALA B C 1
ATOM 2695 O O . ALA B 1 146 ? 47.525 71.323 30.162 1.00 113.29 146 ALA B O 1
ATOM 2697 N N . LEU B 1 147 ? 48.000 69.741 28.634 1.00 113.54 147 LEU B N 1
ATOM 2698 C CA . LEU B 1 147 ? 46.920 70.159 27.745 1.00 114.35 147 LEU B CA 1
ATOM 2699 C C . LEU B 1 147 ? 45.583 70.061 28.483 1.00 115.33 147 LEU B C 1
ATOM 2700 O O . LEU B 1 147 ? 44.563 70.556 27.996 1.00 115.42 147 LEU B O 1
ATOM 2705 N N . GLY B 1 148 ? 45.594 69.411 29.647 1.00 115.94 148 GLY B N 1
ATOM 2706 C CA . GLY B 1 148 ? 44.376 69.238 30.425 1.00 116.97 148 GLY B CA 1
ATOM 2707 C C . GLY B 1 148 ? 43.190 68.838 29.558 1.00 117.14 148 GLY B C 1
ATOM 2708 O O . GLY B 1 148 ? 42.281 69.648 29.336 1.00 117.21 148 GLY B O 1
ATOM 2709 N N . VAL B 1 149 ? 43.189 67.593 29.077 1.00 116.34 149 VAL B N 1
ATOM 2710 C CA . VAL B 1 149 ? 42.113 67.116 28.213 1.00 116.43 149 VAL B CA 1
ATOM 2711 C C . VAL B 1 149 ? 41.231 66.051 28.850 1.00 117.23 149 VAL B C 1
ATOM 2712 O O . VAL B 1 149 ? 40.241 65.618 28.252 1.00 117.50 149 VAL B O 1
ATOM 2716 N N . ALA B 1 150 ? 41.577 65.631 30.060 1.00 117.50 150 ALA B N 1
ATOM 2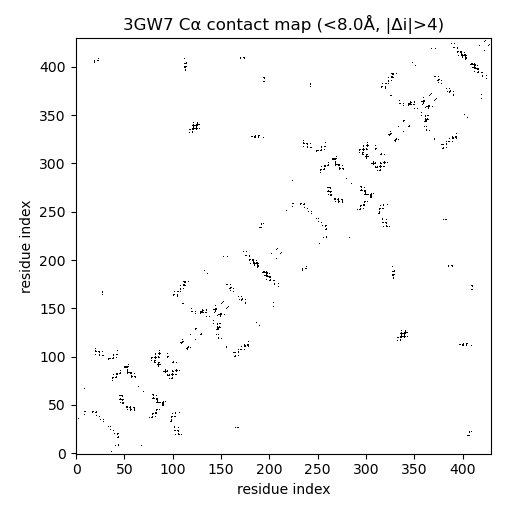717 C CA . ALA B 1 150 ? 40.785 64.622 30.744 1.00 119.03 150 ALA B CA 1
ATOM 2718 C C . ALA B 1 150 ? 40.867 63.278 30.014 1.00 120.35 150 ALA B C 1
ATOM 2719 O O . ALA B 1 150 ? 41.550 63.157 28.999 1.00 121.09 150 ALA B O 1
ATOM 2721 N N . LEU B 1 151 ? 40.147 62.276 30.509 1.00 122.11 151 LEU B N 1
ATOM 2722 C CA . LEU B 1 151 ? 40.201 60.945 29.918 1.00 123.64 151 LEU B CA 1
ATOM 2723 C C . LEU B 1 151 ? 39.161 60.025 30.570 1.00 127.02 151 LEU B C 1
ATOM 2724 O O . LEU B 1 151 ? 39.135 58.819 30.310 1.00 126.37 151 LEU B O 1
ATOM 2729 N N . PHE B 1 152 ? 38.319 60.612 31.428 1.00 131.88 152 PHE B N 1
ATOM 2730 C CA . PHE B 1 152 ? 37.284 59.883 32.190 1.00 135.20 152 PHE B CA 1
ATOM 2731 C C . PHE B 1 152 ? 36.173 59.208 31.353 1.00 136.11 152 PHE B C 1
ATOM 2732 O O . PHE B 1 152 ? 36.186 59.253 30.113 1.00 134.11 152 PHE B O 1
ATOM 2740 N N . ASP B 1 153 ? 35.232 58.579 32.070 1.00 137.96 153 ASP B N 1
ATOM 2741 C CA . ASP B 1 153 ? 34.094 57.852 31.494 1.00 140.35 153 ASP B CA 1
ATOM 2742 C C . ASP B 1 153 ? 33.527 58.561 30.295 1.00 142.71 153 ASP B C 1
ATOM 2743 O O . ASP B 1 153 ? 32.836 57.964 29.475 1.00 143.25 153 ASP B O 1
ATOM 2748 N N . GLY B 1 154 ? 33.810 59.849 30.195 1.00 144.95 154 GLY B N 1
ATOM 2749 C CA . GLY B 1 154 ? 33.318 60.588 29.060 1.00 147.74 154 GLY B CA 1
ATOM 2750 C C . GLY B 1 154 ? 33.772 59.903 27.786 1.00 149.69 154 GLY B C 1
ATOM 2751 O O . GLY B 1 154 ? 33.319 60.279 26.703 1.00 150.24 154 GLY B O 1
ATOM 2752 N N . GLU B 1 155 ? 34.661 58.905 27.920 1.00 151.41 155 GLU B N 1
ATOM 2753 C CA . GLU B 1 155 ? 35.220 58.134 26.779 1.00 152.78 155 GLU B CA 1
ATOM 2754 C C . GLU B 1 155 ? 34.724 56.681 26.639 1.00 152.50 155 GLU B C 1
ATOM 2755 O O . GLU B 1 155 ? 34.719 56.129 25.536 1.00 152.88 155 GLU B O 1
ATOM 2761 N N . ASP B 1 156 ? 34.321 56.058 27.743 1.00 151.38 156 ASP B N 1
ATOM 2762 C CA . ASP B 1 156 ? 33.859 54.685 27.666 1.00 150.15 156 ASP B CA 1
ATOM 2763 C C . ASP B 1 156 ? 32.607 54.568 26.810 1.00 149.01 156 ASP B C 1
ATOM 2764 O O . ASP B 1 156 ? 32.589 53.822 25.835 1.00 149.15 156 ASP B O 1
ATOM 2769 N N . PRO B 1 157 ? 31.538 55.303 27.157 1.00 147.91 157 PRO B N 1
ATOM 2770 C CA . PRO B 1 157 ? 30.325 55.193 26.338 1.00 146.31 157 PRO B CA 1
ATOM 2771 C C . PRO B 1 157 ? 30.490 55.529 24.837 1.00 144.54 157 PRO B C 1
ATOM 2772 O O . PRO B 1 157 ? 29.507 55.521 24.091 1.00 143.79 157 PRO B O 1
ATOM 2776 N N . PHE B 1 158 ? 31.727 55.809 24.408 1.00 143.40 158 PHE B N 1
ATOM 2777 C CA . PHE B 1 158 ? 32.042 56.123 22.996 1.00 142.05 158 PHE B CA 1
ATOM 2778 C C . PHE B 1 158 ? 31.888 54.906 22.077 1.00 142.23 158 PHE B C 1
ATOM 2779 O O . PHE B 1 158 ? 32.359 54.911 20.934 1.00 141.21 158 PHE B O 1
ATOM 2787 N N . ALA B 1 159 ? 31.247 53.864 22.600 1.00 142.80 159 ALA B N 1
ATOM 2788 C CA . ALA B 1 159 ? 30.984 52.653 21.843 1.00 143.40 159 ALA B CA 1
ATOM 2789 C C . ALA B 1 159 ? 29.766 52.988 20.972 1.00 144.16 159 ALA B C 1
ATOM 2790 O O . ALA B 1 159 ? 29.503 52.326 19.969 1.00 143.63 159 ALA B O 1
ATOM 2792 N N . GLN B 1 160 ? 29.049 54.044 21.370 1.00 145.20 160 GLN B N 1
ATOM 2793 C CA . GLN B 1 160 ? 27.861 54.533 20.672 1.00 145.36 160 GLN B CA 1
ATOM 2794 C C . GLN B 1 160 ? 27.951 56.010 20.293 1.00 144.66 160 GLN B C 1
ATOM 2795 O O . GLN B 1 160 ? 27.154 56.497 19.490 1.00 144.79 160 GLN B O 1
ATOM 2801 N N . HIS B 1 161 ? 28.914 56.719 20.880 1.00 144.30 161 HIS B N 1
ATOM 2802 C CA . HIS B 1 161 ? 29.133 58.138 20.588 1.00 144.45 161 HIS B CA 1
ATOM 2803 C C . HIS B 1 161 ? 30.343 58.253 19.658 1.00 142.89 161 HIS B C 1
ATOM 2804 O O . HIS B 1 161 ? 30.783 57.254 19.085 1.00 142.68 161 HIS B O 1
ATOM 2811 N N . ARG B 1 162 ? 30.891 59.459 19.525 1.00 140.68 162 ARG B N 1
ATOM 2812 C CA . ARG B 1 162 ? 32.038 59.677 18.646 1.00 139.98 162 ARG B CA 1
ATOM 2813 C C . ARG B 1 162 ? 33.298 60.213 19.351 1.00 138.93 162 ARG B C 1
ATOM 2814 O O . ARG B 1 162 ? 33.196 60.987 20.310 1.00 138.86 162 ARG B O 1
ATOM 2822 N N . PRO B 1 163 ? 34.505 59.803 18.880 1.00 136.76 163 PRO B N 1
ATOM 2823 C CA . PRO B 1 163 ? 35.803 60.211 19.441 1.00 137.23 163 PRO B CA 1
ATOM 2824 C C . PRO B 1 163 ? 36.270 61.621 19.107 1.00 135.99 163 PRO B C 1
ATOM 2825 O O . PRO B 1 163 ? 36.549 61.936 17.950 1.00 134.99 163 PRO B O 1
ATOM 2829 N N . LEU B 1 164 ? 36.363 62.458 20.139 1.00 136.39 164 LEU B N 1
ATOM 2830 C CA . LEU B 1 164 ? 36.796 63.848 19.992 1.00 137.26 164 LEU B CA 1
ATOM 2831 C C . LEU B 1 164 ? 38.322 63.945 20.131 1.00 137.35 164 LEU B C 1
ATOM 2832 O O . LEU B 1 164 ? 38.909 65.008 19.901 1.00 137.52 164 LEU B O 1
ATOM 2837 N N . ASP B 1 165 ? 38.950 62.829 20.504 1.00 136.89 165 ASP B N 1
ATOM 2838 C CA . ASP B 1 165 ? 40.400 62.765 20.697 1.00 136.87 165 ASP B CA 1
ATOM 2839 C C . ASP B 1 165 ? 40.874 63.945 21.546 1.00 136.97 165 ASP B C 1
ATOM 2840 O O . ASP B 1 165 ? 40.062 64.672 22.125 1.00 137.33 165 ASP B O 1
ATOM 2845 N N . ASP B 1 166 ? 42.190 64.130 21.613 1.00 136.58 166 ASP B N 1
ATOM 2846 C CA . ASP B 1 166 ? 42.776 65.221 22.382 1.00 136.56 166 ASP B CA 1
ATOM 2847 C C . ASP B 1 166 ? 42.125 66.559 22.002 1.00 136.08 166 ASP B C 1
ATOM 2848 O O . ASP B 1 166 ? 41.058 66.920 22.512 1.00 134.63 166 ASP B O 1
ATOM 2853 N N . TYR B 1 169 ? 39.643 64.014 26.220 1.00 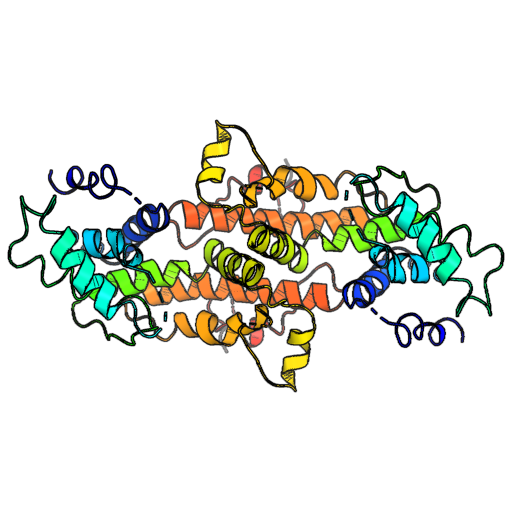112.91 169 TYR B N 1
ATOM 2854 C CA . TYR B 1 169 ? 39.598 62.553 26.221 1.00 113.47 169 TYR B CA 1
ATOM 2855 C C . TYR B 1 169 ? 40.860 61.810 25.686 1.00 112.37 169 TYR B C 1
ATOM 2856 O O . TYR B 1 169 ? 40.898 61.330 24.539 1.00 112.43 169 TYR B O 1
ATOM 2865 N N . ALA B 1 170 ? 41.882 61.708 26.537 1.00 109.01 170 ALA B N 1
ATOM 2866 C CA . ALA B 1 170 ? 43.124 61.037 26.182 1.00 105.18 170 ALA B CA 1
ATOM 2867 C C . ALA B 1 170 ? 42.895 59.575 25.813 1.00 103.10 170 ALA B C 1
ATOM 2868 O O . ALA B 1 170 ? 43.325 59.125 24.753 1.00 102.65 170 ALA B O 1
ATOM 2870 N N . LEU B 1 171 ? 42.207 58.827 26.666 1.00 100.82 171 LEU B N 1
ATOM 2871 C CA . LEU B 1 171 ? 41.972 57.409 26.376 1.00 99.84 171 LEU B CA 1
ATOM 2872 C C . LEU B 1 171 ? 41.475 57.167 24.942 1.00 100.36 171 LEU B C 1
ATOM 2873 O O . LEU B 1 171 ? 41.441 56.030 24.462 1.00 100.78 171 LEU B O 1
ATOM 2878 N N . ASP B 1 172 ? 41.090 58.239 24.260 1.00 100.56 172 ASP B N 1
ATOM 2879 C CA . ASP B 1 172 ? 40.623 58.130 22.885 1.00 100.83 172 ASP B CA 1
ATOM 2880 C C . ASP B 1 172 ? 41.833 58.132 21.957 1.00 99.92 172 ASP B C 1
ATOM 2881 O O . ASP B 1 172 ? 41.891 57.365 20.989 1.00 98.87 172 ASP B O 1
ATOM 2886 N N . HIS B 1 173 ? 42.798 58.993 22.284 1.00 99.58 173 HIS B N 1
ATOM 2887 C CA . HIS B 1 173 ? 44.045 59.143 21.532 1.00 99.12 173 HIS B CA 1
ATOM 2888 C C . HIS B 1 173 ? 44.618 57.754 21.332 1.00 97.71 173 HIS B C 1
ATOM 2889 O O . HIS B 1 173 ? 45.480 57.534 20.482 1.00 96.97 173 HIS B O 1
ATOM 2896 N N . PHE B 1 174 ? 44.113 56.821 22.134 1.00 96.72 174 PHE B N 1
ATOM 2897 C CA . PHE B 1 174 ? 44.533 55.434 22.079 1.00 96.28 174 PHE B CA 1
ATOM 2898 C C . PHE B 1 174 ? 44.173 54.767 20.762 1.00 96.31 174 PHE B C 1
ATOM 2899 O O . PHE B 1 174 ? 45.049 54.391 19.992 1.00 97.68 174 PHE B O 1
ATOM 2907 N N . GLN B 1 175 ? 42.891 54.600 20.492 1.00 95.77 175 GLN B N 1
ATOM 2908 C CA . GLN B 1 175 ? 42.544 53.947 19.252 1.00 96.50 175 GLN B CA 1
ATOM 2909 C C . GLN B 1 175 ? 42.420 54.893 18.071 1.00 99.10 175 GLN B C 1
ATOM 2910 O O . GLN B 1 175 ? 41.597 54.675 17.180 1.00 101.07 175 GLN B O 1
ATOM 2916 N N . THR B 1 176 ? 43.241 55.936 18.040 1.00 100.36 176 THR B N 1
ATOM 2917 C CA . THR B 1 176 ? 43.185 56.878 16.928 1.00 101.09 176 THR B CA 1
ATOM 2918 C C . THR B 1 176 ? 44.540 56.993 16.250 1.00 101.48 176 THR B C 1
ATOM 2919 O O . THR B 1 176 ? 44.635 57.127 15.023 1.00 102.41 176 THR B O 1
ATOM 2923 N N . LYS B 1 177 ? 45.588 56.932 17.064 1.00 100.47 177 LYS B N 1
ATOM 2924 C CA . LYS B 1 177 ? 46.957 57.053 16.579 1.00 99.44 177 LYS B CA 1
ATOM 2925 C C . LYS B 1 177 ? 47.770 55.856 17.045 1.00 98.47 177 LYS B C 1
ATOM 2926 O O . LYS B 1 177 ? 48.311 55.087 16.240 1.00 98.75 177 LYS B O 1
ATOM 2932 N N . LEU B 1 178 ? 47.827 55.712 18.364 1.00 96.81 178 LEU B N 1
ATOM 2933 C CA . LEU B 1 178 ? 48.586 54.658 19.013 1.00 94.09 178 LEU B CA 1
ATOM 2934 C C . LEU B 1 178 ? 48.264 53.235 18.605 1.00 94.13 178 LEU B C 1
ATOM 2935 O O . LEU B 1 178 ? 49.160 52.450 18.306 1.00 95.29 178 LEU B O 1
ATOM 2940 N N . LEU B 1 179 ? 46.991 52.896 18.593 1.00 92.89 179 LEU B N 1
ATOM 2941 C CA . LEU B 1 179 ? 46.631 51.551 18.240 1.00 92.41 179 LEU B CA 1
ATOM 2942 C C . LEU B 1 179 ? 46.754 51.319 16.751 1.00 92.89 179 LEU B C 1
ATOM 2943 O O . LEU B 1 179 ? 46.651 50.193 16.277 1.00 92.85 179 LEU B O 1
ATOM 2948 N N . LYS B 1 180 ? 46.996 52.386 16.008 1.00 93.83 180 LYS B N 1
ATOM 2949 C CA . LYS B 1 180 ? 47.108 52.261 14.567 1.00 95.11 180 LYS B CA 1
ATOM 2950 C C . LYS B 1 180 ? 48.553 52.412 14.108 1.00 95.56 180 LYS B C 1
ATOM 2951 O O . LYS B 1 180 ? 48.846 52.280 12.925 1.00 95.32 180 LYS B O 1
ATOM 2957 N N . LEU B 1 181 ? 49.449 52.678 15.055 1.00 96.02 181 LEU B N 1
ATOM 2958 C CA . LEU B 1 181 ? 50.863 52.868 14.752 1.00 96.13 181 LEU B CA 1
ATOM 2959 C C . LEU B 1 181 ? 51.618 51.621 14.322 1.00 98.03 181 LEU B C 1
ATOM 2960 O O . LEU B 1 181 ? 52.432 51.661 13.398 1.00 98.18 181 LEU B O 1
ATOM 2965 N N . PRO B 1 182 ? 51.374 50.495 14.993 1.00 100.35 182 PRO B N 1
ATOM 2966 C CA . PRO B 1 182 ? 52.079 49.267 14.628 1.00 101.66 182 PRO B CA 1
ATOM 2967 C C . PRO B 1 182 ? 51.818 48.733 13.220 1.00 103.84 182 PRO B C 1
ATOM 2968 O O . PRO B 1 182 ? 52.728 48.189 12.598 1.00 105.35 182 PRO B O 1
ATOM 2972 N N . GLN B 1 183 ? 50.592 48.890 12.719 1.00 104.79 183 GLN B N 1
ATOM 2973 C CA . GLN B 1 183 ? 50.227 48.396 11.384 1.00 105.27 183 GLN B CA 1
ATOM 2974 C C . GLN B 1 183 ? 50.916 49.190 10.249 1.00 103.80 183 GLN B C 1
ATOM 2975 O O . GLN B 1 183 ? 51.213 48.636 9.187 1.00 102.82 183 GLN B O 1
ATOM 2981 N N . THR B 1 184 ? 51.169 50.478 10.493 1.00 102.06 184 THR B N 1
ATOM 2982 C CA . THR B 1 184 ? 51.825 51.367 9.537 1.00 99.52 184 THR B CA 1
ATOM 2983 C C . THR B 1 184 ? 53.322 51.442 9.850 1.00 99.58 184 THR B C 1
ATOM 2984 O O . THR B 1 184 ? 53.990 52.387 9.440 1.00 98.86 184 THR B O 1
ATOM 2988 N N . MET B 1 185 ? 53.835 50.473 10.605 1.00 100.45 185 MET B N 1
ATOM 2989 C CA . MET B 1 185 ? 55.257 50.421 10.971 1.00 100.12 185 MET B CA 1
ATOM 2990 C C . MET B 1 185 ? 55.961 49.979 9.698 1.00 100.85 185 MET B C 1
ATOM 2991 O O . MET B 1 185 ? 55.486 49.052 9.030 1.00 101.55 185 MET B O 1
ATOM 2996 N N . GLN B 1 186 ? 57.078 50.617 9.347 1.00 101.16 186 GLN B N 1
ATOM 2997 C CA . GLN B 1 186 ? 57.754 50.254 8.091 1.00 102.74 186 GLN B CA 1
ATOM 2998 C C . GLN B 1 186 ? 59.077 49.505 8.205 1.00 101.26 186 GLN B C 1
ATOM 2999 O O . GLN B 1 186 ? 59.834 49.409 7.233 1.00 99.54 186 GLN B O 1
ATOM 3005 N N . THR B 1 187 ? 59.337 48.946 9.379 1.00 100.92 187 THR B N 1
ATOM 3006 C CA . THR B 1 187 ? 60.566 48.200 9.580 1.00 101.70 187 THR B CA 1
ATOM 3007 C C . THR B 1 187 ? 60.339 46.755 9.986 1.00 102.98 187 THR B C 1
ATOM 3008 O O . THR B 1 187 ? 59.803 46.469 11.052 1.00 103.43 187 THR B O 1
ATOM 3012 N N . ALA B 1 188 ? 60.775 45.856 9.111 1.00 105.07 188 ALA B N 1
ATOM 3013 C CA . ALA B 1 188 ? 60.686 44.416 9.303 1.00 105.37 188 ALA B CA 1
ATOM 3014 C C . ALA B 1 188 ? 60.306 44.041 10.745 1.00 105.57 188 ALA B C 1
ATOM 3015 O O . ALA B 1 188 ? 59.125 43.823 11.042 1.00 104.25 188 ALA B O 1
ATOM 3017 N N . ARG B 1 189 ? 61.317 43.987 11.623 1.00 105.89 189 ARG B N 1
ATOM 3018 C CA . ARG B 1 189 ? 61.154 43.640 13.037 1.00 105.53 189 ARG B CA 1
ATOM 3019 C C . ARG B 1 189 ? 60.405 44.740 13.785 1.00 102.86 189 ARG B C 1
ATOM 3020 O O . ARG B 1 189 ? 59.491 44.452 14.550 1.00 104.26 189 ARG B O 1
ATOM 3028 N N . GLY B 1 190 ? 60.786 45.994 13.573 1.00 99.03 190 GLY B N 1
ATOM 3029 C CA . GLY B 1 190 ? 60.109 47.086 14.251 1.00 95.24 190 GLY B CA 1
ATOM 3030 C C . GLY B 1 190 ? 58.591 46.990 14.348 1.00 93.03 190 GLY B C 1
ATOM 3031 O O . GLY B 1 190 ? 58.011 47.527 15.276 1.00 91.33 190 GLY B O 1
ATOM 3032 N N . LYS B 1 191 ? 57.942 46.302 13.414 1.00 93.01 191 LYS B N 1
ATOM 3033 C CA . LYS B 1 191 ? 56.486 46.181 13.429 1.00 92.74 191 LYS B CA 1
ATOM 3034 C C . LYS B 1 191 ? 55.990 45.157 14.430 1.00 92.79 191 LYS B C 1
ATOM 3035 O O . LYS B 1 191 ? 55.002 45.380 15.124 1.00 93.38 191 LYS B O 1
ATOM 3041 N N . GLN B 1 192 ? 56.665 44.019 14.481 1.00 92.54 192 GLN B N 1
ATOM 3042 C CA . GLN B 1 192 ? 56.299 42.954 15.397 1.00 92.36 192 GLN B CA 1
ATOM 3043 C C . GLN B 1 192 ? 56.634 43.413 16.802 1.00 91.61 192 GLN B C 1
ATOM 3044 O O . GLN B 1 192 ? 56.109 42.895 17.779 1.00 93.33 192 GLN B O 1
ATOM 3050 N N . LEU B 1 193 ? 57.523 44.395 16.891 1.00 89.85 193 LEU B N 1
ATOM 3051 C CA . LEU B 1 193 ? 57.950 44.944 18.171 1.00 87.39 193 LEU B CA 1
ATOM 3052 C C . LEU B 1 193 ? 56.949 46.016 18.611 1.00 87.04 193 LEU B C 1
ATOM 3053 O O . LEU B 1 193 ? 56.622 46.136 19.789 1.00 85.65 193 LEU B O 1
ATOM 3058 N N . ALA B 1 194 ? 56.472 46.799 17.650 1.00 87.73 194 ALA B N 1
ATOM 3059 C CA . ALA B 1 194 ? 55.490 47.838 17.926 1.00 87.48 194 ALA B CA 1
ATOM 3060 C C . ALA B 1 194 ? 54.142 47.151 18.021 1.00 87.54 194 ALA B C 1
ATOM 3061 O O . ALA B 1 194 ? 53.115 47.802 18.153 1.00 89.24 194 ALA B O 1
ATOM 3063 N N . GLN B 1 195 ? 54.154 45.827 17.947 1.00 87.05 195 GLN B N 1
ATOM 3064 C CA . GLN B 1 195 ? 52.930 45.039 17.997 1.00 86.00 195 GLN B CA 1
ATOM 3065 C C . GLN B 1 195 ? 52.709 44.544 19.422 1.00 85.39 195 GLN B C 1
ATOM 3066 O O . GLN B 1 195 ? 51.577 44.522 19.912 1.00 86.26 195 GLN B O 1
ATOM 3072 N N . HIS B 1 196 ? 53.801 44.143 20.073 1.00 83.64 196 HIS B N 1
ATOM 3073 C CA . HIS B 1 196 ? 53.757 43.688 21.454 1.00 81.64 196 HIS B CA 1
ATOM 3074 C C . HIS B 1 196 ? 53.412 44.919 22.291 1.00 82.02 196 HIS B C 1
ATOM 3075 O O . HIS B 1 196 ? 52.346 44.989 22.904 1.00 81.61 196 HIS B O 1
ATOM 3082 N N . ASN B 1 197 ? 54.311 45.901 22.284 1.00 82.56 197 ASN B N 1
ATOM 3083 C CA . ASN B 1 197 ? 54.096 47.137 23.026 1.00 82.64 197 ASN B CA 1
ATOM 3084 C C . ASN B 1 197 ? 52.732 47.780 22.803 1.00 82.47 197 ASN B C 1
ATOM 3085 O O . ASN B 1 197 ? 52.193 48.446 23.696 1.00 82.00 197 ASN B O 1
ATOM 3090 N N . ALA B 1 198 ? 52.166 47.569 21.620 1.00 80.70 198 ALA B N 1
ATOM 3091 C CA . ALA B 1 198 ? 50.850 48.100 21.321 1.00 80.38 198 ALA B CA 1
ATOM 3092 C C . ALA B 1 198 ? 49.787 47.247 22.020 1.00 81.20 198 ALA B C 1
ATOM 3093 O O . ALA B 1 198 ? 48.671 47.717 22.271 1.00 80.45 198 ALA B O 1
ATOM 3095 N N . HIS B 1 199 ? 50.135 45.994 22.327 1.00 81.01 199 HIS B N 1
ATOM 3096 C CA . HIS B 1 199 ? 49.231 45.086 23.020 1.00 79.84 199 HIS B CA 1
ATOM 3097 C C . HIS B 1 199 ? 49.270 45.412 24.518 1.00 79.51 199 HIS B C 1
ATOM 3098 O O . HIS B 1 199 ? 48.276 45.218 25.219 1.00 80.82 199 HIS B O 1
ATOM 3105 N N . PHE B 1 200 ? 50.402 45.924 25.004 1.00 78.29 200 PHE B N 1
ATOM 3106 C CA . PHE B 1 200 ? 50.518 46.281 26.415 1.00 76.07 200 PHE B CA 1
ATOM 3107 C C . PHE B 1 200 ? 49.535 47.404 26.708 1.00 75.53 200 PHE B C 1
ATOM 3108 O O . PHE B 1 200 ? 49.010 47.490 27.806 1.00 76.00 200 PHE B O 1
ATOM 3116 N N . LEU B 1 201 ? 49.283 48.254 25.718 1.00 75.43 201 LEU B N 1
ATOM 3117 C CA . LEU B 1 201 ? 48.353 49.363 25.878 1.00 76.23 201 LEU B CA 1
ATOM 3118 C C . LEU B 1 201 ? 46.917 48.870 26.009 1.00 77.81 201 LEU B C 1
ATOM 3119 O O . LEU B 1 201 ? 46.167 49.375 26.846 1.00 79.10 201 LEU B O 1
ATOM 3124 N N . VAL B 1 202 ? 46.537 47.897 25.174 1.00 78.32 202 VAL B N 1
ATOM 3125 C CA . VAL B 1 202 ? 45.192 47.314 25.202 1.00 76.69 202 VAL B CA 1
ATOM 3126 C C . VAL B 1 202 ? 44.935 46.737 26.591 1.00 77.24 202 VAL B C 1
ATOM 3127 O O . VAL B 1 202 ? 43.977 47.145 27.237 1.00 80.27 202 VAL B O 1
ATOM 3131 N N . GLU B 1 203 ? 45.783 45.810 27.055 1.00 75.58 203 GLU B N 1
ATOM 3132 C CA . GLU B 1 203 ? 45.638 45.217 28.392 1.00 73.62 203 GLU B CA 1
ATOM 3133 C C . GLU B 1 203 ? 45.358 46.306 29.446 1.00 71.23 203 GLU B C 1
ATOM 3134 O O . GLU B 1 203 ? 44.599 46.075 30.381 1.00 69.67 203 GLU B O 1
ATOM 3140 N N . PHE B 1 204 ? 45.983 47.480 29.281 1.00 69.96 204 PHE B N 1
ATOM 3141 C CA . PHE B 1 204 ? 45.766 48.648 30.146 1.00 68.93 204 PHE B CA 1
ATOM 3142 C C . PHE B 1 204 ? 44.305 49.088 29.958 1.00 69.76 204 PHE B C 1
ATOM 3143 O O . PHE B 1 204 ? 43.622 49.462 30.899 1.00 70.22 204 PHE B O 1
ATOM 3151 N N . MET B 1 205 ? 43.871 49.107 28.710 1.00 69.45 205 MET B N 1
ATOM 3152 C CA . MET B 1 205 ? 42.522 49.452 28.408 1.00 69.29 205 MET B CA 1
ATOM 3153 C C . MET B 1 205 ? 41.663 48.391 29.087 1.00 69.87 205 MET B C 1
ATOM 3154 O O . MET B 1 205 ? 40.671 48.722 29.715 1.00 72.56 205 MET B O 1
ATOM 3159 N N . ALA B 1 206 ? 42.045 47.119 28.994 1.00 69.42 206 ALA B N 1
ATOM 3160 C CA . ALA B 1 206 ? 41.278 46.022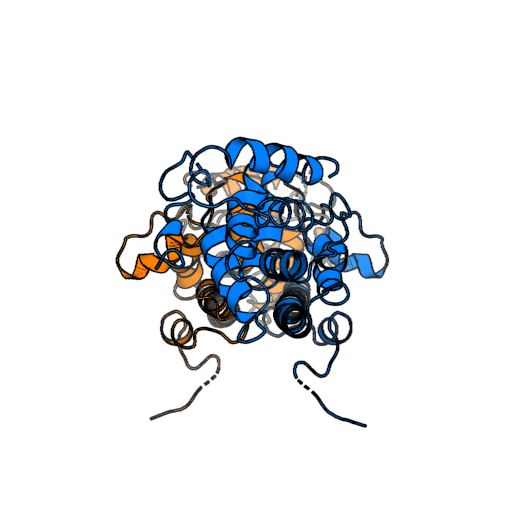 29.619 1.00 69.21 206 ALA B CA 1
ATOM 3161 C C . ALA B 1 206 ? 41.005 46.232 31.124 1.00 70.17 206 ALA B C 1
ATOM 3162 O O . ALA B 1 206 ? 39.882 46.069 31.581 1.00 69.20 206 ALA B O 1
ATOM 3164 N N . LYS B 1 207 ? 42.050 46.574 31.877 1.00 72.54 207 LYS B N 1
ATOM 3165 C CA . LYS B 1 207 ? 41.949 46.846 33.307 1.00 74.68 207 LYS B CA 1
ATOM 3166 C C . LYS B 1 207 ? 41.164 48.152 33.539 1.00 76.39 207 LYS B C 1
ATOM 3167 O O . LYS B 1 207 ? 40.431 48.296 34.520 1.00 77.06 207 LYS B O 1
ATOM 3173 N N . LEU B 1 208 ? 41.323 49.106 32.629 1.00 77.99 208 LEU B N 1
ATOM 3174 C CA . LEU B 1 208 ? 40.655 50.399 32.757 1.00 78.15 208 LEU B CA 1
ATOM 3175 C C . LEU B 1 208 ? 39.173 50.236 32.585 1.00 77.57 208 LEU B C 1
ATOM 3176 O O . LEU B 1 208 ? 38.408 50.971 33.186 1.00 77.93 208 LEU B O 1
ATOM 3181 N N . SER B 1 209 ? 38.768 49.286 31.751 1.00 77.27 209 SER B N 1
ATOM 3182 C CA . SER B 1 209 ? 37.352 49.084 31.528 1.00 79.20 209 SER B CA 1
ATOM 3183 C C . SER B 1 209 ? 36.732 48.527 32.787 1.00 81.31 209 SER B C 1
ATOM 3184 O O . SER B 1 209 ? 35.772 49.096 33.317 1.00 83.22 209 SER B O 1
ATOM 3187 N N . ALA B 1 210 ? 37.288 47.412 33.260 1.00 81.39 210 ALA B N 1
ATOM 3188 C CA . ALA B 1 210 ? 36.802 46.757 34.464 1.00 80.86 210 ALA B CA 1
ATOM 3189 C C . ALA B 1 210 ? 36.670 47.775 35.586 1.00 80.62 210 ALA B C 1
ATOM 3190 O O . ALA B 1 210 ? 35.568 48.107 36.006 1.00 79.78 210 ALA B O 1
ATOM 3192 N N . GLU B 1 211 ? 37.804 48.266 36.062 1.00 81.56 211 GLU B N 1
ATOM 3193 C CA . GLU B 1 211 ? 37.842 49.261 37.122 1.00 83.18 211 GLU B CA 1
ATOM 3194 C C . GLU B 1 211 ? 36.777 50.324 36.933 1.00 84.13 211 GLU B C 1
ATOM 3195 O O . GLU B 1 211 ? 36.166 50.774 37.899 1.00 83.07 211 GLU B O 1
ATOM 3201 N N . LEU B 1 212 ? 36.590 50.728 35.676 1.00 86.05 212 LEU B N 1
ATOM 3202 C CA . LEU B 1 212 ? 35.631 51.760 35.276 1.00 88.11 212 LEU B CA 1
ATOM 3203 C C . LEU B 1 212 ? 34.217 51.217 35.419 1.00 90.77 212 LEU B C 1
ATOM 3204 O O . LEU B 1 212 ? 33.259 51.980 35.495 1.00 93.17 212 LEU B O 1
ATOM 3209 N N . ALA B 1 213 ? 34.085 49.898 35.453 1.00 91.94 213 ALA B N 1
ATOM 3210 C CA . ALA B 1 213 ? 32.781 49.296 35.590 1.00 93.26 213 ALA B CA 1
ATOM 3211 C C . ALA B 1 213 ? 32.679 48.696 36.969 1.00 95.28 213 ALA B C 1
ATOM 3212 O O . ALA B 1 213 ? 32.052 47.658 37.157 1.00 97.53 213 ALA B O 1
ATOM 3214 N N . GLY B 1 214 ? 33.305 49.352 37.935 1.00 97.16 214 GLY B N 1
ATOM 3215 C CA . GLY B 1 214 ? 33.282 48.862 39.302 1.00 99.97 214 GLY B CA 1
ATOM 3216 C C . GLY B 1 214 ? 33.674 47.398 39.476 1.00 101.58 214 GLY B C 1
ATOM 3217 O O . GLY B 1 214 ? 33.067 46.695 40.276 1.00 101.94 214 GLY B O 1
ATOM 3218 N N . GLU B 1 215 ? 34.675 46.931 38.738 1.00 102.71 215 GLU B N 1
ATOM 3219 C CA . GLU B 1 215 ? 35.106 45.552 38.871 1.00 105.55 215 GLU B CA 1
ATOM 3220 C C . GLU B 1 215 ? 36.238 45.416 39.893 1.00 105.83 215 GLU B C 1
ATOM 3221 O O . GLU B 1 215 ? 36.284 44.439 40.646 1.00 108.98 215 GLU B O 1
ATOM 3227 N N . ASN B 1 216 ? 37.148 46.391 39.907 1.00 103.77 216 ASN B N 1
ATOM 3228 C CA . ASN B 1 216 ? 38.287 46.437 40.843 1.00 101.34 216 ASN B CA 1
ATOM 3229 C C . ASN B 1 216 ? 39.224 45.230 40.778 1.00 100.64 216 ASN B C 1
ATOM 3230 O O . ASN B 1 216 ? 40.258 45.226 41.427 1.00 99.58 216 ASN B O 1
ATOM 3235 N N . GLU B 1 217 ? 38.876 44.204 40.013 1.00 100.70 217 GLU B N 1
ATOM 3236 C CA . GLU B 1 217 ? 39.744 43.045 39.979 1.00 101.50 217 GLU B CA 1
ATOM 3237 C C . GLU B 1 217 ? 40.255 42.635 38.603 1.00 101.88 217 GLU B C 1
ATOM 3238 O O . GLU B 1 217 ? 41.330 43.071 38.181 1.00 103.82 217 GLU B O 1
ATOM 3244 N N . GLY B 1 218 ? 39.502 41.809 37.891 1.00 100.55 218 GLY B N 1
ATOM 3245 C CA . GLY B 1 218 ? 39.958 41.366 36.581 1.00 100.20 218 GLY B CA 1
ATOM 3246 C C . GLY B 1 218 ? 40.026 42.457 35.528 1.00 99.98 218 GLY B C 1
ATOM 3247 O O . GLY B 1 218 ? 40.065 43.651 35.833 1.00 99.19 218 GLY B O 1
ATOM 3248 N N . VAL B 1 219 ? 40.064 42.037 34.273 1.00 99.76 219 VAL B N 1
ATOM 3249 C CA . VAL B 1 219 ? 40.094 42.978 33.170 1.00 100.91 219 VAL B CA 1
ATOM 3250 C C . VAL B 1 219 ? 38.972 42.594 32.223 1.00 102.52 219 VAL B C 1
ATOM 3251 O O . VAL B 1 219 ? 38.612 41.419 32.126 1.00 103.80 219 VAL B O 1
ATOM 3255 N N . ASP B 1 220 ? 38.423 43.589 31.530 1.00 103.49 220 ASP B N 1
ATOM 3256 C CA . ASP B 1 220 ? 37.324 43.386 30.592 1.00 104.34 220 ASP B CA 1
ATOM 3257 C C . ASP B 1 220 ? 37.766 42.548 29.413 1.00 105.97 220 ASP B C 1
ATOM 3258 O O . ASP B 1 220 ? 38.180 43.085 28.389 1.00 107.03 220 ASP B O 1
ATOM 3263 N N . HIS B 1 221 ? 37.681 41.227 29.551 1.00 108.48 221 HIS B N 1
ATOM 3264 C CA . HIS B 1 221 ? 38.060 40.320 28.462 1.00 110.13 221 HIS B CA 1
ATOM 3265 C C . HIS B 1 221 ? 37.074 40.436 27.303 1.00 108.98 221 HIS B C 1
ATOM 3266 O O . HIS B 1 221 ? 36.517 39.439 26.849 1.00 109.94 221 HIS B O 1
ATOM 3273 N N . LYS B 1 222 ? 36.856 41.660 26.840 1.00 107.31 222 LYS B N 1
ATOM 3274 C CA . LYS B 1 222 ? 35.952 41.915 25.737 1.00 106.44 222 LYS B CA 1
ATOM 3275 C C . LYS B 1 222 ? 36.645 43.015 24.957 1.00 105.96 222 LYS B C 1
ATOM 3276 O O . LYS B 1 222 ? 36.475 43.117 23.739 1.00 107.89 222 LYS B O 1
ATOM 3282 N N . VAL B 1 223 ? 37.450 43.815 25.669 1.00 103.37 223 VAL B N 1
ATOM 3283 C CA . VAL B 1 223 ? 38.211 44.911 25.064 1.00 100.41 223 VAL B CA 1
ATOM 3284 C C . VAL B 1 223 ? 39.493 44.352 24.484 1.00 100.49 223 VAL B C 1
ATOM 3285 O O . VAL B 1 223 ? 40.026 44.897 23.525 1.00 99.90 223 VAL B O 1
ATOM 3289 N N . ILE B 1 224 ? 39.978 43.259 25.074 1.00 101.11 224 ILE B N 1
ATOM 3290 C CA . ILE B 1 224 ? 41.193 42.596 24.604 1.00 100.57 224 ILE B CA 1
ATOM 3291 C C . ILE B 1 224 ? 40.757 41.915 23.321 1.00 102.06 224 ILE B C 1
ATOM 3292 O O . ILE B 1 224 ? 41.536 41.766 22.389 1.00 102.86 224 ILE B O 1
ATOM 3297 N N . ASP B 1 225 ? 39.492 41.520 23.279 1.00 102.85 225 ASP B N 1
ATOM 3298 C CA . ASP B 1 225 ? 38.954 40.845 22.121 1.00 104.06 225 ASP B CA 1
ATOM 3299 C C . ASP B 1 225 ? 38.767 41.729 20.909 1.00 104.14 225 ASP B C 1
ATOM 3300 O O . ASP B 1 225 ? 38.757 41.226 19.786 1.00 105.35 225 ASP B O 1
ATOM 3305 N N . ALA B 1 226 ? 38.623 43.034 21.125 1.00 103.37 226 ALA B N 1
ATOM 3306 C CA . ALA B 1 226 ? 38.404 43.971 20.022 1.00 103.14 226 ALA B CA 1
ATOM 3307 C C . ALA B 1 226 ? 39.557 44.932 19.662 1.00 102.88 226 ALA B C 1
ATOM 3308 O O . ALA B 1 226 ? 39.714 45.289 18.492 1.00 102.66 226 ALA B O 1
ATOM 3310 N N . PHE B 1 227 ? 40.358 45.344 20.645 1.00 103.09 227 PHE B N 1
ATOM 3311 C CA . PHE B 1 227 ? 41.462 46.266 20.376 1.00 103.51 227 PHE B CA 1
ATOM 3312 C C . PHE B 1 227 ? 42.862 45.696 20.180 1.00 104.58 227 PHE B C 1
ATOM 3313 O O . PHE B 1 227 ? 43.823 46.455 20.222 1.00 105.47 227 PHE B O 1
ATOM 3321 N N . SER B 1 228 ? 43.008 44.384 20.018 1.00 105.86 228 SER B N 1
ATOM 3322 C CA . SER B 1 228 ? 44.332 43.811 19.746 1.00 107.00 228 SER B CA 1
ATOM 3323 C C . SER B 1 228 ? 44.239 42.428 19.129 1.00 108.76 228 SER B C 1
ATOM 3324 O O . SER B 1 228 ? 43.571 41.533 19.655 1.00 108.60 228 SER B O 1
ATOM 3327 N N . SER B 1 229 ? 44.926 42.282 18.000 1.00 110.40 229 SER B N 1
ATOM 3328 C CA . SER B 1 229 ? 44.964 41.041 17.233 1.00 112.30 229 SER B CA 1
ATOM 3329 C C . SER B 1 229 ? 45.373 39.828 18.064 1.00 113.02 229 SER B C 1
ATOM 3330 O O . SER B 1 229 ? 46.508 39.754 18.531 1.00 113.24 229 SER B O 1
ATOM 3333 N N . ALA B 1 230 ? 44.456 38.877 18.239 1.00 113.50 230 ALA B N 1
ATOM 3334 C CA . ALA B 1 230 ? 44.760 37.676 19.002 1.00 113.67 230 ALA B CA 1
ATOM 3335 C C . ALA B 1 230 ? 45.999 37.032 18.398 1.00 114.80 230 ALA B C 1
ATOM 3336 O O . ALA B 1 230 ? 46.429 37.389 17.293 1.00 116.29 230 ALA B O 1
ATOM 3338 N N . GLY B 1 231 ? 46.574 36.080 19.118 1.00 114.39 231 GLY B N 1
ATOM 3339 C CA . GLY B 1 231 ? 47.776 35.446 18.627 1.00 112.96 231 GLY B CA 1
ATOM 3340 C C . GLY B 1 231 ? 48.912 35.995 19.455 1.00 112.75 231 GLY B C 1
ATOM 3341 O O . GLY B 1 231 ? 49.846 35.278 19.764 1.00 112.88 231 GLY B O 1
ATOM 3342 N N . LEU B 1 232 ? 48.838 37.265 19.830 1.00 113.40 232 LEU B N 1
ATOM 3343 C CA . LEU B 1 232 ? 49.900 37.830 20.635 1.00 114.82 232 LEU B CA 1
ATOM 3344 C C . LEU B 1 232 ? 49.833 37.343 22.070 1.00 118.66 232 LEU B C 1
ATOM 3345 O O . LEU B 1 232 ? 50.436 37.940 22.961 1.00 121.10 232 LEU B O 1
ATOM 3350 N N . GLU B 1 233 ? 49.104 36.253 22.296 1.00 121.85 233 GLU B N 1
ATOM 3351 C CA . GLU B 1 233 ? 48.979 35.679 23.636 1.00 123.53 233 GLU B CA 1
ATOM 3352 C C . GLU B 1 233 ? 48.225 34.346 23.605 1.00 123.93 233 GLU B C 1
ATOM 3353 O O . GLU B 1 233 ? 48.142 33.636 24.619 1.00 124.64 233 GLU B O 1
ATOM 3359 N N . HIS B 1 235 ? 46.009 31.717 23.328 1.00 80.14 235 HIS B N 1
ATOM 3360 C CA . HIS B 1 235 ? 45.406 31.779 21.997 1.00 80.12 235 HIS B CA 1
ATOM 3361 C C . HIS B 1 235 ? 45.214 30.368 21.472 1.00 78.76 235 HIS B C 1
ATOM 3362 O O . HIS B 1 235 ? 46.069 29.512 21.688 1.00 78.79 235 HIS B O 1
ATOM 3369 N N . HIS B 1 236 ? 44.112 30.120 20.767 1.00 76.17 236 HIS B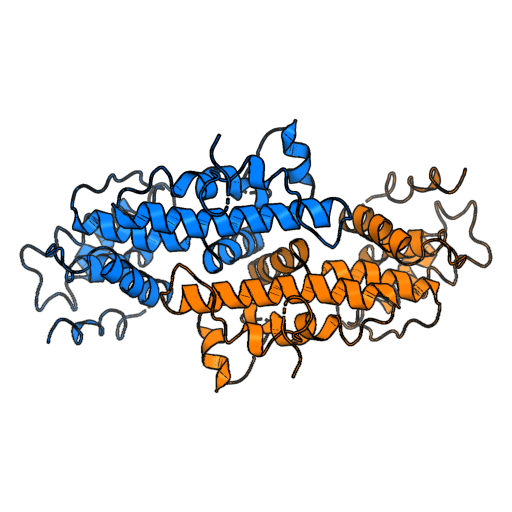 N 1
ATOM 3370 C CA . HIS B 1 236 ? 43.877 28.786 20.221 1.00 73.04 236 HIS B CA 1
ATOM 3371 C C . HIS B 1 236 ? 43.924 28.827 18.697 1.00 70.78 236 HIS B C 1
ATOM 3372 O O . HIS B 1 236 ? 44.416 29.800 18.161 1.00 70.94 236 HIS B O 1
ATOM 3379 N N . HIS B 1 237 ? 43.457 27.781 18.013 1.00 68.69 237 HIS B N 1
ATOM 3380 C CA . HIS B 1 237 ? 43.456 27.717 16.545 1.00 67.31 237 HIS B CA 1
ATOM 3381 C C . HIS B 1 237 ? 42.240 26.863 16.128 1.00 67.20 237 HIS B C 1
ATOM 3382 O O . HIS B 1 237 ? 42.123 25.720 16.574 1.00 69.07 237 HIS B O 1
ATOM 3389 N N . HIS B 1 238 ? 41.318 27.371 15.306 1.00 65.75 238 HIS B N 1
ATOM 3390 C CA . HIS B 1 238 ? 40.189 26.500 14.905 1.00 64.59 238 HIS B CA 1
ATOM 3391 C C . HIS B 1 238 ? 40.452 25.842 13.547 1.00 64.87 238 HIS B C 1
ATOM 3392 O O . HIS B 1 238 ? 41.616 25.572 13.168 1.00 65.02 238 HIS B O 1
#

InterPro domains:
  IPR003607 HD/PDEase domain [SM00471] (22-141)
  IPR003607 HD/PDEase domain [cd00077] (25-136)
  IPR006674 HD domain [PF01966] (29-131)
  IPR006674 HD domain [PS51831] (26-132)

Nearest PDB structures (foldseek):
  3gw7-assembly1_B  TM=1.005E+00  e=2.621E-30  Escherichia coli K-12
  5dqw-assembly1_A  TM=7.746E-01  e=4.244E-07  Bacillus subtilis
  5ihy-assembly1_A  TM=7.860E-01  e=7.399E-07  Bacillus subtilis
  5ihy-assembly1_B  TM=7.972E-01  e=1.415E-06  Bacillus subtilis
  3gw7-assembly1_B  TM=1.005E+00  e=2.621E-30  Escherichia coli K-12

Sequence (430 aa):
QHWQAQFENWLKNHVCHFRRVWATAQKLAADDDVDMLVILTACYFHDIVSQRSSILAAEETRRLLREEFEQFPAEKIEAVCHAIAAHSFSAQIAPLTTEAKIVQDADRLEALGAIGLARVFAVSGALGVALFDGEDPFAQHRPLDDYALDHFQTKLLKLPQTMQTARGKQLAQHNAHFLVEFMAKLSAELAGENEGVDHKVIDAFSSAGLEHHHHQHWQAQFENWLKNHVCHFRRVWATAQKLAADDDVDMLVILTACYFHDIVSQRSSILAAEETRRLLREEFEQFPAEKIEAVCHAIAAHSFSAQIAPLTTEAKIVQDADRLEALGAIGLARVFAVSGALGVALFDGEDPFAQHRPLDDYALDHFQTKLLKLPQTMQTARGKQLAQHNAHFLVEFMAKLSAELAGENEGVDHKVIDAFSSAGLEHHHH

Radius of gyration: 25.14 Å; Cα contacts (8 Å, |Δi|>4): 647; chains: 2; bounding box: 74×48×62 Å

CATH classification: 1.10.3210.50

Organism: Escherichia coli (strain K12) (NCBI:txid83333)

B-factor: mean 120.57, std 31.2, range [7.77, 186.43]